Protein AF-0000000070399738 (afdb_homodimer)

Radius of gyration: 30.94 Å; Cα contacts (8 Å, |Δi|>4): 1061; chains: 2; bounding box: 100×97×99 Å

InterPro domains:
  IPR052842 Endoplasmic Reticulum Co-molecular Chaperone [PTHR45184] (43-275)

Secondary structure (DSSP, 8-state):
-------------------------------S--TTS--TTSEE--TTTHIIIIIS-SS-EEEEE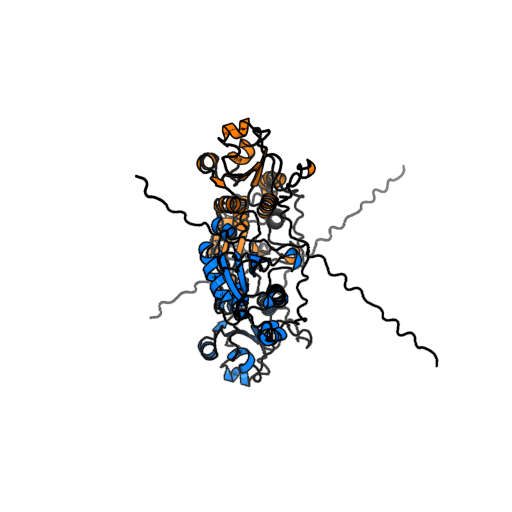ESS---HHHHHHHHHTTTTSEEEEEETTT-HHHHHHHT--TTTS-SEEEE-SS-HHHHHHH-EEESSHHHHHHHHHHTS----EE--GGGHHHHHHHHHHSSS--EEEEEEES-SSPPHHHHHHHHHTTTTEEEEEEES--HHHHHHHT-TT----SSEEEEEEE----SSS---GGG--EEEEE--HHHH-SS-HHHHHHHHHHHHHHHGGG-SS---TT-HHHHTTHHHHHHHTTTS-----------SS------B--------------/-------------------------------S--TT---TTSEEE-TTTHIIIIIS-SS-EEEEEESS---HHHHHHHHHTTTTSEEEEEETTT-HHHHHHHT--TTTS-SEEEE-SS-HHHHHHH-EEESSHHHHHHHHHHTS----EE--GGGHHHHHHHHHHSSS--EEEEEEES-SSPPHHHHHHHHHTTTTEEEEEEES--HHHHHHHT-TT----SSEEEEEEE----SSS---GGG--EEEEE--HHHH-SS-HHHHHHHHHHHHHHHGGG-SS---TT-HHHHTTHHHHHHHTTTS-----------SS---EEEE--------------

Solvent-accessible surface area (backbone atoms only — not comparable to full-atom values): 38648 Å² total; per-residue (Å²): 138,80,80,80,81,76,80,76,79,78,76,79,76,75,74,78,75,79,77,70,83,68,85,75,78,70,72,79,67,54,69,74,69,54,83,81,66,57,48,74,49,46,40,86,42,44,73,88,45,37,55,66,63,50,42,67,28,48,56,24,33,38,39,35,55,27,81,68,54,66,62,68,30,53,53,50,44,28,58,74,28,51,85,61,45,47,34,32,33,32,49,60,82,76,36,55,69,41,30,58,75,65,69,54,46,84,95,71,51,58,49,23,38,26,30,32,39,35,53,45,73,49,33,74,72,56,49,42,76,19,79,36,55,62,51,35,49,51,55,30,59,69,38,54,63,70,61,52,40,80,46,53,35,88,43,45,62,61,51,49,50,56,19,38,67,31,86,43,24,21,42,41,34,39,35,37,29,77,52,86,65,79,52,67,70,56,24,38,50,28,50,76,39,48,74,49,30,41,34,33,30,31,58,58,70,48,67,61,31,28,41,52,53,31,39,56,83,54,60,75,72,73,73,36,44,33,34,54,37,78,41,81,70,78,78,76,70,84,80,52,84,77,71,52,34,34,30,29,53,61,67,45,47,92,80,60,41,65,98,42,53,72,43,49,50,52,51,53,48,18,47,43,59,65,44,34,76,69,44,55,70,52,31,48,51,85,38,62,58,62,41,62,40,41,73,54,48,64,58,46,51,76,66,36,88,75,67,79,73,62,65,60,71,75,52,82,82,64,66,62,46,54,56,13,60,55,76,78,79,76,85,73,86,80,73,82,80,127,134,85,79,78,80,76,79,75,77,77,76,78,74,77,73,78,76,78,77,74,83,68,83,75,76,71,70,79,67,53,67,71,67,52,84,79,59,60,45,77,48,46,40,85,44,44,71,87,44,36,56,67,63,49,42,66,28,50,56,21,31,38,40,34,56,28,82,64,50,67,61,66,30,51,53,52,44,30,58,74,30,52,85,62,45,48,33,33,35,32,48,59,85,75,35,55,68,43,30,59,76,66,69,56,46,86,93,70,51,58,49,23,37,25,30,32,38,35,54,44,74,50,32,75,72,54,48,41,76,20,78,36,56,61,52,37,49,52,56,32,59,69,37,54,63,72,62,52,40,81,46,54,36,86,44,45,62,61,50,48,50,55,18,37,68,31,87,43,24,21,42,40,33,38,34,38,27,77,51,88,65,81,52,65,67,56,24,38,50,29,51,74,39,48,74,49,29,39,34,34,31,31,57,59,71,48,67,60,30,28,41,50,50,31,39,56,81,54,60,74,72,74,71,35,44,34,34,54,37,77,42,81,70,76,79,77,70,86,81,52,84,77,71,53,34,32,30,24,52,58,67,45,48,92,81,57,39,65,98,41,53,70,42,49,51,52,50,52,47,18,47,42,59,64,44,34,76,70,44,55,71,52,31,47,51,84,38,63,57,62,40,61,41,41,73,55,49,64,58,46,49,76,66,35,88,75,66,81,72,62,62,59,72,76,47,83,82,66,62,59,46,55,60,14,56,54,77,75,82,77,83,73,85,80,74,80,82,123

Nearest PDB structures (foldseek):
  3apo-assembly1_A  TM=5.828E-01  e=1.137E-09  Mus musculus
  5ayl-assembly1_A  TM=5.512E-01  e=9.483E-10  Mus musculus
  5ayk-assembly1_A  TM=5.703E-01  e=1.847E-09  Mus musculus
  3uj1-assembly1_A  TM=6.558E-01  e=1.374E-02  Homo sapiens
  4zk7-assembly1_F  TM=3.308E-01  e=6.266E+00  Thermus thermophilus HB8

Organism: Crassostrea virginica (NCBI:txid6565)

Sequence (676 aa):
MSMQLVLLFVIFCNIPSVIVCQDNSDEEMSYSFEPEERFLDIFPLSSDNFTDSVMKSPDAWIVIFHSGQLKKSWKSMAVNLRGVVWVGMVDTRYETDLLKRMNYKVNHDPESRVYPHGPTSIKKKSWVNAKNPNEARMLAVDSIPDSSLRIKGKGLQEFLVDCFMSKPTRFPLILITDEKDTPVLYRAVSYRFKRYFNAARIVKPTLDDYTALGMEDSFFDTPLLFVLLPEVKDKGSKATTQDMGFSAVMFETKKMGDLNYPNILRFLFGVNNSYRHILPGENQSNDQEVAEMLDIVRLESKRFEIEEPHPIPKTENYDNSVKFTMTKTTHGDVHDELMSMQLVLLFVIFCNIPSVIVCQDNSDEEMSYSFEPEERFLDIFPLSSDNFTDSVMKSPDAWIVIFHSGQLKKSWKSMAVNLRGVVWVGMVDTRYETDLLKRMNYKVNHDPESRVYPHGPTSIKKKSWVNAKNPNEARMLAVDSIPDSSLRIKGKGLQEFLVDCFMSKPTRFPLILITDEKDTPVLYRAVSYRFKRYFNAARIVKPTLDDYTALGMEDSFFDTPLLFVLLPEVKDKGSKATTQDMGFSAVMFETKKMGDLNYPNILRFLFGVNNSYRHILPGENQSNDQEVAEMLDIVRLESKRFEIEEPHPIPKTENYDNSVKFTMTKTTHGDVHDEL

Structure (mmCIF, N/CA/C/O backbone):
data_AF-0000000070399738-model_v1
#
loop_
_entity.id
_entity.type
_entity.pdbx_description
1 polymer 'Uncharacterized protein LOC111120633'
#
loop_
_atom_site.group_PDB
_atom_site.id
_atom_site.type_symbol
_atom_site.label_atom_id
_atom_site.label_alt_id
_atom_site.label_comp_id
_atom_site.label_asym_id
_atom_site.label_entity_id
_atom_site.label_seq_id
_atom_site.pdbx_PDB_ins_code
_atom_site.Cartn_x
_atom_site.Cartn_y
_atom_site.Cartn_z
_atom_site.occupancy
_atom_site.B_iso_or_equiv
_atom_site.auth_seq_id
_atom_site.auth_comp_id
_atom_site.auth_asym_id
_atom_site.auth_atom_id
_atom_site.pdbx_PDB_model_num
ATOM 1 N N . MET A 1 1 ? 49.906 20.688 56.938 1 24.56 1 MET A N 1
ATOM 2 C CA . MET A 1 1 ? 50.375 20.906 55.562 1 24.56 1 MET A CA 1
ATOM 3 C C . MET A 1 1 ? 50 19.734 54.656 1 24.56 1 MET A C 1
ATOM 5 O O . MET A 1 1 ? 50.781 18.781 54.5 1 24.56 1 MET A O 1
ATOM 9 N N . SER A 1 2 ? 48.875 19.094 54.844 1 27.83 2 SER A N 1
ATOM 10 C CA . SER A 1 2 ? 48.188 17.891 54.375 1 27.83 2 SER A CA 1
ATOM 11 C C . SER A 1 2 ? 47.969 17.922 52.875 1 27.83 2 SER A C 1
ATOM 13 O O . SER A 1 2 ? 47.344 18.859 52.375 1 27.83 2 SER A O 1
ATOM 15 N N . MET A 1 3 ? 48.969 17.406 52.062 1 24.53 3 MET A N 1
ATOM 16 C CA . MET A 1 3 ? 49.219 17.375 50.625 1 24.53 3 MET A CA 1
ATOM 17 C C . MET A 1 3 ? 48.062 16.688 49.906 1 24.53 3 MET A C 1
ATOM 19 O O . MET A 1 3 ? 47.812 15.516 50.125 1 24.53 3 MET A O 1
ATOM 23 N N . GLN A 1 4 ? 46.969 17.391 49.562 1 26.59 4 GLN A N 1
ATOM 24 C CA . GLN A 1 4 ? 45.75 17.031 48.844 1 26.59 4 GLN A CA 1
ATOM 25 C C . GLN A 1 4 ? 46.094 16.516 47.438 1 26.59 4 GLN A C 1
ATOM 27 O O . GLN A 1 4 ? 46.594 17.25 46.594 1 26.59 4 GLN A O 1
ATOM 32 N N . LEU A 1 5 ? 46.531 15.227 47.25 1 24.02 5 LEU A N 1
ATOM 33 C CA . LEU A 1 5 ? 46.938 14.516 46.031 1 24.02 5 LEU A CA 1
ATOM 34 C C . LEU A 1 5 ? 45.844 14.609 44.969 1 24.02 5 LEU A C 1
ATOM 36 O O . LEU A 1 5 ? 44.719 14.172 45.188 1 24.02 5 LEU A O 1
ATOM 40 N N . VAL A 1 6 ? 45.844 15.695 44.094 1 23.34 6 VAL A N 1
ATOM 41 C CA . VAL A 1 6 ? 45.031 16.031 42.938 1 23.34 6 VAL A CA 1
ATOM 42 C C . VAL A 1 6 ? 45.156 14.953 41.875 1 23.34 6 VAL A C 1
ATOM 44 O O . VAL A 1 6 ? 46.25 14.727 41.344 1 23.34 6 VAL A O 1
ATOM 47 N N . LEU A 1 7 ? 44.5 13.75 42 1 22.38 7 LEU A N 1
ATOM 48 C CA . LEU A 1 7 ? 44.562 12.617 41.094 1 22.38 7 LEU A CA 1
ATOM 49 C C . LEU A 1 7 ? 44.219 13.047 39.656 1 22.38 7 LEU A C 1
ATOM 51 O O . LEU A 1 7 ? 43.125 13.57 39.406 1 22.38 7 LEU A O 1
ATOM 55 N N . LEU A 1 8 ? 45.188 13.508 38.844 1 21.08 8 LEU A N 1
ATOM 56 C CA . LEU A 1 8 ? 45.188 13.938 37.469 1 21.08 8 LEU A CA 1
ATOM 57 C C . LEU A 1 8 ? 44.719 12.797 36.531 1 21.08 8 LEU A C 1
ATOM 59 O O . LEU A 1 8 ? 45.406 11.773 36.438 1 21.08 8 LEU A O 1
ATOM 63 N N . PHE A 1 9 ? 43.469 12.367 36.531 1 21.66 9 PHE A N 1
ATOM 64 C CA . PHE A 1 9 ? 42.969 11.297 35.656 1 21.66 9 PHE A CA 1
ATOM 65 C C . PHE A 1 9 ? 43.219 11.641 34.188 1 21.66 9 PHE A C 1
ATOM 67 O O . PHE A 1 9 ? 42.656 12.617 33.688 1 21.66 9 PHE A O 1
ATOM 74 N N . VAL A 1 10 ? 44.406 11.453 33.625 1 21.17 10 VAL A N 1
ATOM 75 C CA . VAL A 1 10 ? 44.844 11.625 32.25 1 21.17 10 VAL A CA 1
ATOM 76 C C . VAL A 1 10 ? 43.969 10.766 31.312 1 21.17 10 VAL A C 1
ATOM 78 O O . VAL A 1 10 ? 43.969 9.531 31.422 1 21.17 10 VAL A O 1
ATOM 81 N N . ILE A 1 11 ? 42.812 11.148 30.969 1 21.67 11 ILE A N 1
ATOM 82 C CA . ILE A 1 11 ? 41.906 10.445 30.062 1 21.67 11 ILE A CA 1
ATOM 83 C C . ILE A 1 11 ? 42.531 10.328 28.672 1 21.67 11 ILE A C 1
ATOM 85 O O . ILE A 1 11 ? 42.812 11.336 28.031 1 21.67 11 ILE A O 1
ATOM 89 N N . PHE A 1 12 ? 43.406 9.312 28.406 1 21.55 12 PHE A N 1
ATOM 90 C CA . PHE A 1 12 ? 44.062 8.953 27.156 1 21.55 12 PHE A CA 1
ATOM 91 C C . PHE A 1 12 ? 43.031 8.844 26.016 1 21.55 12 PHE A C 1
ATOM 93 O O . PHE A 1 12 ? 42.094 8.062 26.109 1 21.55 12 PHE A O 1
ATOM 100 N N . CYS A 1 13 ? 42.844 9.914 25.281 1 21.42 13 CYS A N 1
ATOM 101 C CA . CYS A 1 13 ? 42.094 10.125 24.078 1 21.42 13 CYS A CA 1
ATOM 102 C C . CYS A 1 13 ? 42.594 9.25 22.938 1 21.42 13 CYS A C 1
ATOM 104 O O . CYS A 1 13 ? 43.688 9.5 22.391 1 21.42 13 CYS A O 1
ATOM 106 N N . ASN A 1 14 ? 42.562 7.867 23.094 1 23.69 14 ASN A N 1
ATOM 107 C CA . ASN A 1 14 ? 43 7.02 21.984 1 23.69 14 ASN A CA 1
ATOM 108 C C . ASN A 1 14 ? 42.375 7.473 20.672 1 23.69 14 ASN A C 1
ATOM 110 O O . ASN A 1 14 ? 41.156 7.672 20.578 1 23.69 14 ASN A O 1
ATOM 114 N N . ILE A 1 15 ? 43.125 8.094 19.859 1 24.84 15 ILE A N 1
ATOM 115 C CA . ILE A 1 15 ? 42.969 8.633 18.516 1 24.84 15 ILE A CA 1
ATOM 116 C C . ILE A 1 15 ? 42.469 7.535 17.578 1 24.84 15 ILE A C 1
ATOM 118 O O . ILE A 1 15 ? 43.125 6.504 17.406 1 24.84 15 ILE A O 1
ATOM 122 N N . PRO A 1 16 ? 41.188 7.395 17.438 1 23.81 16 PRO A N 1
ATOM 123 C CA . PRO A 1 16 ? 40.656 6.273 16.672 1 23.81 16 PRO A CA 1
ATOM 124 C C . PRO A 1 16 ? 41.219 6.207 15.25 1 23.81 16 PRO A C 1
ATOM 126 O O . PRO A 1 16 ? 41.531 7.242 14.664 1 23.81 16 PRO A O 1
ATOM 129 N N . SER A 1 17 ? 42 5.168 14.953 1 23.58 17 SER A N 1
ATOM 130 C CA . SER A 1 17 ? 42.625 4.785 13.688 1 23.58 17 SER A CA 1
ATOM 131 C C . SER A 1 17 ? 41.656 4.965 12.523 1 23.58 17 SER A C 1
ATOM 133 O O . SER A 1 17 ? 40.5 4.613 12.617 1 23.58 17 SER A O 1
ATOM 135 N N . VAL A 1 18 ? 41.938 5.84 11.656 1 22.84 18 VAL A N 1
ATOM 136 C CA . VAL A 1 18 ? 41.406 6.09 10.32 1 22.84 18 VAL A CA 1
ATOM 137 C C . VAL A 1 18 ? 41.375 4.789 9.523 1 22.84 18 VAL A C 1
ATOM 139 O O . VAL A 1 18 ? 42.438 4.199 9.242 1 22.84 18 VAL A O 1
ATOM 142 N N . ILE A 1 19 ? 40.5 3.896 9.852 1 23.12 19 ILE A N 1
ATOM 143 C CA . ILE A 1 19 ? 40.469 2.691 9.023 1 23.12 19 ILE A CA 1
ATOM 144 C C . ILE A 1 19 ? 40.312 3.072 7.555 1 23.12 19 ILE A C 1
ATOM 146 O O . ILE A 1 19 ? 39.344 3.717 7.176 1 23.12 19 ILE A O 1
ATOM 150 N N . VAL A 1 20 ? 41.281 3.119 6.812 1 23.39 20 VAL A N 1
ATOM 151 C CA . VAL A 1 20 ? 41.469 3.113 5.367 1 23.39 20 VAL A CA 1
ATOM 152 C C . VAL A 1 20 ? 40.656 1.996 4.742 1 23.39 20 VAL A C 1
ATOM 154 O O . VAL A 1 20 ? 40.719 0.839 5.16 1 23.39 20 VAL A O 1
ATOM 157 N N . CYS A 1 21 ? 39.5 2.408 4.156 1 24.38 21 CYS A N 1
ATOM 158 C CA . CYS A 1 21 ? 38.656 1.578 3.326 1 24.38 21 CYS A CA 1
ATOM 159 C C . CYS A 1 21 ? 39.469 0.755 2.336 1 24.38 21 CYS A C 1
ATOM 161 O O . CYS A 1 21 ? 39.969 1.29 1.354 1 24.38 21 CYS A O 1
ATOM 163 N N . GLN A 1 22 ? 40.312 -0.181 2.838 1 23.61 22 GLN A N 1
ATOM 164 C CA . GLN A 1 22 ? 40.781 -1.123 1.834 1 23.61 22 GLN A CA 1
ATOM 165 C C . GLN A 1 22 ? 39.625 -1.755 1.071 1 23.61 22 GLN A C 1
ATOM 167 O O . GLN A 1 22 ? 38.562 -2.018 1.647 1 23.61 22 GLN A O 1
ATOM 172 N N . ASP A 1 23 ? 39.562 -1.814 -0.259 1 24.8 23 ASP A N 1
ATOM 173 C CA . ASP A 1 23 ? 38.875 -2.393 -1.401 1 24.8 23 ASP A CA 1
ATOM 174 C C . ASP A 1 23 ? 38.438 -3.828 -1.111 1 24.8 23 ASP A C 1
ATOM 176 O O . ASP A 1 23 ? 38.844 -4.758 -1.814 1 24.8 23 ASP A O 1
ATOM 180 N N . ASN A 1 24 ? 38.281 -4.285 0.184 1 26.78 24 ASN A N 1
ATOM 181 C CA . ASN A 1 24 ? 37.969 -5.715 0.132 1 26.78 24 ASN A CA 1
ATOM 182 C C . ASN A 1 24 ? 36.562 -5.969 -0.411 1 26.78 24 ASN A C 1
ATOM 184 O O . ASN A 1 24 ? 35.562 -5.711 0.273 1 26.78 24 ASN A O 1
ATOM 188 N N . SER A 1 25 ? 36.25 -5.922 -1.722 1 28.02 25 SER A N 1
ATOM 189 C CA . SER A 1 25 ? 35.219 -6.434 -2.625 1 28.02 25 SER A CA 1
ATOM 190 C C . SER A 1 25 ? 34.75 -7.809 -2.182 1 28.02 25 SER A C 1
ATOM 192 O O . SER A 1 25 ? 34.75 -8.758 -2.967 1 28.02 25 SER A O 1
ATOM 194 N N . ASP A 1 26 ? 34.906 -8.281 -0.978 1 28.45 26 ASP A N 1
ATOM 195 C CA . ASP A 1 26 ? 34.469 -9.656 -0.811 1 28.45 26 ASP A CA 1
ATOM 196 C C . ASP A 1 26 ? 32.938 -9.758 -1 1 28.45 26 ASP A C 1
ATOM 198 O O . ASP A 1 26 ? 32.188 -9.227 -0.196 1 28.45 26 ASP A O 1
ATOM 202 N N . GLU A 1 27 ? 32.438 -9.75 -2.199 1 29.53 27 GLU A N 1
ATOM 203 C CA . GLU A 1 27 ? 31.141 -10.273 -2.572 1 29.53 27 GLU A CA 1
ATOM 204 C C . GLU A 1 27 ? 30.75 -11.461 -1.693 1 29.53 27 GLU A C 1
ATOM 206 O O . GLU A 1 27 ? 31.406 -12.5 -1.714 1 29.53 27 GLU A O 1
ATOM 211 N N . GLU A 1 28 ? 30.359 -11.289 -0.487 1 31.81 28 GLU A N 1
ATOM 212 C CA . GLU A 1 28 ? 30 -12.422 0.354 1 31.81 28 GLU A CA 1
ATOM 213 C C . GLU A 1 28 ? 29.172 -13.453 -0.423 1 31.81 28 GLU A C 1
ATOM 215 O O . GLU A 1 28 ? 28.047 -13.172 -0.826 1 31.81 28 GLU A O 1
ATOM 220 N N . MET A 1 29 ? 29.766 -14.234 -1.346 1 29.28 29 MET A N 1
ATOM 221 C CA . MET A 1 29 ? 29.219 -15.445 -1.954 1 29.28 29 MET A CA 1
ATOM 222 C C . MET A 1 29 ? 28.594 -16.359 -0.897 1 29.28 29 MET A C 1
ATOM 224 O O . MET A 1 29 ? 29.188 -16.578 0.158 1 29.28 29 MET A O 1
ATOM 228 N N . SER A 1 30 ? 27.406 -16.25 -0.654 1 33.78 30 SER A N 1
ATOM 229 C CA . SER A 1 30 ? 26.828 -17.281 0.193 1 33.78 30 SER A CA 1
ATOM 230 C C . SER A 1 30 ? 27.297 -18.672 -0.244 1 33.78 30 SER A C 1
ATOM 232 O O . SER A 1 30 ? 27.359 -18.953 -1.44 1 33.78 30 SER A O 1
ATOM 234 N N . TYR A 1 31 ? 28.203 -19.312 0.44 1 28.98 31 TYR A N 1
ATOM 235 C CA . TYR A 1 31 ? 28.703 -20.672 0.265 1 28.98 31 TYR A CA 1
ATOM 236 C C . TYR A 1 31 ? 27.594 -21.609 -0.178 1 28.98 31 TYR A C 1
ATOM 238 O O . TYR A 1 31 ? 26.406 -21.266 -0.073 1 28.98 31 TYR A O 1
ATOM 246 N N . SER A 1 32 ? 28.031 -22.984 -0.361 1 30.64 32 SER A N 1
ATOM 247 C CA . SER A 1 32 ? 27.297 -24.172 -0.777 1 30.64 32 SER A CA 1
ATOM 248 C C . SER A 1 32 ? 26 -24.328 0.01 1 30.64 32 SER A C 1
ATOM 250 O O . SER A 1 32 ? 25.984 -24.188 1.235 1 30.64 32 SER A O 1
ATOM 252 N N . PHE A 1 33 ? 24.875 -24.141 -0.615 1 32.66 33 PHE A N 1
ATOM 253 C CA . PHE A 1 33 ? 23.562 -24.281 0.002 1 32.66 33 PHE A CA 1
ATOM 254 C C . PHE A 1 33 ? 23.469 -25.578 0.792 1 32.66 33 PHE A C 1
ATOM 256 O O . PHE A 1 33 ? 23.875 -26.641 0.308 1 32.66 33 PHE A O 1
ATOM 263 N N . GLU A 1 34 ? 23.75 -25.625 2.023 1 34.19 34 GLU A N 1
ATOM 264 C CA . GLU A 1 34 ? 23.406 -26.891 2.656 1 34.19 34 GLU A CA 1
ATOM 265 C C . GLU A 1 34 ? 22.062 -27.422 2.174 1 34.19 34 GLU A C 1
ATOM 267 O O . GLU A 1 34 ? 21.172 -26.625 1.817 1 34.19 34 GLU A O 1
ATOM 272 N N . PRO A 1 35 ? 21.812 -28.734 1.845 1 35.66 35 PRO A N 1
ATOM 273 C CA . PRO A 1 35 ? 20.562 -29.359 1.406 1 35.66 35 PRO A CA 1
ATOM 274 C C . PRO A 1 35 ? 19.344 -28.781 2.1 1 35.66 35 PRO A C 1
ATOM 276 O O . PRO A 1 35 ? 18.266 -28.656 1.484 1 35.66 35 PRO A O 1
ATOM 279 N N . GLU A 1 36 ? 19.391 -28.594 3.387 1 35.97 36 GLU A N 1
ATOM 280 C CA . GLU A 1 36 ? 18.234 -28.188 4.195 1 35.97 36 GLU A CA 1
ATOM 281 C C . GLU A 1 36 ? 17.875 -26.719 3.941 1 35.97 36 GLU A C 1
ATOM 283 O O . GLU A 1 36 ? 16.828 -26.25 4.371 1 35.97 36 GLU A O 1
ATOM 288 N N . GLU A 1 37 ? 18.828 -25.906 3.766 1 38.44 37 GLU A N 1
ATOM 289 C CA . GLU A 1 37 ? 18.5 -24.5 3.541 1 38.44 37 GLU A CA 1
ATOM 290 C C . GLU A 1 37 ? 17.766 -24.312 2.219 1 38.44 37 GLU A C 1
ATOM 292 O O . GLU A 1 37 ? 18.328 -23.781 1.259 1 38.44 37 GLU A O 1
ATOM 297 N N . ARG A 1 38 ? 17.266 -25.406 1.521 1 39.72 38 ARG A N 1
ATOM 298 C CA . ARG A 1 38 ? 16.297 -25.328 0.429 1 39.72 38 ARG A CA 1
ATOM 299 C C . ARG A 1 38 ? 15.422 -24.078 0.564 1 39.72 38 ARG A C 1
ATOM 301 O O . ARG A 1 38 ? 14.891 -23.797 1.642 1 39.72 38 ARG A O 1
ATOM 308 N N . PHE A 1 39 ? 15.766 -23.047 -0.268 1 52.44 39 PHE A N 1
ATOM 309 C CA . PHE A 1 39 ? 15.039 -21.812 -0.521 1 52.44 39 PHE A CA 1
ATOM 310 C C . PHE A 1 39 ? 13.555 -22.078 -0.698 1 52.44 39 PHE A C 1
ATOM 312 O O . PHE A 1 39 ? 13.102 -22.391 -1.8 1 52.44 39 PHE A O 1
ATOM 319 N N . LEU A 1 40 ? 12.93 -22.266 0.368 1 64.81 40 LEU A N 1
ATOM 320 C CA . LEU A 1 40 ? 11.508 -22.609 0.345 1 64.81 40 LEU A CA 1
ATOM 321 C C . LEU A 1 40 ? 10.766 -21.797 -0.713 1 64.81 40 LEU A C 1
ATOM 323 O O . LEU A 1 40 ? 9.742 -22.234 -1.233 1 64.81 40 LEU A O 1
ATOM 327 N N . ASP A 1 41 ? 11.508 -20.75 -1.297 1 86.31 41 ASP A N 1
ATOM 328 C CA . ASP A 1 41 ? 10.82 -19.906 -2.262 1 86.31 41 ASP A CA 1
ATOM 329 C C . ASP A 1 41 ? 11.438 -20.031 -3.652 1 86.31 41 ASP A C 1
ATOM 331 O O . ASP A 1 41 ? 10.969 -19.422 -4.609 1 86.31 41 ASP A O 1
ATOM 335 N N . ILE A 1 42 ? 12.531 -20.891 -3.795 1 93.44 42 ILE A N 1
ATOM 336 C CA . ILE A 1 42 ? 13.172 -21.141 -5.082 1 93.44 42 ILE A CA 1
ATOM 337 C C . ILE A 1 42 ? 13.258 -22.641 -5.344 1 93.44 42 ILE A C 1
ATOM 339 O O . ILE A 1 42 ? 13.922 -23.375 -4.605 1 93.44 42 ILE A O 1
ATOM 343 N N . PHE A 1 43 ? 12.742 -23.094 -6.434 1 92.44 43 PHE A N 1
ATOM 344 C CA . PHE A 1 43 ? 12.594 -24.516 -6.711 1 92.44 43 PHE A CA 1
ATOM 345 C C . PHE A 1 43 ? 13.672 -25 -7.668 1 92.44 43 PHE A C 1
ATOM 347 O O . PHE A 1 43 ? 13.914 -24.375 -8.703 1 92.44 43 PHE A O 1
ATOM 354 N N . PRO A 1 44 ? 14.273 -26.109 -7.262 1 92.5 44 PRO A N 1
ATOM 355 C CA . PRO A 1 44 ? 15.266 -26.656 -8.195 1 92.5 44 PRO A CA 1
ATOM 356 C C . PRO A 1 44 ? 14.641 -27.203 -9.477 1 92.5 44 PRO A C 1
ATOM 358 O O . PRO A 1 44 ? 13.625 -27.891 -9.422 1 92.5 44 PRO A O 1
ATOM 361 N N . LEU A 1 45 ? 15.227 -26.812 -10.617 1 95.5 45 LEU A N 1
ATOM 362 C CA . LEU A 1 45 ? 14.766 -27.25 -11.922 1 95.5 45 LEU A CA 1
ATOM 363 C C . LEU A 1 45 ? 15.844 -28.047 -12.641 1 95.5 45 LEU A C 1
ATOM 365 O O . LEU A 1 45 ? 17.031 -27.719 -12.555 1 95.5 45 LEU A O 1
ATOM 369 N N . SER A 1 46 ? 15.422 -29.062 -13.258 1 95.25 46 SER A N 1
ATOM 370 C CA . SER A 1 46 ? 16.281 -29.938 -14.047 1 95.25 46 SER A CA 1
ATOM 371 C C . SER A 1 46 ? 15.633 -30.328 -15.367 1 95.25 46 SER A C 1
ATOM 373 O O . SER A 1 46 ? 14.516 -29.891 -15.664 1 95.25 46 SER A O 1
ATOM 375 N N . SER A 1 47 ? 16.406 -31.109 -16.125 1 94.62 47 SER A N 1
ATOM 376 C CA . SER A 1 47 ? 15.883 -31.594 -17.391 1 94.62 47 SER A CA 1
ATOM 377 C C . SER A 1 47 ? 14.641 -32.438 -17.188 1 94.62 47 SER A C 1
ATOM 379 O O . SER A 1 47 ? 13.766 -32.5 -18.047 1 94.62 47 SER A O 1
ATOM 381 N N . ASP A 1 48 ? 14.461 -33 -16.016 1 94 48 ASP A N 1
ATOM 382 C CA . ASP A 1 48 ? 13.398 -33.969 -15.742 1 94 48 ASP A CA 1
ATOM 383 C C . ASP A 1 48 ? 12.086 -33.25 -15.414 1 94 48 ASP A C 1
ATOM 385 O O . ASP A 1 48 ? 11.008 -33.812 -15.672 1 94 48 ASP A O 1
ATOM 389 N N . ASN A 1 49 ? 12.195 -32.062 -14.859 1 94.81 49 ASN A N 1
ATOM 390 C CA . ASN A 1 49 ? 10.953 -31.484 -14.359 1 94.81 49 ASN A CA 1
ATOM 391 C C . ASN A 1 49 ? 10.672 -30.125 -14.992 1 94.81 49 ASN A C 1
ATOM 393 O O . ASN A 1 49 ? 9.609 -29.547 -14.781 1 94.81 49 ASN A O 1
ATOM 397 N N . PHE A 1 50 ? 11.523 -29.641 -15.844 1 97.12 50 PHE A N 1
ATOM 398 C CA . PHE A 1 50 ? 11.414 -28.281 -16.375 1 97.12 50 PHE A CA 1
ATOM 399 C C . PHE A 1 50 ? 10.141 -28.141 -17.203 1 97.12 50 PHE A C 1
ATOM 401 O O . PHE A 1 50 ? 9.391 -27.172 -17.016 1 97.12 50 PHE A O 1
ATOM 408 N N . THR A 1 51 ? 9.883 -29.031 -18.078 1 95.94 51 THR A N 1
ATOM 409 C CA . THR A 1 51 ? 8.719 -28.953 -18.969 1 95.94 51 THR A CA 1
ATOM 410 C C . THR A 1 51 ? 7.426 -29 -18.156 1 95.94 51 THR A C 1
ATOM 412 O O . THR A 1 51 ? 6.531 -28.172 -18.359 1 95.94 51 THR A O 1
ATOM 415 N N . ASP A 1 52 ? 7.328 -29.891 -17.25 1 94.88 52 ASP A N 1
ATOM 416 C CA . ASP A 1 52 ? 6.109 -30.062 -16.453 1 94.88 52 ASP A CA 1
ATOM 417 C C . ASP A 1 52 ? 5.895 -28.891 -15.516 1 94.88 52 ASP A C 1
ATOM 419 O O . ASP A 1 52 ? 4.77 -28.406 -15.352 1 94.88 52 ASP A O 1
ATOM 423 N N . SER A 1 53 ? 6.941 -28.406 -14.906 1 94.5 53 SER A N 1
ATOM 424 C CA . SER A 1 53 ? 6.828 -27.375 -13.883 1 94.5 53 SER A CA 1
ATOM 425 C C . SER A 1 53 ? 6.707 -25.984 -14.508 1 94.5 53 SER A C 1
ATOM 427 O O . SER A 1 53 ? 5.887 -25.172 -14.078 1 94.5 53 SER A O 1
ATOM 429 N N . VAL A 1 54 ? 7.453 -25.734 -15.531 1 96.94 54 VAL A N 1
ATOM 430 C CA . VAL A 1 54 ? 7.559 -24.391 -16.062 1 96.94 54 VAL A CA 1
ATOM 431 C C . VAL A 1 54 ? 6.715 -24.266 -17.328 1 96.94 54 VAL A C 1
ATOM 433 O O . VAL A 1 54 ? 5.805 -23.438 -17.406 1 96.94 54 VAL A O 1
ATOM 436 N N . MET A 1 55 ? 6.875 -25.156 -18.281 1 96.69 55 MET A N 1
ATOM 437 C CA . MET A 1 55 ? 6.309 -24.969 -19.609 1 96.69 55 MET A CA 1
ATOM 438 C C . MET A 1 55 ? 4.82 -25.297 -19.609 1 96.69 55 MET A C 1
ATOM 440 O O . MET A 1 55 ? 4.035 -24.641 -20.297 1 96.69 55 MET A O 1
ATOM 444 N N . LYS A 1 56 ? 4.438 -26.25 -18.859 1 95.88 56 LYS A N 1
ATOM 445 C CA . LYS A 1 56 ? 3.041 -26.672 -18.906 1 95.88 56 LYS A CA 1
ATOM 446 C C . LYS A 1 56 ? 2.205 -25.922 -17.875 1 95.88 56 LYS A C 1
ATOM 448 O O . LYS A 1 56 ? 0.975 -25.984 -17.891 1 95.88 56 LYS A O 1
ATOM 453 N N . SER A 1 57 ? 2.9 -25.297 -16.984 1 94 57 SER A N 1
ATOM 454 C CA . SER A 1 57 ? 2.189 -24.484 -16.016 1 94 57 SER A CA 1
ATOM 455 C C . SER A 1 57 ? 1.742 -23.156 -16.609 1 94 57 SER A C 1
ATOM 457 O O . SER A 1 57 ? 2.531 -22.453 -17.25 1 94 57 SER A O 1
ATOM 459 N N . PRO A 1 58 ? 0.496 -22.797 -16.375 1 94.62 58 PRO A N 1
ATOM 460 C CA . PRO A 1 58 ? 0.066 -21.5 -16.875 1 94.62 58 PRO A CA 1
ATOM 461 C C . PRO A 1 58 ? 0.653 -20.328 -16.094 1 94.62 58 PRO A C 1
ATOM 463 O O . PRO A 1 58 ? 0.613 -19.188 -16.547 1 94.62 58 PRO A O 1
ATOM 466 N N . ASP A 1 59 ? 1.213 -20.547 -14.945 1 96.31 59 ASP A N 1
ATOM 467 C CA . ASP A 1 59 ? 1.731 -19.484 -14.078 1 96.31 59 ASP A CA 1
ATOM 468 C C . ASP A 1 59 ? 3.049 -18.938 -14.609 1 96.31 59 ASP A C 1
ATOM 470 O O . ASP A 1 59 ? 3.758 -19.609 -15.359 1 96.31 59 ASP A O 1
ATOM 474 N N . ALA A 1 60 ? 3.295 -17.703 -14.25 1 97.62 60 ALA A N 1
ATOM 475 C CA . ALA A 1 60 ? 4.574 -17.094 -14.609 1 97.62 60 ALA A CA 1
ATOM 476 C C . ALA A 1 60 ? 5.715 -17.703 -13.805 1 97.62 60 ALA A C 1
ATOM 478 O O . ALA A 1 60 ? 5.562 -18 -12.617 1 97.62 60 ALA A O 1
ATOM 479 N N . TRP A 1 61 ? 6.883 -17.891 -14.453 1 98.06 61 TRP A N 1
ATOM 480 C CA . TRP A 1 61 ? 8.07 -18.453 -13.82 1 98.06 61 TRP A CA 1
ATOM 481 C C . TRP A 1 61 ? 9.289 -17.578 -14.078 1 98.06 61 TRP A C 1
ATOM 483 O O . TRP A 1 61 ? 9.477 -17.078 -15.195 1 98.06 61 TRP A O 1
ATOM 493 N N . ILE A 1 62 ? 10.008 -17.359 -13.062 1 98.19 62 ILE A N 1
ATOM 494 C CA . ILE A 1 62 ? 11.359 -16.812 -13.195 1 98.19 62 ILE A CA 1
ATOM 495 C C . ILE A 1 62 ? 12.383 -17.922 -12.961 1 98.19 62 ILE A C 1
ATOM 497 O O . ILE A 1 62 ? 12.391 -18.562 -11.898 1 98.19 62 ILE A O 1
ATOM 501 N N . VAL A 1 63 ? 13.211 -18.156 -13.953 1 98.12 63 VAL A N 1
ATOM 502 C CA . VAL A 1 63 ? 14.234 -19.188 -13.852 1 98.12 63 VAL A CA 1
ATOM 503 C C . VAL A 1 63 ? 15.609 -18.547 -13.711 1 98.12 63 VAL A C 1
ATOM 505 O O . VAL A 1 63 ? 16.047 -17.797 -14.586 1 98.12 63 VAL A O 1
ATOM 508 N N . ILE A 1 64 ? 16.25 -18.859 -12.641 1 96.94 64 ILE A N 1
ATOM 509 C CA . ILE A 1 64 ? 17.562 -18.328 -12.352 1 96.94 64 ILE A CA 1
ATOM 510 C C . ILE A 1 64 ? 18.641 -19.359 -12.68 1 96.94 64 ILE A C 1
ATOM 512 O O . ILE A 1 64 ? 18.516 -20.531 -12.281 1 96.94 64 ILE A O 1
ATOM 516 N N . PHE A 1 65 ? 19.641 -18.953 -13.438 1 96.62 65 PHE A N 1
ATOM 517 C CA . PHE A 1 65 ? 20.766 -19.812 -13.789 1 96.62 65 PHE A CA 1
ATOM 518 C C . PHE A 1 65 ? 21.984 -19.5 -12.93 1 96.62 65 PHE A C 1
ATOM 520 O O . PHE A 1 65 ? 22.453 -18.359 -12.906 1 96.62 65 PHE A O 1
ATOM 527 N N . HIS A 1 66 ? 22.438 -20.531 -12.203 1 93.06 66 HIS A N 1
ATOM 528 C CA . HIS A 1 66 ? 23.547 -20.312 -11.289 1 93.06 66 HIS A CA 1
ATOM 529 C C . HIS A 1 66 ? 24.625 -21.375 -11.453 1 93.06 66 HIS A C 1
ATOM 531 O O . HIS A 1 66 ? 24.344 -22.453 -12 1 93.06 66 HIS A O 1
ATOM 537 N N . SER A 1 67 ? 25.844 -21.062 -11.062 1 91.62 67 SER A N 1
ATOM 538 C CA . SER A 1 67 ? 26.953 -22.016 -11.141 1 91.62 67 SER A CA 1
ATOM 539 C C . SER A 1 67 ? 27.375 -22.469 -9.75 1 91.62 67 SER A C 1
ATOM 541 O O . SER A 1 67 ? 28.578 -22.625 -9.484 1 91.62 67 SER A O 1
ATOM 543 N N . GLY A 1 68 ? 26.406 -22.469 -8.82 1 88 68 GLY A N 1
ATOM 544 C CA . GLY A 1 68 ? 26.688 -22.984 -7.484 1 88 68 GLY A CA 1
ATOM 545 C C . GLY A 1 68 ? 26.391 -21.969 -6.387 1 88 68 GLY A C 1
ATOM 546 O O . GLY A 1 68 ? 26.297 -22.344 -5.215 1 88 68 GLY A O 1
ATOM 547 N N . GLN A 1 69 ? 26.312 -20.734 -6.773 1 87.69 69 GLN A N 1
ATOM 548 C CA . GLN A 1 69 ? 25.984 -19.703 -5.801 1 87.69 69 GLN A CA 1
ATOM 549 C C . GLN A 1 69 ? 24.875 -18.797 -6.312 1 87.69 69 GLN A C 1
ATOM 551 O O . GLN A 1 69 ? 24.75 -18.578 -7.52 1 87.69 69 GLN A O 1
ATOM 556 N N . LEU A 1 70 ? 24.062 -18.344 -5.363 1 87.75 70 LEU A N 1
ATOM 557 C CA . LEU A 1 70 ? 22.969 -17.438 -5.695 1 87.75 70 LEU A CA 1
ATOM 558 C C . LEU A 1 70 ? 23.094 -16.125 -4.906 1 87.75 70 LEU A C 1
ATOM 560 O O . LEU A 1 70 ? 23.266 -16.156 -3.688 1 87.75 70 LEU A O 1
ATOM 564 N N . LYS A 1 71 ? 23 -15.023 -5.637 1 87.75 71 LYS A N 1
ATOM 565 C CA . LYS A 1 71 ? 23.047 -13.719 -4.98 1 87.75 71 LYS A CA 1
ATOM 566 C C . LYS A 1 71 ? 21.859 -13.531 -4.047 1 87.75 71 LYS A C 1
ATOM 568 O O . LYS A 1 71 ? 20.766 -14.016 -4.324 1 87.75 71 LYS A O 1
ATOM 573 N N . LYS A 1 72 ? 22.125 -12.805 -2.971 1 87.5 72 LYS A N 1
ATOM 574 C CA . LYS A 1 72 ? 21.094 -12.523 -1.981 1 87.5 72 LYS A CA 1
ATOM 575 C C . LYS A 1 72 ? 19.922 -11.789 -2.613 1 87.5 72 LYS A C 1
ATOM 577 O O . LYS A 1 72 ? 18.766 -11.984 -2.213 1 87.5 72 LYS A O 1
ATOM 582 N N . SER A 1 73 ? 20.203 -10.984 -3.602 1 90.19 73 SER A N 1
ATOM 583 C CA . SER A 1 73 ? 19.156 -10.203 -4.258 1 90.19 73 SER A CA 1
ATOM 584 C C . SER A 1 73 ? 18.125 -11.109 -4.902 1 90.19 73 SER A C 1
ATOM 586 O O . SER A 1 73 ? 16.922 -10.812 -4.863 1 90.19 73 SER A O 1
ATOM 588 N N . TRP A 1 74 ? 18.531 -12.211 -5.414 1 92.94 74 TRP A N 1
ATOM 589 C CA . TRP A 1 74 ? 17.609 -13.172 -6.02 1 92.94 74 TRP A CA 1
ATOM 590 C C . TRP A 1 74 ? 16.75 -13.836 -4.957 1 92.94 74 TRP A C 1
ATOM 592 O O . TRP A 1 74 ? 15.555 -14.062 -5.176 1 92.94 74 TRP A O 1
ATOM 602 N N . LYS A 1 75 ? 17.344 -14.094 -3.84 1 89.31 75 LYS A N 1
ATOM 603 C CA . LYS A 1 75 ? 16.594 -14.703 -2.74 1 89.31 75 LYS A CA 1
ATOM 604 C C . LYS A 1 75 ? 15.531 -13.75 -2.205 1 89.31 75 LYS A C 1
ATOM 606 O O . LYS A 1 75 ? 14.391 -14.148 -1.967 1 89.31 75 LYS A O 1
ATOM 611 N N . SER A 1 76 ? 15.945 -12.555 -2.061 1 88.75 76 SER A N 1
ATOM 612 C CA . SER A 1 76 ? 15.008 -11.547 -1.589 1 88.75 76 SER A CA 1
ATOM 613 C C . SER A 1 76 ? 13.836 -11.383 -2.557 1 88.75 76 SER A C 1
ATOM 615 O O . SER A 1 76 ? 12.695 -11.227 -2.135 1 88.75 76 SER A O 1
ATOM 617 N N . MET A 1 77 ? 14.094 -11.398 -3.805 1 92.88 77 MET A N 1
ATOM 618 C CA . MET A 1 77 ? 13.047 -11.305 -4.816 1 92.88 77 MET A CA 1
ATOM 619 C C . MET A 1 77 ? 12.078 -12.477 -4.703 1 92.88 77 MET A C 1
ATOM 621 O O . MET A 1 77 ? 10.859 -12.297 -4.789 1 92.88 77 MET A O 1
ATOM 625 N N . ALA A 1 78 ? 12.664 -13.625 -4.527 1 93.44 78 ALA A N 1
ATOM 626 C CA . ALA A 1 78 ? 11.836 -14.82 -4.438 1 93.44 78 ALA A CA 1
ATOM 627 C C . ALA A 1 78 ? 10.867 -14.727 -3.264 1 93.44 78 ALA A C 1
ATOM 629 O O . ALA A 1 78 ? 9.695 -15.094 -3.387 1 93.44 78 ALA A O 1
ATOM 630 N N . VAL A 1 79 ? 11.359 -14.211 -2.205 1 88.44 79 VAL A N 1
ATOM 631 C CA . VAL A 1 79 ? 10.523 -14.039 -1.025 1 88.44 79 VAL A CA 1
ATOM 632 C C . VAL A 1 79 ? 9.43 -13.016 -1.316 1 88.44 79 VAL A C 1
ATOM 634 O O . VAL A 1 79 ? 8.266 -13.219 -0.958 1 88.44 79 VAL A O 1
ATOM 637 N N . ASN A 1 80 ? 9.773 -11.969 -1.965 1 89.06 80 ASN A N 1
ATOM 638 C CA . ASN A 1 80 ? 8.844 -10.906 -2.324 1 89.06 80 ASN A CA 1
ATOM 639 C C . ASN A 1 80 ? 7.723 -11.422 -3.225 1 89.06 80 ASN A C 1
ATOM 641 O O . ASN A 1 80 ? 6.602 -10.914 -3.182 1 89.06 80 ASN A O 1
ATOM 645 N N . LEU A 1 81 ? 7.992 -12.391 -3.986 1 93.31 81 LEU A N 1
ATOM 646 C CA . LEU A 1 81 ? 7.062 -12.875 -5 1 93.31 81 LEU A CA 1
ATOM 647 C C . LEU A 1 81 ? 6.344 -14.133 -4.527 1 93.31 81 LEU A C 1
ATOM 649 O O . LEU A 1 81 ? 5.676 -14.805 -5.316 1 93.31 81 LEU A O 1
ATOM 653 N N . ARG A 1 82 ? 6.48 -14.406 -3.252 1 89.56 82 ARG A N 1
ATOM 654 C CA . ARG A 1 82 ? 5.879 -15.617 -2.699 1 89.56 82 ARG A CA 1
ATOM 655 C C . ARG A 1 82 ? 4.383 -15.664 -2.99 1 89.56 82 ARG A C 1
ATOM 657 O O . ARG A 1 82 ? 3.65 -14.734 -2.658 1 89.56 82 ARG A O 1
ATOM 664 N N . GLY A 1 83 ? 4.012 -16.734 -3.656 1 89.69 83 GLY A N 1
ATOM 665 C CA . GLY A 1 83 ? 2.602 -16.922 -3.951 1 89.69 83 GLY A CA 1
ATOM 666 C C . GLY A 1 83 ? 2.17 -16.281 -5.258 1 89.69 83 GLY A C 1
ATOM 667 O O . GLY A 1 83 ? 1.153 -16.672 -5.836 1 89.69 83 GLY A O 1
ATOM 668 N N . VAL A 1 84 ? 2.896 -15.383 -5.797 1 93.31 84 VAL A N 1
ATOM 669 C CA . VAL A 1 84 ? 2.508 -14.586 -6.957 1 93.31 84 VAL A CA 1
ATOM 670 C C . VAL A 1 84 ? 3.18 -15.141 -8.211 1 93.31 84 VAL A C 1
ATOM 672 O O . VAL A 1 84 ? 2.527 -15.32 -9.242 1 93.31 84 VAL A O 1
ATOM 675 N N . VAL A 1 85 ? 4.445 -15.367 -8.109 1 96.56 85 VAL A N 1
ATOM 676 C CA . VAL A 1 85 ? 5.238 -15.891 -9.219 1 96.56 85 VAL A CA 1
ATOM 677 C C . VAL A 1 85 ? 6.098 -17.062 -8.727 1 96.56 85 VAL A C 1
ATOM 679 O O . VAL A 1 85 ? 6.621 -17.031 -7.613 1 96.56 85 VAL A O 1
ATOM 682 N N . TRP A 1 86 ? 6.207 -18.047 -9.57 1 95.81 86 TRP A N 1
ATOM 683 C CA . TRP A 1 86 ? 7.109 -19.141 -9.242 1 95.81 86 TRP A CA 1
ATOM 684 C C . TRP A 1 86 ? 8.547 -18.781 -9.602 1 95.81 86 TRP A C 1
ATOM 686 O O . TRP A 1 86 ? 8.805 -18.172 -10.633 1 95.81 86 TRP A O 1
ATOM 696 N N . VAL A 1 87 ? 9.43 -19.203 -8.703 1 96.88 87 VAL A N 1
ATOM 697 C CA . VAL A 1 87 ? 10.852 -18.969 -8.945 1 96.88 87 VAL A CA 1
ATOM 698 C C . VAL A 1 87 ? 11.609 -20.297 -8.898 1 96.88 87 VAL A C 1
ATOM 700 O O . VAL A 1 87 ? 11.445 -21.078 -7.961 1 96.88 87 VAL A O 1
ATOM 703 N N . GLY A 1 88 ? 12.312 -20.531 -9.961 1 96.5 88 GLY A N 1
ATOM 704 C CA . GLY A 1 88 ? 13.125 -21.734 -10.039 1 96.5 88 GLY A CA 1
ATOM 705 C C . GLY A 1 88 ? 14.594 -21.453 -10.281 1 96.5 88 GLY A C 1
ATOM 706 O O . GLY A 1 88 ? 14.961 -20.328 -10.648 1 96.5 88 GLY A O 1
ATOM 707 N N . MET A 1 89 ? 15.445 -22.453 -10.023 1 95.56 89 MET A N 1
ATOM 708 C CA . MET A 1 89 ? 16.875 -22.328 -10.273 1 95.56 89 MET A CA 1
ATOM 709 C C . MET A 1 89 ? 17.406 -23.531 -11.039 1 95.56 89 MET A C 1
ATOM 711 O O . MET A 1 89 ? 16.953 -24.656 -10.82 1 95.56 89 MET A O 1
ATOM 715 N N . VAL A 1 90 ? 18.328 -23.266 -11.938 1 96.12 90 VAL A N 1
ATOM 716 C CA . VAL A 1 90 ? 19 -24.297 -12.727 1 96.12 90 VAL A CA 1
ATOM 717 C C . VAL A 1 90 ? 20.516 -24.219 -12.484 1 96.12 90 VAL A C 1
ATOM 719 O O . VAL A 1 90 ? 21.125 -23.156 -12.641 1 96.12 90 VAL A O 1
ATOM 722 N N . ASP A 1 91 ? 21.078 -25.312 -12.07 1 94.5 91 ASP A N 1
ATOM 723 C CA . ASP A 1 91 ? 22.531 -25.406 -11.914 1 94.5 91 ASP A CA 1
ATOM 724 C C . ASP A 1 91 ? 23.203 -25.672 -13.25 1 94.5 91 ASP A C 1
ATOM 726 O O . ASP A 1 91 ? 23.125 -26.781 -13.781 1 94.5 91 ASP A O 1
ATOM 730 N N . THR A 1 92 ? 23.922 -24.703 -13.758 1 95.19 92 THR A N 1
ATOM 731 C CA . THR A 1 92 ? 24.484 -24.766 -15.109 1 95.19 92 THR A CA 1
ATOM 732 C C . THR A 1 92 ? 25.625 -25.766 -15.188 1 95.19 92 THR A C 1
ATOM 734 O O . THR A 1 92 ? 26.031 -26.172 -16.281 1 95.19 92 THR A O 1
ATOM 737 N N . ARG A 1 93 ? 26.172 -26.172 -14.031 1 93.81 93 ARG A N 1
ATOM 738 C CA . ARG A 1 93 ? 27.281 -27.125 -14.008 1 93.81 93 ARG A CA 1
ATOM 739 C C . ARG A 1 93 ? 26.797 -28.547 -14.312 1 93.81 93 ARG A C 1
ATOM 741 O O . ARG A 1 93 ? 27.547 -29.359 -14.844 1 93.81 93 ARG A O 1
ATOM 748 N N . TYR A 1 94 ? 25.547 -28.828 -14 1 92.75 94 TYR A N 1
ATOM 749 C CA . TYR A 1 94 ? 25.062 -30.203 -14.047 1 92.75 94 TYR A CA 1
ATOM 750 C C . TYR A 1 94 ? 23.969 -30.359 -15.094 1 92.75 94 TYR A C 1
ATOM 752 O O . TYR A 1 94 ? 23.719 -31.469 -15.57 1 92.75 94 TYR A O 1
ATOM 760 N N . GLU A 1 95 ? 23.312 -29.25 -15.438 1 93 95 GLU A N 1
ATOM 761 C CA . GLU A 1 95 ? 22.156 -29.375 -16.312 1 93 95 GLU A CA 1
ATOM 762 C C . GLU A 1 95 ? 22.484 -28.938 -17.734 1 93 95 GLU A C 1
ATOM 764 O O . GLU A 1 95 ? 21.766 -28.109 -18.312 1 93 95 GLU A O 1
ATOM 769 N N . THR A 1 96 ? 23.453 -29.625 -18.344 1 93 96 THR A N 1
ATOM 770 C CA . THR A 1 96 ? 23.938 -29.234 -19.656 1 93 96 THR A CA 1
ATOM 771 C C . THR A 1 96 ? 22.906 -29.531 -20.734 1 93 96 THR A C 1
ATOM 773 O O . THR A 1 96 ? 22.734 -28.75 -21.672 1 93 96 THR A O 1
ATOM 776 N N . ASP A 1 97 ? 22.203 -30.641 -20.625 1 94.62 97 ASP A N 1
ATOM 777 C CA . ASP A 1 97 ? 21.172 -31.016 -21.594 1 94.62 97 ASP A CA 1
ATOM 778 C C . ASP A 1 97 ? 20.047 -29.984 -21.609 1 94.62 97 ASP A C 1
ATOM 780 O O . ASP A 1 97 ? 19.578 -29.594 -22.688 1 94.62 97 ASP A O 1
ATOM 784 N N . LEU A 1 98 ? 19.641 -29.609 -20.484 1 96 98 LEU A N 1
ATOM 785 C CA . LEU A 1 98 ? 18.578 -28.609 -20.375 1 96 98 LEU A CA 1
ATOM 786 C C . LEU A 1 98 ? 19.016 -27.281 -21 1 96 98 LEU A C 1
ATOM 788 O O . LEU A 1 98 ? 18.25 -26.656 -21.719 1 96 98 LEU A O 1
ATOM 792 N N . LEU A 1 99 ? 20.188 -26.875 -20.766 1 96.19 99 LEU A N 1
ATOM 793 C CA . LEU A 1 99 ? 20.719 -25.625 -21.281 1 96.19 99 LEU A CA 1
ATOM 794 C C . LEU A 1 99 ? 20.75 -25.641 -22.812 1 96.19 99 LEU A C 1
ATOM 796 O O . LEU A 1 99 ? 20.406 -24.641 -23.453 1 96.19 99 LEU A O 1
ATOM 800 N N . LYS A 1 100 ? 21.172 -26.781 -23.344 1 94.94 100 LYS A N 1
ATOM 801 C CA . LYS A 1 100 ? 21.203 -26.922 -24.797 1 94.94 100 LYS A CA 1
ATOM 802 C C . LYS A 1 100 ? 19.797 -26.812 -25.391 1 94.94 100 LYS A C 1
ATOM 804 O O . LYS A 1 100 ? 19.594 -26.094 -26.375 1 94.94 100 LYS A O 1
ATOM 809 N N . ARG A 1 101 ? 18.875 -27.438 -24.75 1 93.38 101 ARG A N 1
ATOM 810 C CA . ARG A 1 101 ? 17.5 -27.422 -25.219 1 93.38 101 ARG A CA 1
ATOM 811 C C . ARG A 1 101 ? 16.938 -26 -25.172 1 93.38 101 ARG A C 1
ATOM 813 O O . ARG A 1 101 ? 16.141 -25.609 -26.031 1 93.38 101 ARG A O 1
ATOM 820 N N . MET A 1 102 ? 17.359 -25.234 -24.203 1 94.06 102 MET A N 1
ATOM 821 C CA . MET A 1 102 ? 16.859 -23.875 -24.016 1 94.06 102 MET A CA 1
ATOM 822 C C . MET A 1 102 ? 17.688 -22.875 -24.844 1 94.06 102 MET A C 1
ATOM 824 O O . MET A 1 102 ? 17.375 -21.688 -24.875 1 94.06 102 MET A O 1
ATOM 828 N N . ASN A 1 103 ? 18.703 -23.344 -25.469 1 93.31 103 ASN A N 1
ATOM 829 C CA . ASN A 1 103 ? 19.641 -22.484 -26.156 1 93.31 103 ASN A CA 1
ATOM 830 C C . ASN A 1 103 ? 20.203 -21.406 -25.25 1 93.31 103 ASN A C 1
ATOM 832 O O . ASN A 1 103 ? 20.203 -20.219 -25.594 1 93.31 103 ASN A O 1
ATOM 836 N N . TYR A 1 104 ? 20.516 -21.875 -24.062 1 95.19 104 TYR A N 1
ATOM 837 C CA . TYR A 1 104 ? 21.094 -20.969 -23.078 1 95.19 104 TYR A CA 1
ATOM 838 C C . TYR A 1 104 ? 22.609 -21.078 -23.047 1 95.19 104 TYR A C 1
ATOM 840 O O . TYR A 1 104 ? 23.156 -22.172 -22.906 1 95.19 104 TYR A O 1
ATOM 848 N N . LYS A 1 105 ? 23.281 -19.984 -23.203 1 93.56 105 LYS A N 1
ATOM 849 C CA . LYS A 1 105 ? 24.734 -19.938 -23.188 1 93.56 105 LYS A CA 1
ATOM 850 C C . LYS A 1 105 ? 25.25 -19.312 -21.891 1 93.56 105 LYS A C 1
ATOM 852 O O . LYS A 1 105 ? 25.047 -18.109 -21.656 1 93.56 105 LYS A O 1
ATOM 857 N N . VAL A 1 106 ? 26.016 -20.156 -21.328 1 90.56 106 VAL A N 1
ATOM 858 C CA . VAL A 1 106 ? 26.594 -19.703 -20.062 1 90.56 106 VAL A CA 1
ATOM 859 C C . VAL A 1 106 ? 27.562 -18.562 -20.297 1 90.56 106 VAL A C 1
ATOM 861 O O . VAL A 1 106 ? 28.312 -18.578 -21.281 1 90.56 106 VAL A O 1
ATOM 864 N N . ASN A 1 107 ? 27.672 -17.516 -19.547 1 86.81 107 ASN A N 1
ATOM 865 C CA . ASN A 1 107 ? 28.562 -16.359 -19.625 1 86.81 107 ASN A CA 1
ATOM 866 C C . ASN A 1 107 ? 28.141 -15.414 -20.75 1 86.81 107 ASN A C 1
ATOM 868 O O . ASN A 1 107 ? 28.812 -14.406 -20.984 1 86.81 107 ASN A O 1
ATOM 872 N N . HIS A 1 108 ? 27.219 -15.82 -21.531 1 90.75 108 HIS A N 1
ATOM 873 C CA . HIS A 1 108 ? 26.703 -14.945 -22.594 1 90.75 108 HIS A CA 1
ATOM 874 C C . HIS A 1 108 ? 25.312 -14.43 -22.25 1 90.75 108 HIS A C 1
ATOM 876 O O . HIS A 1 108 ? 25.047 -13.234 -22.359 1 90.75 108 HIS A O 1
ATOM 882 N N . ASP A 1 109 ? 24.469 -15.328 -21.922 1 93.19 109 ASP A N 1
ATOM 883 C CA . ASP A 1 109 ? 23.094 -14.969 -21.609 1 93.19 109 ASP A CA 1
ATOM 884 C C . ASP A 1 109 ? 22.969 -14.43 -20.188 1 93.19 109 ASP A C 1
ATOM 886 O O . ASP A 1 109 ? 23.797 -14.742 -19.328 1 93.19 109 ASP A O 1
ATOM 890 N N . PRO A 1 110 ? 21.906 -13.602 -19.984 1 93.25 110 PRO A N 1
ATOM 891 C CA . PRO A 1 110 ? 21.688 -13.078 -18.625 1 93.25 110 PRO A CA 1
ATOM 892 C C . PRO A 1 110 ? 21.438 -14.188 -17.594 1 93.25 110 PRO A C 1
ATOM 894 O O . PRO A 1 110 ? 21.188 -15.336 -17.969 1 93.25 110 PRO A O 1
ATOM 897 N N . GLU A 1 111 ? 21.422 -13.797 -16.297 1 92.06 111 GLU A N 1
ATOM 898 C CA . GLU A 1 111 ? 21.375 -14.75 -15.188 1 92.06 111 GLU A CA 1
ATOM 899 C C . GLU A 1 111 ? 19.969 -15.305 -15.008 1 92.06 111 GLU A C 1
ATOM 901 O O . GLU A 1 111 ? 19.75 -16.203 -14.188 1 92.06 111 GLU A O 1
ATOM 906 N N . SER A 1 112 ? 19.047 -14.742 -15.789 1 96.81 112 SER A N 1
ATOM 907 C CA . SER A 1 112 ? 17.688 -15.25 -15.555 1 96.81 112 SER A CA 1
ATOM 908 C C . SER A 1 112 ? 16.828 -15.125 -16.812 1 96.81 112 SER A C 1
ATOM 910 O O . SER A 1 112 ? 17.172 -14.375 -17.734 1 96.81 112 SER A O 1
ATOM 912 N N . ARG A 1 113 ? 15.875 -15.953 -16.797 1 97.69 113 ARG A N 1
ATOM 913 C CA . ARG A 1 113 ? 14.867 -15.953 -17.859 1 97.69 113 ARG A CA 1
ATOM 914 C C . ARG A 1 113 ? 13.461 -15.984 -17.266 1 97.69 113 ARG A C 1
ATOM 916 O O . ARG A 1 113 ? 13.203 -16.703 -16.297 1 97.69 113 ARG A O 1
ATOM 923 N N . VAL A 1 114 ? 12.578 -15.125 -17.906 1 98.31 114 VAL A N 1
ATOM 924 C CA . VAL A 1 114 ? 11.203 -15.039 -17.422 1 98.31 114 VAL A CA 1
ATOM 925 C C . VAL A 1 114 ? 10.266 -15.719 -18.438 1 98.31 114 VAL A C 1
ATOM 927 O O . VAL A 1 114 ? 10.312 -15.422 -19.625 1 98.31 114 VAL A O 1
ATOM 930 N N . TYR A 1 115 ? 9.539 -16.703 -17.984 1 98.31 115 TYR A N 1
ATOM 931 C CA . TYR A 1 115 ? 8.438 -17.297 -18.734 1 98.31 115 TYR A CA 1
ATOM 932 C C . TYR A 1 115 ? 7.098 -16.719 -18.297 1 98.31 115 TYR A C 1
ATOM 934 O O . TYR A 1 115 ? 6.66 -16.922 -17.156 1 98.31 115 TYR A O 1
ATOM 942 N N . PRO A 1 116 ? 6.445 -16 -19.172 1 97.69 116 PRO A N 1
ATOM 943 C CA . PRO A 1 116 ? 5.238 -15.266 -18.781 1 97.69 116 PRO A CA 1
ATOM 944 C C . PRO A 1 116 ? 4.055 -16.188 -18.5 1 97.69 116 PRO A C 1
ATOM 946 O O . PRO A 1 116 ? 4.098 -17.375 -18.828 1 97.69 116 PRO A O 1
ATOM 949 N N . HIS A 1 117 ? 3.09 -15.609 -17.844 1 96.81 117 HIS A N 1
ATOM 950 C CA . HIS A 1 117 ? 1.818 -16.297 -17.656 1 96.81 117 HIS A CA 1
ATOM 951 C C . HIS A 1 117 ? 1.214 -16.703 -19 1 96.81 117 HIS A C 1
ATOM 953 O O . HIS A 1 117 ? 1.256 -15.938 -19.969 1 96.81 117 HIS A O 1
ATOM 959 N N . GLY A 1 118 ? 0.708 -17.953 -19.094 1 95.25 118 GLY A N 1
ATOM 960 C CA . GLY A 1 118 ? 0.064 -18.406 -20.312 1 95.25 118 GLY A CA 1
ATOM 961 C C . GLY A 1 118 ? 0.365 -19.859 -20.641 1 95.25 118 GLY A C 1
ATOM 962 O O . GLY A 1 118 ? 1.069 -20.547 -19.891 1 95.25 118 GLY A O 1
ATOM 963 N N . PRO A 1 119 ? -0.235 -20.312 -21.766 1 95.44 119 PRO A N 1
ATOM 964 C CA . PRO A 1 119 ? -0.01 -21.703 -22.188 1 95.44 119 PRO A CA 1
ATOM 965 C C . PRO A 1 119 ? 1.391 -21.922 -22.75 1 95.44 119 PRO A C 1
ATOM 967 O O . PRO A 1 119 ? 2.15 -20.969 -22.922 1 95.44 119 PRO A O 1
ATOM 970 N N . THR A 1 120 ? 1.687 -23.109 -22.969 1 95.81 120 THR A N 1
ATOM 971 C CA . THR A 1 120 ? 2.996 -23.516 -23.469 1 95.81 120 THR A CA 1
ATOM 972 C C . THR A 1 120 ? 3.346 -22.766 -24.75 1 95.81 120 THR A C 1
ATOM 974 O O . THR A 1 120 ? 4.496 -22.375 -24.953 1 95.81 120 THR A O 1
ATOM 977 N N . SER A 1 121 ? 2.379 -22.531 -25.594 1 95.12 121 SER A N 1
ATOM 978 C CA . SER A 1 121 ? 2.615 -21.875 -26.859 1 95.12 121 SER A CA 1
ATOM 979 C C . SER A 1 121 ? 3.133 -20.453 -26.656 1 95.12 121 SER A C 1
ATOM 981 O O . SER A 1 121 ? 4.016 -20 -27.391 1 95.12 121 SER A O 1
ATOM 983 N N . ILE A 1 122 ? 2.609 -19.797 -25.672 1 94.19 122 ILE A N 1
ATOM 984 C CA . ILE A 1 122 ? 3.029 -18.422 -25.359 1 94.19 122 ILE A CA 1
ATOM 985 C C . ILE A 1 122 ? 4.414 -18.438 -24.719 1 94.19 122 ILE A C 1
ATOM 987 O O . ILE A 1 122 ? 5.285 -17.641 -25.078 1 94.19 122 ILE A O 1
ATOM 991 N N . LYS A 1 123 ? 4.633 -19.375 -23.844 1 94.81 123 LYS A N 1
ATOM 992 C CA . LYS A 1 123 ? 5.898 -19.422 -23.109 1 94.81 123 LYS A CA 1
ATOM 993 C C . LYS A 1 123 ? 7.059 -19.75 -24.047 1 94.81 123 LYS A C 1
ATOM 995 O O . LYS A 1 123 ? 8.172 -19.25 -23.859 1 94.81 123 LYS A O 1
ATOM 1000 N N . LYS A 1 124 ? 6.797 -20.531 -25.078 1 93.5 124 LYS A N 1
ATOM 1001 C CA . LYS A 1 124 ? 7.832 -20.906 -26.047 1 93.5 124 LYS A CA 1
ATOM 1002 C C . LYS A 1 124 ? 8.273 -19.703 -26.875 1 93.5 124 LYS A C 1
ATOM 1004 O O . LYS A 1 124 ? 9.445 -19.594 -27.234 1 93.5 124 LYS A O 1
ATOM 1009 N N . LYS A 1 125 ? 7.371 -18.781 -27.016 1 93.69 125 LYS A N 1
ATOM 1010 C CA . LYS A 1 125 ? 7.645 -17.688 -27.953 1 93.69 125 LYS A CA 1
ATOM 1011 C C . LYS A 1 125 ? 7.969 -16.391 -27.203 1 93.69 125 LYS A C 1
ATOM 1013 O O . LYS A 1 125 ? 8.625 -15.5 -27.75 1 93.69 125 LYS A O 1
ATOM 1018 N N . SER A 1 126 ? 7.531 -16.359 -25.953 1 94.12 126 SER A N 1
ATOM 1019 C CA . SER A 1 126 ? 7.531 -15.031 -25.328 1 94.12 126 SER A CA 1
ATOM 1020 C C . SER A 1 126 ? 8.422 -15 -24.094 1 94.12 126 SER A C 1
ATOM 1022 O O . SER A 1 126 ? 8.344 -14.078 -23.281 1 94.12 126 SER A O 1
ATOM 1024 N N . TRP A 1 127 ? 9.211 -16.047 -23.906 1 96.19 127 TRP A N 1
ATOM 1025 C CA . TRP A 1 127 ? 10.164 -15.938 -22.797 1 96.19 127 TRP A CA 1
ATOM 1026 C C . TRP A 1 127 ? 11.133 -14.781 -23.031 1 96.19 127 TRP A C 1
ATOM 1028 O O . TRP A 1 127 ? 11.398 -14.406 -24.172 1 96.19 127 TRP A O 1
ATOM 1038 N N . VAL A 1 128 ? 11.578 -14.094 -21.938 1 96.25 128 VAL A N 1
ATOM 1039 C CA . VAL A 1 128 ? 12.461 -12.938 -22.031 1 96.25 128 VAL A CA 1
ATOM 1040 C C . VAL A 1 128 ? 13.586 -13.062 -21.016 1 96.25 128 VAL A C 1
ATOM 1042 O O . VAL A 1 128 ? 13.359 -13.477 -19.875 1 96.25 128 VAL A O 1
ATOM 1045 N N . ASN A 1 129 ? 14.766 -12.797 -21.438 1 95.81 129 ASN A N 1
ATOM 1046 C CA . ASN A 1 129 ? 15.898 -12.75 -20.516 1 95.81 129 ASN A CA 1
ATOM 1047 C C . ASN A 1 129 ? 15.828 -11.523 -19.609 1 95.81 129 ASN A C 1
ATOM 1049 O O . ASN A 1 129 ? 15.383 -10.453 -20.031 1 95.81 129 ASN A O 1
ATOM 1053 N N . ALA A 1 130 ? 16.188 -11.711 -18.375 1 93.75 130 ALA A N 1
ATOM 1054 C CA . ALA A 1 130 ? 16.234 -10.609 -17.422 1 93.75 130 ALA A CA 1
ATOM 1055 C C . ALA A 1 130 ? 17.625 -10.5 -16.781 1 93.75 130 ALA A C 1
ATOM 1057 O O . ALA A 1 130 ? 18.188 -11.508 -16.344 1 93.75 130 ALA A O 1
ATOM 1058 N N . LYS A 1 131 ? 18.109 -9.297 -16.625 1 89.06 131 LYS A N 1
ATOM 1059 C CA . LYS A 1 131 ? 19.484 -9.07 -16.203 1 89.06 131 LYS A CA 1
ATOM 1060 C C . LYS A 1 131 ? 19.609 -9.07 -14.688 1 89.06 131 LYS A C 1
ATOM 1062 O O . LYS A 1 131 ? 20.672 -9.375 -14.148 1 89.06 131 LYS A O 1
ATOM 1067 N N . ASN A 1 132 ? 18.594 -8.68 -14.055 1 89.56 132 ASN A N 1
ATOM 1068 C CA . ASN A 1 132 ? 18.625 -8.586 -12.594 1 89.56 132 ASN A CA 1
ATOM 1069 C C . ASN A 1 132 ? 17.266 -8.906 -11.984 1 89.56 132 ASN A C 1
ATOM 1071 O O . ASN A 1 132 ? 16.266 -9.039 -12.695 1 89.56 132 ASN A O 1
ATOM 1075 N N . PRO A 1 133 ? 17.25 -9.078 -10.672 1 93 133 PRO A N 1
ATOM 1076 C CA . PRO A 1 133 ? 16 -9.484 -10.008 1 93 133 PRO A CA 1
ATOM 1077 C C . PRO A 1 133 ? 14.867 -8.484 -10.211 1 93 133 PRO A C 1
ATOM 1079 O O . PRO A 1 133 ? 13.711 -8.883 -10.336 1 93 133 PRO A O 1
ATOM 1082 N N . ASN A 1 134 ? 15.172 -7.238 -10.258 1 89.81 134 ASN A N 1
ATOM 1083 C CA . ASN A 1 134 ? 14.133 -6.223 -10.422 1 89.81 134 ASN A CA 1
ATOM 1084 C C . ASN A 1 134 ? 13.469 -6.32 -11.789 1 89.81 134 ASN A C 1
ATOM 1086 O O . ASN A 1 134 ? 12.242 -6.246 -11.898 1 89.81 134 ASN A O 1
ATOM 1090 N N . GLU A 1 135 ? 14.266 -6.473 -12.758 1 90.25 135 GLU A N 1
ATOM 1091 C CA . GLU A 1 135 ? 13.742 -6.641 -14.109 1 90.25 135 GLU A CA 1
ATOM 1092 C C . GLU A 1 135 ? 12.93 -7.93 -14.227 1 90.25 135 GLU A C 1
ATOM 1094 O O . GLU A 1 135 ? 11.859 -7.941 -14.844 1 90.25 135 GLU A O 1
ATOM 1099 N N . ALA A 1 136 ? 13.461 -8.984 -13.664 1 95.5 136 ALA A N 1
ATOM 1100 C CA . ALA A 1 136 ? 12.758 -10.266 -13.695 1 95.5 136 ALA A CA 1
ATOM 1101 C C . ALA A 1 136 ? 11.383 -10.156 -13.039 1 95.5 136 ALA A C 1
ATOM 1103 O O . ALA A 1 136 ? 10.391 -10.633 -13.594 1 95.5 136 ALA A O 1
ATOM 1104 N N . ARG A 1 137 ? 11.398 -9.5 -11.891 1 94.44 137 ARG A N 1
ATOM 1105 C CA . ARG A 1 137 ? 10.141 -9.312 -11.172 1 94.44 137 ARG A CA 1
ATOM 1106 C C . ARG A 1 137 ? 9.133 -8.539 -12.016 1 94.44 137 ARG A C 1
ATOM 1108 O O . ARG A 1 137 ? 7.98 -8.953 -12.148 1 94.44 137 ARG A O 1
ATOM 1115 N N . MET A 1 138 ? 9.57 -7.469 -12.547 1 90.69 138 MET A N 1
ATOM 1116 C CA . MET A 1 138 ? 8.688 -6.609 -13.336 1 90.69 138 MET A CA 1
ATOM 1117 C C . MET A 1 138 ? 8.094 -7.367 -14.516 1 90.69 138 MET A C 1
ATOM 1119 O O . MET A 1 138 ? 6.887 -7.316 -14.75 1 90.69 138 MET A O 1
ATOM 1123 N N . LEU A 1 139 ? 8.891 -8.078 -15.242 1 93.94 139 LEU A N 1
ATOM 1124 C CA . LEU A 1 139 ? 8.453 -8.82 -16.422 1 93.94 139 LEU A CA 1
ATOM 1125 C C . LEU A 1 139 ? 7.457 -9.906 -16.047 1 93.94 139 LEU A C 1
ATOM 1127 O O . LEU A 1 139 ? 6.434 -10.078 -16.703 1 93.94 139 LEU A O 1
ATOM 1131 N N . ALA A 1 140 ? 7.781 -10.586 -14.961 1 96.94 140 ALA A N 1
ATOM 1132 C CA . ALA A 1 140 ? 6.914 -11.68 -14.523 1 96.94 140 ALA A CA 1
ATOM 1133 C C . ALA A 1 140 ? 5.562 -11.148 -14.047 1 96.94 140 ALA A C 1
ATOM 1135 O O . ALA A 1 140 ? 4.516 -11.648 -14.461 1 96.94 140 ALA A O 1
ATOM 1136 N N . VAL A 1 141 ? 5.602 -10.125 -13.227 1 94 141 VAL A N 1
ATOM 1137 C CA . VAL A 1 141 ? 4.391 -9.586 -12.617 1 94 141 VAL A CA 1
ATOM 1138 C C . VAL A 1 141 ? 3.504 -8.961 -13.695 1 94 141 VAL A C 1
ATOM 1140 O O . VAL A 1 141 ? 2.277 -9.078 -13.641 1 94 141 VAL A O 1
ATOM 1143 N N . ASP A 1 142 ? 4.074 -8.352 -14.695 1 92.62 142 ASP A N 1
ATOM 1144 C CA . ASP A 1 142 ? 3.32 -7.703 -15.766 1 92.62 142 ASP A CA 1
ATOM 1145 C C . ASP A 1 142 ? 2.578 -8.734 -16.609 1 92.62 142 ASP A C 1
ATOM 1147 O O . ASP A 1 142 ? 1.6 -8.406 -17.281 1 92.62 142 ASP A O 1
ATOM 1151 N N . SER A 1 143 ? 3.008 -9.938 -16.562 1 95.94 143 SER A N 1
ATOM 1152 C CA . SER A 1 143 ? 2.4 -10.969 -17.391 1 95.94 143 SER A CA 1
ATOM 1153 C C . SER A 1 143 ? 1.157 -11.555 -16.734 1 95.94 143 SER A C 1
ATOM 1155 O O . SER A 1 143 ? 0.371 -12.25 -17.375 1 95.94 143 SER A O 1
ATOM 1157 N N . ILE A 1 144 ? 0.988 -11.297 -15.477 1 96 144 ILE A N 1
ATOM 1158 C CA . ILE A 1 144 ? -0.154 -11.844 -14.75 1 96 144 ILE A CA 1
ATOM 1159 C C . ILE A 1 144 ? -1.431 -11.133 -15.188 1 96 144 ILE A C 1
ATOM 1161 O O . ILE A 1 144 ? -1.521 -9.906 -15.102 1 96 144 ILE A O 1
ATOM 1165 N N . PRO A 1 145 ? -2.369 -11.906 -15.648 1 94.75 145 PRO A N 1
ATOM 1166 C CA . PRO A 1 145 ? -3.619 -11.258 -16.062 1 94.75 145 PRO A CA 1
ATOM 1167 C C . PRO A 1 145 ? -4.426 -10.727 -14.875 1 94.75 145 PRO A C 1
ATOM 1169 O O . PRO A 1 145 ? -4.262 -11.203 -13.75 1 94.75 145 PRO A O 1
ATOM 1172 N N . ASP A 1 146 ? -5.211 -9.727 -15.109 1 94.44 146 ASP A N 1
ATOM 1173 C CA . ASP A 1 146 ? -6.133 -9.195 -14.109 1 94.44 146 ASP A CA 1
ATOM 1174 C C . ASP A 1 146 ? -7.551 -9.711 -14.344 1 94.44 146 ASP A C 1
ATOM 1176 O O . ASP A 1 146 ? -8.227 -9.281 -15.281 1 94.44 146 ASP A O 1
ATOM 1180 N N . SER A 1 147 ? -7.984 -10.586 -13.477 1 95.06 147 SER A N 1
ATOM 1181 C CA . SER A 1 147 ? -9.32 -11.164 -13.609 1 95.06 147 SER A CA 1
ATOM 1182 C C . SER A 1 147 ? -10.336 -10.414 -12.75 1 95.06 147 SER A C 1
ATOM 1184 O O . SER A 1 147 ? -11.508 -10.773 -12.711 1 95.06 147 SER A O 1
ATOM 1186 N N . SER A 1 148 ? -9.859 -9.398 -12.078 1 96.38 148 SER A N 1
ATOM 1187 C CA . SER A 1 148 ? -10.781 -8.633 -11.25 1 96.38 148 SER A CA 1
ATOM 1188 C C . SER A 1 148 ? -11.555 -7.609 -12.07 1 96.38 148 SER A C 1
ATOM 1190 O O . SER A 1 148 ? -11.047 -7.105 -13.078 1 96.38 148 SER A O 1
ATOM 1192 N N . LEU A 1 149 ? -12.734 -7.34 -11.648 1 96.88 149 LEU A N 1
ATOM 1193 C CA . LEU A 1 149 ? -13.586 -6.359 -12.312 1 96.88 149 LEU A CA 1
ATOM 1194 C C . LEU A 1 149 ? -13.664 -5.074 -11.492 1 96.88 149 LEU A C 1
ATOM 1196 O O . LEU A 1 149 ? -13.914 -5.109 -10.289 1 96.88 149 LEU A O 1
ATOM 1200 N N . ARG A 1 150 ? -13.422 -4.023 -12.172 1 97.25 150 ARG A N 1
ATOM 1201 C CA . ARG A 1 150 ? -13.664 -2.744 -11.516 1 97.25 150 ARG A CA 1
ATOM 1202 C C . ARG A 1 150 ? -15.148 -2.393 -11.531 1 97.25 150 ARG A C 1
ATOM 1204 O O . ARG A 1 150 ? -15.758 -2.32 -12.602 1 97.25 150 ARG A O 1
ATOM 1211 N N . ILE A 1 151 ? -15.703 -2.184 -10.352 1 97.31 151 ILE A N 1
ATOM 1212 C CA . ILE A 1 151 ? -17.141 -1.897 -10.305 1 97.31 151 ILE A CA 1
ATOM 1213 C C . ILE A 1 151 ? -17.391 -0.669 -9.43 1 97.31 151 ILE A C 1
ATOM 1215 O O . ILE A 1 151 ? -16.531 -0.279 -8.633 1 97.31 151 ILE A O 1
ATOM 1219 N N . LYS A 1 152 ? -18.547 -0.07 -9.648 1 95.56 152 LYS A N 1
ATOM 1220 C CA . LYS A 1 152 ? -19.125 0.942 -8.758 1 95.56 152 LYS A CA 1
ATOM 1221 C C . LYS A 1 152 ? -20.297 0.386 -7.977 1 95.56 152 LYS A C 1
ATOM 1223 O O . LYS A 1 152 ? -20.75 -0.735 -8.227 1 95.56 152 LYS A O 1
ATOM 1228 N N . GLY A 1 153 ? -20.719 1.162 -7.027 1 91.81 153 GLY A N 1
ATOM 1229 C CA . GLY A 1 153 ? -21.844 0.737 -6.223 1 91.81 153 GLY A CA 1
ATOM 1230 C C . GLY A 1 153 ? -23.031 0.276 -7.051 1 91.81 153 GLY A C 1
ATOM 1231 O O . GLY A 1 153 ? -23.656 -0.732 -6.734 1 91.81 153 GLY A O 1
ATOM 1232 N N . LYS A 1 154 ? -23.297 0.897 -8.117 1 90.81 154 LYS A N 1
ATOM 1233 C CA . LYS A 1 154 ? -24.438 0.597 -8.984 1 90.81 154 LYS A CA 1
ATOM 1234 C C . LYS A 1 154 ? -24.266 -0.748 -9.68 1 90.81 154 LYS A C 1
ATOM 1236 O O . LYS A 1 154 ? -25.234 -1.385 -10.07 1 90.81 154 LYS A O 1
ATOM 1241 N N . GLY A 1 155 ? -23.062 -1.212 -9.852 1 94.12 155 GLY A N 1
ATOM 1242 C CA . GLY A 1 155 ? -22.766 -2.457 -10.547 1 94.12 155 GLY A CA 1
ATOM 1243 C C . GLY A 1 155 ? -22.672 -3.648 -9.609 1 94.12 155 GLY A C 1
ATOM 1244 O O . GLY A 1 155 ? -22.469 -4.781 -10.055 1 94.12 155 GLY A O 1
ATOM 1245 N N . LEU A 1 156 ? -22.891 -3.393 -8.383 1 94.31 156 LEU A N 1
ATOM 1246 C CA . LEU A 1 156 ? -22.703 -4.438 -7.379 1 94.31 156 LEU A CA 1
ATOM 1247 C C . LEU A 1 156 ? -23.703 -5.566 -7.578 1 94.31 156 LEU A C 1
ATOM 1249 O O . LEU A 1 156 ? -23.344 -6.746 -7.508 1 94.31 156 LEU A O 1
ATOM 1253 N N . GLN A 1 157 ? -24.922 -5.246 -7.82 1 91.38 157 GLN A N 1
ATOM 1254 C CA . GLN A 1 157 ? -25.969 -6.258 -7.969 1 91.38 157 GLN A CA 1
ATOM 1255 C C . GLN A 1 157 ? -25.672 -7.18 -9.148 1 91.38 157 GLN A C 1
ATOM 1257 O O . GLN A 1 157 ? -25.797 -8.398 -9.039 1 91.38 157 GLN A O 1
ATOM 1262 N N . GLU A 1 158 ? -25.344 -6.566 -10.25 1 94.75 158 GLU A N 1
ATOM 1263 C CA . GLU A 1 158 ? -25 -7.363 -11.43 1 94.75 158 GLU A CA 1
ATOM 1264 C C . GLU A 1 158 ? -23.828 -8.289 -11.133 1 94.75 158 GLU A C 1
ATOM 1266 O O . GLU A 1 158 ? -23.828 -9.453 -11.547 1 94.75 158 GLU A O 1
ATOM 1271 N N . PHE A 1 159 ? -22.922 -7.777 -10.438 1 96.81 159 PHE A N 1
ATOM 1272 C CA . PHE A 1 159 ? -21.75 -8.562 -10.055 1 96.81 159 PHE A CA 1
ATOM 1273 C C . PHE A 1 159 ? -22.156 -9.75 -9.188 1 96.81 159 PHE A C 1
ATOM 1275 O O . PHE A 1 159 ? -21.672 -10.867 -9.391 1 96.81 159 PHE A O 1
ATOM 1282 N N . LEU A 1 160 ? -23.016 -9.508 -8.289 1 93.88 160 LEU A N 1
ATOM 1283 C CA . LEU A 1 160 ? -23.453 -10.562 -7.387 1 93.88 160 LEU A CA 1
ATOM 1284 C C . LEU A 1 160 ? -24.219 -11.641 -8.141 1 93.88 160 LEU A C 1
ATOM 1286 O O . LEU A 1 160 ? -24.031 -12.836 -7.891 1 93.88 160 LEU A O 1
ATOM 1290 N N . VAL A 1 161 ? -25.031 -11.203 -9.016 1 93.69 161 VAL A N 1
ATOM 1291 C CA . VAL A 1 161 ? -25.781 -12.148 -9.82 1 93.69 161 VAL A CA 1
ATOM 1292 C C . VAL A 1 161 ? -24.828 -13.039 -10.609 1 93.69 161 VAL A C 1
ATOM 1294 O O . VAL A 1 161 ? -25 -14.258 -10.664 1 93.69 161 VAL A O 1
ATOM 1297 N N . ASP A 1 162 ? -23.844 -12.477 -11.203 1 95.88 162 ASP A N 1
ATOM 1298 C CA . ASP A 1 162 ? -22.859 -13.227 -11.961 1 95.88 162 ASP A CA 1
ATOM 1299 C C . ASP A 1 162 ? -22.156 -14.266 -11.086 1 95.88 162 ASP A C 1
ATOM 1301 O O . ASP A 1 162 ? -21.875 -15.375 -11.539 1 95.88 162 ASP A O 1
ATOM 1305 N N . CYS A 1 163 ? -21.875 -13.859 -9.891 1 96.12 163 CYS A N 1
ATOM 1306 C CA . CYS A 1 163 ? -21.219 -14.781 -8.953 1 96.12 163 CYS A CA 1
ATOM 1307 C C . CYS A 1 163 ? -22.109 -15.977 -8.664 1 96.12 163 CYS A C 1
ATOM 1309 O O . CYS A 1 163 ? -21.672 -17.125 -8.781 1 96.12 163 CYS A O 1
ATOM 1311 N N . PHE A 1 164 ? -23.359 -15.703 -8.391 1 93.25 164 PHE A N 1
ATOM 1312 C CA . PHE A 1 164 ? -24.234 -16.734 -7.852 1 93.25 164 PHE A CA 1
ATOM 1313 C C . PHE A 1 164 ? -24.797 -17.594 -8.969 1 93.25 164 PHE A C 1
ATOM 1315 O O . PHE A 1 164 ? -25.297 -18.703 -8.719 1 93.25 164 PHE A O 1
ATOM 1322 N N . MET A 1 165 ? -24.594 -17.109 -10.18 1 94.44 165 MET A N 1
ATOM 1323 C CA . MET A 1 165 ? -25.094 -17.891 -11.312 1 94.44 165 MET A CA 1
ATOM 1324 C C . MET A 1 165 ? -23.984 -18.75 -11.906 1 94.44 165 MET A C 1
ATOM 1326 O O . MET A 1 165 ? -24.234 -19.578 -12.781 1 94.44 165 MET A O 1
ATOM 1330 N N . SER A 1 166 ? -22.828 -18.609 -11.43 1 95.56 166 SER A N 1
ATOM 1331 C CA . SER A 1 166 ? -21.719 -19.406 -11.93 1 95.56 166 SER A CA 1
ATOM 1332 C C . SER A 1 166 ? -21.828 -20.859 -11.484 1 95.56 166 SER A C 1
ATOM 1334 O O . SER A 1 166 ? -22.578 -21.172 -10.547 1 95.56 166 SER A O 1
ATOM 1336 N N . LYS A 1 167 ? -21.109 -21.734 -12.148 1 95 167 LYS A N 1
ATOM 1337 C CA . LYS A 1 167 ? -21.047 -23.156 -11.812 1 95 167 LYS A CA 1
ATOM 1338 C C . LYS A 1 167 ? -19.609 -23.625 -11.672 1 95 167 LYS A C 1
ATOM 1340 O O . LYS A 1 167 ? -18.875 -23.703 -12.664 1 95 167 LYS A O 1
ATOM 1345 N N . PRO A 1 168 ? -19.281 -23.969 -10.508 1 96.56 168 PRO A N 1
ATOM 1346 C CA . PRO A 1 168 ? -20 -23.812 -9.242 1 96.56 168 PRO A CA 1
ATOM 1347 C C . PRO A 1 168 ? -20.219 -22.344 -8.875 1 96.56 168 PRO A C 1
ATOM 1349 O O . PRO A 1 168 ? -19.578 -21.453 -9.453 1 96.56 168 PRO A O 1
ATOM 1352 N N . THR A 1 169 ? -21.172 -22.125 -7.961 1 97.06 169 THR A N 1
ATOM 1353 C CA . THR A 1 169 ? -21.375 -20.781 -7.445 1 97.06 169 THR A CA 1
ATOM 1354 C C . THR A 1 169 ? -20.094 -20.203 -6.867 1 97.06 169 THR A C 1
ATOM 1356 O O . THR A 1 169 ? -19.344 -20.906 -6.176 1 97.06 169 THR A O 1
ATOM 1359 N N . ARG A 1 170 ? -19.844 -18.953 -7.18 1 98.19 170 ARG A N 1
ATOM 1360 C CA . ARG A 1 170 ? -18.609 -18.328 -6.738 1 98.19 170 ARG A CA 1
ATOM 1361 C C . ARG A 1 170 ? -18.891 -17.25 -5.684 1 98.19 170 ARG A C 1
ATOM 1363 O O . ARG A 1 170 ? -19.906 -16.562 -5.746 1 98.19 170 ARG A O 1
ATOM 1370 N N . PHE A 1 171 ? -17.984 -17.156 -4.699 1 97.62 171 PHE A N 1
ATOM 1371 C CA . PHE A 1 171 ? -18.078 -16.109 -3.695 1 97.62 171 PHE A CA 1
ATOM 1372 C C . PHE A 1 171 ? -17.719 -14.75 -4.301 1 97.62 171 PHE A C 1
ATOM 1374 O O . PHE A 1 171 ? -16.797 -14.641 -5.098 1 97.62 171 PHE A O 1
ATOM 1381 N N . PRO A 1 172 ? -18.438 -13.711 -3.979 1 97.75 172 PRO A N 1
ATOM 1382 C CA . PRO A 1 172 ? -18.016 -12.359 -4.344 1 97.75 172 PRO A CA 1
ATOM 1383 C C . PRO A 1 172 ? -16.859 -11.852 -3.488 1 97.75 172 PRO A C 1
ATOM 1385 O O . PRO A 1 172 ? -17.047 -11.531 -2.312 1 97.75 172 PRO A O 1
ATOM 1388 N N . LEU A 1 173 ? -15.711 -11.812 -4.031 1 98.38 173 LEU A N 1
ATOM 1389 C CA . LEU A 1 173 ? -14.523 -11.258 -3.385 1 98.38 173 LEU A CA 1
ATOM 1390 C C . LEU A 1 173 ? -14.312 -9.805 -3.799 1 98.38 173 LEU A C 1
ATOM 1392 O O . LEU A 1 173 ? -14.141 -9.516 -4.984 1 98.38 173 LEU A O 1
ATOM 1396 N N . ILE A 1 174 ? -14.273 -8.844 -2.812 1 97.94 174 ILE A N 1
ATOM 1397 C CA . ILE A 1 174 ? -14.219 -7.426 -3.143 1 97.94 174 ILE A CA 1
ATOM 1398 C C . ILE A 1 174 ? -13.023 -6.777 -2.455 1 97.94 174 ILE A C 1
ATOM 1400 O O . ILE A 1 174 ? -12.758 -7.043 -1.28 1 97.94 174 ILE A O 1
ATOM 1404 N N . LEU A 1 175 ? -12.305 -6.02 -3.213 1 97.81 175 LEU A N 1
ATOM 1405 C CA . LEU A 1 175 ? -11.227 -5.18 -2.697 1 97.81 175 LEU A CA 1
ATOM 1406 C C . LEU A 1 175 ? -11.586 -3.703 -2.826 1 97.81 175 LEU A C 1
ATOM 1408 O O . LEU A 1 175 ? -11.875 -3.225 -3.924 1 97.81 175 LEU A O 1
ATOM 1412 N N . ILE A 1 176 ? -11.656 -2.992 -1.699 1 95.12 176 ILE A N 1
ATOM 1413 C CA . ILE A 1 176 ? -11.75 -1.537 -1.719 1 95.12 176 ILE A CA 1
ATOM 1414 C C . ILE A 1 176 ? -10.352 -0.93 -1.619 1 95.12 176 ILE A C 1
ATOM 1416 O O . ILE A 1 176 ? -9.578 -1.281 -0.727 1 95.12 176 ILE A O 1
ATOM 1420 N N . THR A 1 177 ? -10.047 -0.07 -2.576 1 92.75 177 THR A N 1
ATOM 1421 C CA . THR A 1 177 ? -8.695 0.485 -2.59 1 92.75 177 THR A CA 1
ATOM 1422 C C . THR A 1 177 ? -8.703 1.909 -3.135 1 92.75 177 THR A C 1
ATOM 1424 O O . THR A 1 177 ? -9.609 2.293 -3.877 1 92.75 177 THR A O 1
ATOM 1427 N N . ASP A 1 178 ? -7.645 2.641 -2.711 1 86.5 178 ASP A N 1
ATOM 1428 C CA . ASP A 1 178 ? -7.461 3.986 -3.248 1 86.5 178 ASP A CA 1
ATOM 1429 C C . ASP A 1 178 ? -6.578 3.965 -4.492 1 86.5 178 ASP A C 1
ATOM 1431 O O . ASP A 1 178 ? -6.477 4.965 -5.207 1 86.5 178 ASP A O 1
ATOM 1435 N N . GLU A 1 179 ? -6.035 2.787 -4.754 1 86.12 179 GLU A N 1
ATOM 1436 C CA . GLU A 1 179 ? -5.129 2.654 -5.891 1 86.12 179 GLU A CA 1
ATOM 1437 C C . GLU A 1 179 ? -5.902 2.412 -7.184 1 86.12 179 GLU A C 1
ATOM 1439 O O . GLU A 1 179 ? -6.812 1.58 -7.223 1 86.12 179 GLU A O 1
ATOM 1444 N N . LYS A 1 180 ? -5.445 3.119 -8.188 1 89.25 180 LYS A N 1
ATOM 1445 C CA . LYS A 1 180 ? -6.121 2.979 -9.469 1 89.25 180 LYS A CA 1
ATOM 1446 C C . LYS A 1 180 ? -5.805 1.631 -10.117 1 89.25 180 LYS A C 1
ATOM 1448 O O . LYS A 1 180 ? -6.695 0.968 -10.648 1 89.25 180 LYS A O 1
ATOM 1453 N N . ASP A 1 181 ? -4.539 1.242 -10.039 1 90.81 181 ASP A N 1
ATOM 1454 C CA . ASP A 1 181 ? -4.137 -0.04 -10.609 1 90.81 181 ASP A CA 1
ATOM 1455 C C . ASP A 1 181 ? -4.41 -1.184 -9.633 1 90.81 181 ASP A C 1
ATOM 1457 O O . ASP A 1 181 ? -4.367 -0.994 -8.414 1 90.81 181 ASP A O 1
ATOM 1461 N N . THR A 1 182 ? -4.688 -2.33 -10.188 1 93.94 182 THR A N 1
ATOM 1462 C CA . THR A 1 182 ? -4.883 -3.51 -9.352 1 93.94 182 THR A CA 1
ATOM 1463 C C . THR A 1 182 ? -3.564 -3.938 -8.711 1 93.94 182 THR A C 1
ATOM 1465 O O . THR A 1 182 ? -2.566 -4.137 -9.406 1 93.94 182 THR A O 1
ATOM 1468 N N . PRO A 1 183 ? -3.594 -4.043 -7.422 1 92.19 183 PRO A N 1
ATOM 1469 C CA . PRO A 1 183 ? -2.379 -4.562 -6.789 1 92.19 183 PRO A CA 1
ATOM 1470 C C . PRO A 1 183 ? -1.992 -5.945 -7.305 1 92.19 183 PRO A C 1
ATOM 1472 O O . PRO A 1 183 ? -2.865 -6.781 -7.566 1 92.19 183 PRO A O 1
ATOM 1475 N N . VAL A 1 184 ? -0.73 -6.191 -7.402 1 92 184 VAL A N 1
ATOM 1476 C CA . VAL A 1 184 ? -0.203 -7.43 -7.969 1 92 184 VAL A CA 1
ATOM 1477 C C . VAL A 1 184 ? -0.727 -8.625 -7.176 1 92 184 VAL A C 1
ATOM 1479 O O . VAL A 1 184 ? -1.157 -9.625 -7.762 1 92 184 VAL A O 1
ATOM 1482 N N . LEU A 1 185 ? -0.694 -8.508 -5.898 1 94.25 185 LEU A N 1
ATOM 1483 C CA . LEU A 1 185 ? -1.169 -9.57 -5.027 1 94.25 185 LEU A CA 1
ATOM 1484 C C . LEU A 1 185 ? -2.621 -9.922 -5.332 1 94.25 185 LEU A C 1
ATOM 1486 O O . LEU A 1 185 ? -2.975 -11.102 -5.422 1 94.25 185 LEU A O 1
ATOM 1490 N N . TYR A 1 186 ? -3.457 -8.898 -5.512 1 96.88 186 TYR A N 1
ATOM 1491 C CA . TYR A 1 186 ? -4.875 -9.117 -5.766 1 96.88 186 TYR A CA 1
ATOM 1492 C C . TYR A 1 186 ? -5.09 -9.734 -7.145 1 96.88 186 TYR A C 1
ATOM 1494 O O . TYR A 1 186 ? -5.988 -10.555 -7.328 1 96.88 186 TYR A O 1
ATOM 1502 N N . ARG A 1 187 ? -4.305 -9.398 -8.117 1 95.88 187 ARG A N 1
ATOM 1503 C CA . ARG A 1 187 ? -4.363 -10.023 -9.438 1 95.88 187 ARG A CA 1
ATOM 1504 C C . ARG A 1 187 ? -4.062 -11.516 -9.352 1 95.88 187 ARG A C 1
ATOM 1506 O O . ARG A 1 187 ? -4.789 -12.336 -9.914 1 95.88 187 ARG A O 1
ATOM 1513 N N . ALA A 1 188 ? -2.998 -11.789 -8.641 1 95.31 188 ALA A N 1
ATOM 1514 C CA . ALA A 1 188 ? -2.582 -13.18 -8.492 1 95.31 188 ALA A CA 1
ATOM 1515 C C . ALA A 1 188 ? -3.658 -14.008 -7.797 1 95.31 188 ALA A C 1
ATOM 1517 O O . ALA A 1 188 ? -4.004 -15.102 -8.25 1 95.31 188 ALA A O 1
ATOM 1518 N N . VAL A 1 189 ? -4.242 -13.469 -6.746 1 96.69 189 VAL A N 1
ATOM 1519 C CA . VAL A 1 189 ? -5.254 -14.164 -5.957 1 96.69 189 VAL A CA 1
ATOM 1520 C C . VAL A 1 189 ? -6.52 -14.352 -6.793 1 96.69 189 VAL A C 1
ATOM 1522 O O . VAL A 1 189 ? -7.109 -15.438 -6.797 1 96.69 189 VAL A O 1
ATOM 1525 N N . SER A 1 190 ? -6.887 -13.258 -7.473 1 97.38 190 SER A N 1
ATOM 1526 C CA . SER A 1 190 ? -8.094 -13.32 -8.281 1 97.38 190 SER A CA 1
ATOM 1527 C C . SER A 1 190 ? -7.988 -14.391 -9.359 1 97.38 190 SER A C 1
ATOM 1529 O O . SER A 1 190 ? -8.961 -15.102 -9.633 1 97.38 190 SER A O 1
ATOM 1531 N N . TYR A 1 191 ? -6.875 -14.523 -9.883 1 95.62 191 TYR A N 1
ATOM 1532 C CA . TYR A 1 191 ? -6.672 -15.523 -10.93 1 95.62 191 TYR A CA 1
ATOM 1533 C C . TYR A 1 191 ? -6.621 -16.922 -10.336 1 95.62 191 TYR A C 1
ATOM 1535 O O . TYR A 1 191 ? -7.258 -17.844 -10.852 1 95.62 191 TYR A O 1
ATOM 1543 N N . ARG A 1 192 ? -5.871 -17.078 -9.266 1 95.38 192 ARG A N 1
ATOM 1544 C CA . ARG A 1 192 ? -5.676 -18.375 -8.633 1 95.38 192 ARG A CA 1
ATOM 1545 C C . ARG A 1 192 ? -7.004 -18.969 -8.164 1 95.38 192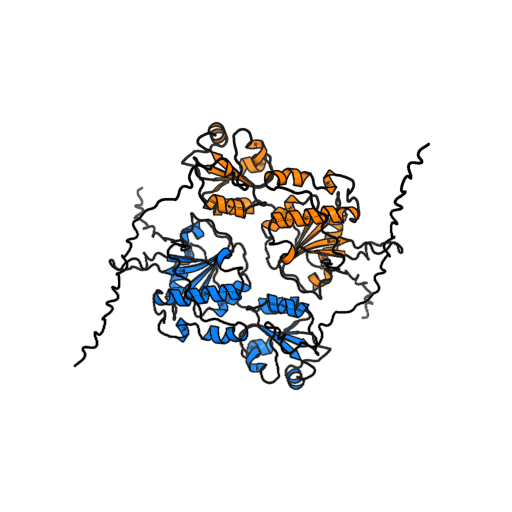 ARG A C 1
ATOM 1547 O O . ARG A 1 192 ? -7.238 -20.172 -8.297 1 95.38 192 ARG A O 1
ATOM 1554 N N . PHE A 1 193 ? -7.914 -18.125 -7.688 1 97.12 193 PHE A N 1
ATOM 1555 C CA . PHE A 1 193 ? -9.133 -18.609 -7.051 1 97.12 193 PHE A CA 1
ATOM 1556 C C . PHE A 1 193 ? -10.344 -18.375 -7.949 1 97.12 193 PHE A C 1
ATOM 1558 O O . PHE A 1 193 ? -11.484 -18.438 -7.492 1 97.12 193 PHE A O 1
ATOM 1565 N N . LYS A 1 194 ? -10.156 -18.156 -9.203 1 96.75 194 LYS A N 1
ATOM 1566 C CA . LYS A 1 194 ? -11.203 -17.719 -10.109 1 96.75 194 LYS A CA 1
ATOM 1567 C C . LYS A 1 194 ? -12.297 -18.766 -10.25 1 96.75 194 LYS A C 1
ATOM 1569 O O . LYS A 1 194 ? -13.422 -18.453 -10.648 1 96.75 194 LYS A O 1
ATOM 1574 N N . ARG A 1 195 ? -11.992 -20.016 -9.938 1 96.81 195 ARG A N 1
ATOM 1575 C CA . ARG A 1 195 ? -12.977 -21.094 -10.008 1 96.81 195 ARG A CA 1
ATOM 1576 C C . ARG A 1 195 ? -13.992 -20.984 -8.875 1 96.81 195 ARG A C 1
ATOM 1578 O O . ARG A 1 195 ? -15.141 -21.422 -9.016 1 96.81 195 ARG A O 1
ATOM 1585 N N . TYR A 1 196 ? -13.578 -20.312 -7.789 1 97.88 196 TYR A N 1
ATOM 1586 C CA . TYR A 1 196 ? -14.383 -20.359 -6.574 1 97.88 196 TYR A CA 1
ATOM 1587 C C . TYR A 1 196 ? -14.828 -18.969 -6.156 1 97.88 196 TYR A C 1
ATOM 1589 O O . TYR A 1 196 ? -15.766 -18.812 -5.371 1 97.88 196 TYR A O 1
ATOM 1597 N N . PHE A 1 197 ? -14.102 -17.969 -6.621 1 98.25 197 PHE A N 1
ATOM 1598 C CA . PHE A 1 197 ? -14.359 -16.578 -6.262 1 98.25 197 PHE A CA 1
ATOM 1599 C C . PHE A 1 197 ? -14.391 -15.703 -7.5 1 98.25 197 PHE A C 1
ATOM 1601 O O . PHE A 1 197 ? -13.586 -15.875 -8.414 1 98.25 197 PHE A O 1
ATOM 1608 N N . ASN A 1 198 ? -15.359 -14.805 -7.59 1 98.31 198 ASN A N 1
ATOM 1609 C CA . ASN A 1 198 ? -15.297 -13.672 -8.516 1 98.31 198 ASN A CA 1
ATOM 1610 C C . ASN A 1 198 ? -14.773 -12.414 -7.824 1 98.31 198 ASN A C 1
ATOM 1612 O O . ASN A 1 198 ? -15.289 -12.016 -6.781 1 98.31 198 ASN A O 1
ATOM 1616 N N . ALA A 1 199 ? -13.766 -11.867 -8.438 1 98.56 199 ALA A N 1
ATOM 1617 C CA . ALA A 1 199 ? -13.094 -10.75 -7.781 1 98.56 199 ALA A CA 1
ATOM 1618 C C . ALA A 1 199 ? -13.531 -9.414 -8.383 1 98.56 199 ALA A C 1
ATOM 1620 O O . ALA A 1 199 ? -13.602 -9.273 -9.609 1 98.56 199 ALA A O 1
ATOM 1621 N N . ALA A 1 200 ? -13.859 -8.477 -7.504 1 98.44 200 ALA A N 1
ATOM 1622 C CA . ALA A 1 200 ? -14.164 -7.109 -7.918 1 98.44 200 ALA A CA 1
ATOM 1623 C C . ALA A 1 200 ? -13.375 -6.098 -7.094 1 98.44 200 ALA A C 1
ATOM 1625 O O . ALA A 1 200 ? -12.898 -6.418 -6.004 1 98.44 200 ALA A O 1
ATOM 1626 N N . ARG A 1 201 ? -13.203 -4.965 -7.668 1 97.62 201 ARG A N 1
ATOM 1627 C CA . ARG A 1 201 ? -12.516 -3.881 -6.973 1 97.62 201 ARG A CA 1
ATOM 1628 C C . ARG A 1 201 ? -13.32 -2.588 -7.043 1 97.62 201 ARG A C 1
ATOM 1630 O O . ARG A 1 201 ? -13.922 -2.283 -8.07 1 97.62 201 ARG A O 1
ATOM 1637 N N . ILE A 1 202 ? -13.414 -1.963 -5.949 1 96.38 202 ILE A N 1
ATOM 1638 C CA . ILE A 1 202 ? -13.961 -0.615 -5.863 1 96.38 202 ILE A CA 1
ATOM 1639 C C . ILE A 1 202 ? -12.844 0.384 -5.594 1 96.38 202 ILE A C 1
ATOM 1641 O O . ILE A 1 202 ? -12.227 0.365 -4.52 1 96.38 202 ILE A O 1
ATOM 1645 N N . VAL A 1 203 ? -12.609 1.203 -6.605 1 93.81 203 VAL A N 1
ATOM 1646 C CA . VAL A 1 203 ? -11.484 2.129 -6.574 1 93.81 203 VAL A CA 1
ATOM 1647 C C . VAL A 1 203 ? -11.961 3.516 -6.156 1 93.81 203 VAL A C 1
ATOM 1649 O O . VAL A 1 203 ? -12.922 4.047 -6.723 1 93.81 203 VAL A O 1
ATOM 1652 N N . LYS A 1 204 ? -11.25 4.113 -5.16 1 88.44 204 LYS A N 1
ATOM 1653 C CA . LYS A 1 204 ? -11.633 5.422 -4.645 1 88.44 204 LYS A CA 1
ATOM 1654 C C . LYS A 1 204 ? -13.141 5.492 -4.395 1 88.44 204 LYS A C 1
ATOM 1656 O O . LYS A 1 204 ? -13.844 6.266 -5.039 1 88.44 204 LYS A O 1
ATOM 1661 N N . PRO A 1 205 ? -13.539 4.711 -3.432 1 91.44 205 PRO A N 1
ATOM 1662 C CA . PRO A 1 205 ? -14.977 4.578 -3.188 1 91.44 205 PRO A CA 1
ATOM 1663 C C . PRO A 1 205 ? -15.641 5.91 -2.842 1 91.44 205 PRO A C 1
ATOM 1665 O O . PRO A 1 205 ? -15.062 6.727 -2.125 1 91.44 205 PRO A O 1
ATOM 1668 N N . THR A 1 206 ? -16.812 6.047 -3.4 1 88 206 THR A N 1
ATOM 1669 C CA . THR A 1 206 ? -17.656 7.188 -3.09 1 88 206 THR A CA 1
ATOM 1670 C C . THR A 1 206 ? -18.688 6.82 -2.018 1 88 206 THR A C 1
ATOM 1672 O O . THR A 1 206 ? -18.75 5.664 -1.593 1 88 206 THR A O 1
ATOM 1675 N N . LEU A 1 207 ? -19.438 7.805 -1.62 1 84.56 207 LEU A N 1
ATOM 1676 C CA . LEU A 1 207 ? -20.5 7.543 -0.657 1 84.56 207 LEU A CA 1
ATOM 1677 C C . LEU A 1 207 ? -21.516 6.559 -1.224 1 84.56 207 LEU A C 1
ATOM 1679 O O . LEU A 1 207 ? -22.016 5.699 -0.5 1 84.56 207 LEU A O 1
ATOM 1683 N N . ASP A 1 208 ? -21.719 6.711 -2.48 1 89.19 208 ASP A N 1
ATOM 1684 C CA . ASP A 1 208 ? -22.656 5.809 -3.137 1 89.19 208 ASP A CA 1
ATOM 1685 C C . ASP A 1 208 ? -22.156 4.367 -3.105 1 89.19 208 ASP A C 1
ATOM 1687 O O . ASP A 1 208 ? -22.938 3.434 -2.947 1 89.19 208 ASP A O 1
ATOM 1691 N N . ASP A 1 209 ? -20.875 4.191 -3.254 1 92.44 209 ASP A N 1
ATOM 1692 C CA . ASP A 1 209 ? -20.281 2.859 -3.207 1 92.44 209 ASP A CA 1
ATOM 1693 C C . ASP A 1 209 ? -20.484 2.223 -1.831 1 92.44 209 ASP A C 1
ATOM 1695 O O . ASP A 1 209 ? -20.906 1.069 -1.728 1 92.44 209 ASP A O 1
ATOM 1699 N N . TYR A 1 210 ? -20.25 3.021 -0.832 1 88.06 21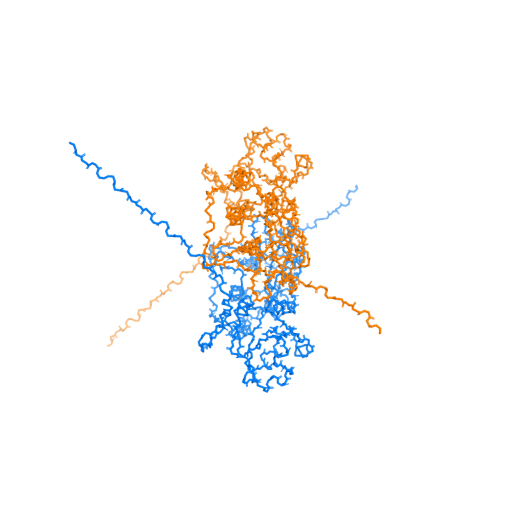0 TYR A N 1
ATOM 1700 C CA . TYR A 1 210 ? -20.391 2.516 0.53 1 88.06 210 TYR A CA 1
ATOM 1701 C C . TYR A 1 210 ? -21.844 2.232 0.862 1 88.06 210 TYR A C 1
ATOM 1703 O O . TYR A 1 210 ? -22.156 1.278 1.582 1 88.06 210 TYR A O 1
ATOM 1711 N N . THR A 1 211 ? -22.703 3.07 0.385 1 87.38 211 THR A N 1
ATOM 1712 C CA . THR A 1 211 ? -24.141 2.861 0.595 1 87.38 211 THR A CA 1
ATOM 1713 C C . THR A 1 211 ? -24.594 1.562 -0.06 1 87.38 211 THR A C 1
ATOM 1715 O O . THR A 1 211 ? -25.344 0.787 0.542 1 87.38 211 THR A O 1
ATOM 1718 N N . ALA A 1 212 ? -24.094 1.343 -1.249 1 89.5 212 ALA A N 1
ATOM 1719 C CA . ALA A 1 212 ? -24.453 0.119 -1.965 1 89.5 212 ALA A CA 1
ATOM 1720 C C . ALA A 1 212 ? -23.984 -1.117 -1.196 1 89.5 212 ALA A C 1
ATOM 1722 O O . ALA A 1 212 ? -24.625 -2.168 -1.256 1 89.5 212 ALA A O 1
ATOM 1723 N N . LEU A 1 213 ? -22.953 -0.949 -0.452 1 88.81 213 LEU A N 1
ATOM 1724 C CA . LEU A 1 213 ? -22.391 -2.061 0.308 1 88.81 213 LEU A CA 1
ATOM 1725 C C . LEU A 1 213 ? -23 -2.135 1.699 1 88.81 213 LEU A C 1
ATOM 1727 O O . LEU A 1 213 ? -22.734 -3.068 2.457 1 88.81 213 LEU A O 1
ATOM 1731 N N . GLY A 1 214 ? -23.781 -1.144 2.035 1 83.62 214 GLY A N 1
ATOM 1732 C CA . GLY A 1 214 ? -24.344 -1.076 3.375 1 83.62 214 GLY A CA 1
ATOM 1733 C C . GLY A 1 214 ? -23.344 -0.639 4.422 1 83.62 214 GLY A C 1
ATOM 1734 O O . GLY A 1 214 ? -23.438 -1.025 5.59 1 83.62 214 GLY A O 1
ATOM 1735 N N . MET A 1 215 ? -22.328 0.097 3.973 1 83 215 MET A N 1
ATOM 1736 C CA . MET A 1 215 ? -21.234 0.482 4.859 1 83 215 MET A CA 1
ATOM 1737 C C . MET A 1 215 ? -21.188 1.995 5.039 1 83 215 MET A C 1
ATOM 1739 O O . MET A 1 215 ? -20.141 2.555 5.355 1 83 215 MET A O 1
ATOM 1743 N N . GLU A 1 216 ? -22.188 2.727 4.805 1 78.94 216 GLU A N 1
ATOM 1744 C CA . GLU A 1 216 ? -22.203 4.184 4.773 1 78.94 216 GLU A CA 1
ATOM 1745 C C . GLU A 1 216 ? -21.891 4.77 6.145 1 78.94 216 GLU A C 1
ATOM 1747 O O . GLU A 1 216 ? -21.344 5.871 6.242 1 78.94 216 GLU A O 1
ATOM 1752 N N . ASP A 1 217 ? -22.156 4.02 7.172 1 76.38 217 ASP A N 1
ATOM 1753 C CA . ASP A 1 217 ? -21.969 4.566 8.508 1 76.38 217 ASP A CA 1
ATOM 1754 C C . ASP A 1 217 ? -20.688 4.035 9.141 1 76.38 217 ASP A C 1
ATOM 1756 O O . ASP A 1 217 ? -20.438 4.238 10.336 1 76.38 217 ASP A O 1
ATOM 1760 N N . SER A 1 218 ? -19.906 3.354 8.352 1 82.25 218 SER A N 1
ATOM 1761 C CA . SER A 1 218 ? -18.672 2.76 8.859 1 82.25 218 SER A CA 1
ATOM 1762 C C . SER A 1 218 ? -17.438 3.359 8.172 1 82.25 218 SER A C 1
ATOM 1764 O O . SER A 1 218 ? -17.562 3.994 7.121 1 82.25 218 SER A O 1
ATOM 1766 N N . PHE A 1 219 ? -16.391 3.311 8.984 1 87.25 219 PHE A N 1
ATOM 1767 C CA . PHE A 1 219 ? -15.109 3.705 8.414 1 87.25 219 PHE A CA 1
ATOM 1768 C C . PHE A 1 219 ? -14.109 2.551 8.469 1 87.25 219 PHE A C 1
ATOM 1770 O O . PHE A 1 219 ? -13.938 1.925 9.516 1 87.25 219 PHE A O 1
ATOM 1777 N N . PHE A 1 220 ? -13.586 2.287 7.27 1 83.5 220 PHE A N 1
ATOM 1778 C CA . PHE A 1 220 ? -12.594 1.226 7.18 1 83.5 220 PHE A CA 1
ATOM 1779 C C . PHE A 1 220 ? -11.32 1.733 6.516 1 83.5 220 PHE A C 1
ATOM 1781 O O . PHE A 1 220 ? -11.375 2.537 5.582 1 83.5 220 PHE A O 1
ATOM 1788 N N . ASP A 1 221 ? -10.266 1.173 7.043 1 84.56 221 ASP A N 1
ATOM 1789 C CA . ASP A 1 221 ? -9.008 1.456 6.367 1 84.56 221 ASP A CA 1
ATOM 1790 C C . ASP A 1 221 ? -8.922 0.732 5.027 1 84.56 221 ASP A C 1
ATOM 1792 O O . ASP A 1 221 ? -9.461 -0.368 4.875 1 84.56 221 ASP A O 1
ATOM 1796 N N . THR A 1 222 ? -8.289 1.477 4.105 1 88.94 222 THR A N 1
ATOM 1797 C CA . THR A 1 222 ? -8.016 0.834 2.822 1 88.94 222 THR A CA 1
ATOM 1798 C C . THR A 1 222 ? -6.543 0.453 2.713 1 88.94 222 THR A C 1
ATOM 1800 O O . THR A 1 222 ? -5.68 1.115 3.293 1 88.94 222 THR A O 1
ATOM 1803 N N . PRO A 1 223 ? -6.199 -0.688 2.035 1 91.62 223 PRO A N 1
ATOM 1804 C CA . PRO A 1 223 ? -7.094 -1.569 1.284 1 91.62 223 PRO A CA 1
ATOM 1805 C C . PRO A 1 223 ? -7.918 -2.482 2.189 1 91.62 223 PRO A C 1
ATOM 1807 O O . PRO A 1 223 ? -7.422 -2.949 3.219 1 91.62 223 PRO A O 1
ATOM 1810 N N . LEU A 1 224 ? -9.172 -2.654 1.782 1 93.5 224 LEU A N 1
ATOM 1811 C CA . LEU A 1 224 ? -10.078 -3.525 2.518 1 93.5 224 LEU A CA 1
ATOM 1812 C C . LEU A 1 224 ? -10.523 -4.703 1.653 1 93.5 224 LEU A C 1
ATOM 1814 O O . LEU A 1 224 ? -11.086 -4.508 0.574 1 93.5 224 LEU A O 1
ATOM 1818 N N . LEU A 1 225 ? -10.203 -5.918 2.086 1 96.94 225 LEU A N 1
ATOM 1819 C CA . LEU A 1 225 ? -10.57 -7.148 1.402 1 96.94 225 LEU A CA 1
ATOM 1820 C C . LEU A 1 225 ? -11.68 -7.875 2.156 1 96.94 225 LEU A C 1
ATOM 1822 O O . LEU A 1 225 ? -11.586 -8.078 3.369 1 96.94 225 LEU A O 1
ATOM 1826 N N . PHE A 1 226 ? -12.75 -8.172 1.438 1 96.12 226 PHE A N 1
ATOM 1827 C CA . PHE A 1 226 ? -13.812 -8.898 2.121 1 96.12 226 PHE A CA 1
ATOM 1828 C C . PHE A 1 226 ? -14.625 -9.734 1.131 1 96.12 226 PHE A C 1
ATOM 1830 O O . PHE A 1 226 ? -14.516 -9.539 -0.082 1 96.12 226 PHE A O 1
ATOM 1837 N N . VAL A 1 227 ? -15.328 -10.727 1.663 1 97.06 227 VAL A N 1
ATOM 1838 C CA . VAL A 1 227 ? -16.219 -11.602 0.901 1 97.06 227 VAL A CA 1
ATOM 1839 C C . VAL A 1 227 ? -17.656 -11.359 1.314 1 97.06 227 VAL A C 1
ATOM 1841 O O . VAL A 1 227 ? -17.969 -11.281 2.506 1 97.06 227 VAL A O 1
ATOM 1844 N N . LEU A 1 228 ? -18.484 -11.164 0.34 1 94.81 228 LEU A N 1
ATOM 1845 C CA . LEU A 1 228 ? -19.906 -11.008 0.625 1 94.81 228 LEU A CA 1
ATOM 1846 C C . LEU A 1 228 ? -20.594 -12.359 0.69 1 94.81 228 LEU A C 1
ATOM 1848 O O . LEU A 1 228 ? -20.312 -13.25 -0.115 1 94.81 228 LEU A O 1
ATOM 1852 N N . LEU A 1 229 ? -21.484 -12.492 1.712 1 92.06 229 LEU A N 1
ATOM 1853 C CA . LEU A 1 229 ? -22.266 -13.703 1.909 1 92.06 229 LEU A CA 1
ATOM 1854 C C . LEU A 1 229 ? -23.75 -13.414 1.799 1 92.06 229 LEU A C 1
ATOM 1856 O O . LEU A 1 229 ? -24.234 -12.375 2.264 1 92.06 229 LEU A O 1
ATOM 1860 N N . PRO A 1 230 ? -24.453 -14.344 1.24 1 85.19 230 PRO A N 1
ATOM 1861 C CA . PRO A 1 230 ? -25.922 -14.172 1.22 1 85.19 230 PRO A CA 1
ATOM 1862 C C . PRO A 1 230 ? -26.547 -14.352 2.596 1 85.19 230 PRO A C 1
ATOM 1864 O O . PRO A 1 230 ? -26.062 -15.148 3.404 1 85.19 230 PRO A O 1
ATOM 1867 N N . GLU A 1 231 ? -27.328 -13.477 3.068 1 75.94 231 GLU A N 1
ATOM 1868 C CA . GLU A 1 231 ? -28.062 -13.633 4.32 1 75.94 231 GLU A CA 1
ATOM 1869 C C . GLU A 1 231 ? -29.391 -14.344 4.094 1 75.94 231 GLU A C 1
ATOM 1871 O O . GLU A 1 231 ? -30.125 -14.023 3.152 1 75.94 231 GLU A O 1
ATOM 1876 N N . VAL A 1 232 ? -29.5 -15.641 4.574 1 54.16 232 VAL A N 1
ATOM 1877 C CA . VAL A 1 232 ? -30.781 -16.359 4.52 1 54.16 232 VAL A CA 1
ATOM 1878 C C . VAL A 1 232 ? -31.75 -15.773 5.535 1 54.16 232 VAL A C 1
ATOM 1880 O O . VAL A 1 232 ? -31.484 -15.805 6.742 1 54.16 232 VAL A O 1
ATOM 1883 N N . LYS A 1 233 ? -32.469 -14.711 5.277 1 51.12 233 LYS A N 1
ATOM 1884 C CA . LYS A 1 233 ? -33.531 -14.406 6.211 1 51.12 233 LYS A CA 1
ATOM 1885 C C . LYS A 1 233 ? -34.375 -15.648 6.504 1 51.12 233 LYS A C 1
ATOM 1887 O O . LYS A 1 233 ? -34.5 -16.531 5.656 1 51.12 233 LYS A O 1
ATOM 1892 N N . ASP A 1 234 ? -34.781 -15.945 7.703 1 45.81 234 ASP A N 1
ATOM 1893 C CA . ASP A 1 234 ? -35.719 -17 8.117 1 45.81 234 ASP A CA 1
ATOM 1894 C C . ASP A 1 234 ? -36.75 -17.281 7.039 1 45.81 234 ASP A C 1
ATOM 1896 O O . ASP A 1 234 ? -37.125 -16.391 6.285 1 45.81 234 ASP A O 1
ATOM 1900 N N . LYS A 1 235 ? -37.219 -18.609 6.855 1 39.84 235 LYS A N 1
ATOM 1901 C CA . LYS A 1 235 ? -38.062 -19.359 5.953 1 39.84 235 LYS A CA 1
ATOM 1902 C C . LYS A 1 235 ? -39.375 -18.625 5.707 1 39.84 235 LYS A C 1
ATOM 1904 O O . LYS A 1 235 ? -40.281 -19.141 5.027 1 39.84 235 LYS A O 1
ATOM 1909 N N . GLY A 1 236 ? -40.062 -17.844 6.539 1 38 236 GLY A N 1
ATOM 1910 C CA . GLY A 1 236 ? -41.438 -17.812 6.023 1 38 236 GLY A CA 1
ATOM 1911 C C . GLY A 1 236 ? -41.5 -17.297 4.598 1 38 236 GLY A C 1
ATOM 1912 O O . GLY A 1 236 ? -42.219 -17.875 3.773 1 38 236 GLY A O 1
ATOM 1913 N N . SER A 1 237 ? -41.562 -15.977 4.301 1 36.75 237 SER A N 1
ATOM 1914 C CA . SER A 1 237 ? -42.125 -15.57 3.012 1 36.75 237 SER A CA 1
ATOM 1915 C C . SER A 1 237 ? -41.125 -15.844 1.882 1 36.75 237 SER A C 1
ATOM 1917 O O . SER A 1 237 ? -39.906 -15.906 2.107 1 36.75 237 SER A O 1
ATOM 1919 N N . LYS A 1 238 ? -41.625 -16.172 0.719 1 36.56 238 LYS A N 1
ATOM 1920 C CA . LYS A 1 238 ? -41.031 -16.422 -0.584 1 36.56 238 LYS A CA 1
ATOM 1921 C C . LYS A 1 238 ? -39.844 -15.508 -0.82 1 36.56 238 LYS A C 1
ATOM 1923 O O . LYS A 1 238 ? -39.969 -14.281 -0.823 1 36.56 238 LYS A O 1
ATOM 1928 N N . ALA A 1 239 ? -38.594 -15.891 -0.597 1 36.41 239 ALA A N 1
ATOM 1929 C CA . ALA A 1 239 ? -37.281 -15.281 -0.721 1 36.41 239 ALA A CA 1
ATOM 1930 C C . ALA A 1 239 ? -37.094 -14.594 -2.074 1 36.41 239 ALA A C 1
ATOM 1932 O O . ALA A 1 239 ? -36.969 -15.258 -3.102 1 36.41 239 ALA A O 1
ATOM 1933 N N . THR A 1 240 ? -37.938 -13.672 -2.459 1 34.78 240 THR A N 1
ATOM 1934 C CA . THR A 1 240 ? -37.625 -13.039 -3.734 1 34.78 240 THR A CA 1
ATOM 1935 C C . THR A 1 240 ? -36.219 -12.43 -3.717 1 34.78 240 THR A C 1
ATOM 1937 O O . THR A 1 240 ? -35.75 -11.977 -2.672 1 34.78 240 THR A O 1
ATOM 1940 N N . THR A 1 241 ? -35.281 -12.648 -4.703 1 41.06 241 THR A N 1
ATOM 1941 C CA . THR A 1 241 ? -33.938 -12.164 -4.965 1 41.06 241 THR A CA 1
ATOM 1942 C C . THR A 1 241 ? -33.781 -10.727 -4.473 1 41.06 241 THR A C 1
ATOM 1944 O O . THR A 1 241 ? -32.656 -10.258 -4.273 1 41.06 241 THR A O 1
ATOM 1947 N N . GLN A 1 242 ? -34.875 -9.961 -4.473 1 41.69 242 GLN A N 1
ATOM 1948 C CA . GLN A 1 242 ? -34.844 -8.531 -4.211 1 41.69 242 GLN A CA 1
ATOM 1949 C C . GLN A 1 242 ? -34.469 -8.242 -2.758 1 41.69 242 GLN A C 1
ATOM 1951 O O . GLN A 1 242 ? -33.906 -7.184 -2.447 1 41.69 242 GLN A O 1
ATOM 1956 N N . ASP A 1 243 ? -34.719 -9.219 -1.798 1 45.28 243 ASP A N 1
ATOM 1957 C CA . ASP A 1 243 ? -34.625 -8.969 -0.364 1 45.28 243 ASP A CA 1
ATOM 1958 C C . ASP A 1 243 ? -33.375 -9.633 0.221 1 45.28 243 ASP A C 1
ATOM 1960 O O . ASP A 1 243 ? -33.312 -9.961 1.409 1 45.28 243 ASP A O 1
ATOM 1964 N N . MET A 1 244 ? -32.469 -9.938 -0.647 1 52.38 244 MET A N 1
ATOM 1965 C CA . MET A 1 244 ? -31.328 -10.672 -0.113 1 52.38 244 MET A CA 1
ATOM 1966 C C . MET A 1 244 ? -30.375 -9.75 0.645 1 52.38 244 MET A C 1
ATOM 1968 O O . MET A 1 244 ? -29.938 -8.734 0.105 1 52.38 244 MET A O 1
ATOM 1972 N N . GLY A 1 245 ? -30.469 -9.727 1.892 1 66.38 245 GLY A N 1
ATOM 1973 C CA . GLY A 1 245 ? -29.453 -9.07 2.707 1 66.38 245 GLY A CA 1
ATOM 1974 C C . GLY A 1 245 ? -28.109 -9.758 2.639 1 66.38 245 GLY A C 1
ATOM 1975 O O . GLY A 1 245 ? -28 -10.906 2.207 1 66.38 245 GLY A O 1
ATOM 1976 N N . PHE A 1 246 ? -27.031 -8.969 2.521 1 76.94 246 PHE A N 1
ATOM 1977 C CA . PHE A 1 246 ? -25.703 -9.555 2.49 1 76.94 246 PHE A CA 1
ATOM 1978 C C . PHE A 1 246 ? -24.938 -9.219 3.766 1 76.94 246 PHE A C 1
ATOM 1980 O O . PHE A 1 246 ? -25.188 -8.195 4.402 1 76.94 246 PHE A O 1
ATOM 1987 N N . SER A 1 247 ? -24.219 -10.234 4.145 1 86.62 247 SER A N 1
ATOM 1988 C CA . SER A 1 247 ? -23.219 -10.031 5.176 1 86.62 247 SER A CA 1
ATOM 1989 C C . SER A 1 247 ? -21.812 -10.141 4.602 1 86.62 247 SER A C 1
ATOM 1991 O O . SER A 1 247 ? -21.625 -10.531 3.443 1 86.62 247 SER A O 1
ATOM 1993 N N . ALA A 1 248 ? -20.891 -9.578 5.305 1 90.12 248 ALA A N 1
ATOM 1994 C CA . ALA A 1 248 ? -19.531 -9.586 4.793 1 90.12 248 ALA A CA 1
ATOM 1995 C C . ALA A 1 248 ? -18.578 -10.227 5.797 1 90.12 248 ALA A C 1
ATOM 1997 O O . ALA A 1 248 ? -18.703 -10.016 7.004 1 90.12 248 ALA A O 1
ATOM 1998 N N . VAL A 1 249 ? -17.75 -11.055 5.316 1 92.75 249 VAL A N 1
ATOM 1999 C CA . VAL A 1 249 ? -16.594 -11.523 6.074 1 92.75 249 VAL A CA 1
ATOM 2000 C C . VAL A 1 249 ? -15.352 -10.742 5.652 1 92.75 249 VAL A C 1
ATOM 2002 O O . VAL A 1 249 ? -14.906 -10.836 4.504 1 92.75 249 VAL A O 1
ATOM 2005 N N . MET A 1 250 ? -14.797 -10 6.586 1 92.81 250 MET A N 1
ATOM 2006 C CA . MET A 1 250 ? -13.719 -9.078 6.266 1 92.81 250 MET A CA 1
ATOM 2007 C C . MET A 1 250 ? -12.367 -9.664 6.637 1 92.81 250 MET A C 1
ATOM 2009 O O . MET A 1 250 ? -12.242 -10.359 7.652 1 92.81 250 MET A O 1
ATOM 2013 N N . PHE A 1 251 ? -11.375 -9.406 5.793 1 93.56 251 PHE A N 1
ATOM 2014 C CA . PHE A 1 251 ? -9.992 -9.672 6.172 1 93.56 251 PHE A CA 1
ATOM 2015 C C . PHE A 1 251 ? -9.492 -8.641 7.18 1 93.56 251 PHE A C 1
ATOM 2017 O O . PHE A 1 251 ? -9.367 -7.461 6.852 1 93.56 251 PHE A O 1
ATOM 2024 N N . GLU A 1 252 ? -9.188 -9.062 8.375 1 88.12 252 GLU A N 1
ATOM 2025 C CA . GLU A 1 252 ? -8.727 -8.164 9.43 1 88.12 252 GLU A CA 1
ATOM 2026 C C . GLU A 1 252 ? -7.234 -8.336 9.688 1 88.12 252 GLU A C 1
ATOM 2028 O O . GLU A 1 252 ? -6.812 -9.344 10.258 1 88.12 252 GLU A O 1
ATOM 2033 N N . THR A 1 253 ? -6.551 -7.324 9.422 1 85.88 253 THR A N 1
ATOM 2034 C CA . THR A 1 253 ? -5.098 -7.391 9.562 1 85.88 253 THR A CA 1
ATOM 2035 C C . THR A 1 253 ? -4.703 -7.629 11.016 1 85.88 253 THR A C 1
ATOM 2037 O O . THR A 1 253 ? -3.721 -8.32 11.297 1 85.88 253 THR A O 1
ATOM 2040 N N . LYS A 1 254 ? -5.43 -7.027 11.961 1 81.44 254 LYS A N 1
ATOM 2041 C CA . LYS A 1 254 ? -5.113 -7.176 13.383 1 81.44 254 LYS A CA 1
ATOM 2042 C C . LYS A 1 254 ? -5.227 -8.633 13.82 1 81.44 254 LYS A C 1
ATOM 2044 O O . LYS A 1 254 ? -4.473 -9.086 14.688 1 81.44 254 LYS A O 1
ATOM 2049 N N . LYS A 1 255 ? -6.07 -9.359 13.18 1 85.31 255 LYS A N 1
ATOM 2050 C CA . LYS A 1 255 ? -6.34 -10.742 13.578 1 85.31 255 LYS A CA 1
ATOM 2051 C C . LYS A 1 255 ? -5.617 -11.727 12.664 1 85.31 255 LYS A C 1
ATOM 2053 O O . LYS A 1 255 ? -5.152 -12.773 13.125 1 85.31 255 LYS A O 1
ATOM 2058 N N . MET A 1 256 ? -5.492 -11.367 11.414 1 88.56 256 MET A N 1
ATOM 2059 C CA . MET A 1 256 ? -5.07 -12.344 10.414 1 88.56 256 MET A CA 1
ATOM 2060 C C . MET A 1 256 ? -3.666 -12.031 9.914 1 88.56 256 MET A C 1
ATOM 2062 O O . MET A 1 256 ? -3.092 -12.805 9.141 1 88.56 256 MET A O 1
ATOM 2066 N N . GLY A 1 257 ? -3.139 -10.938 10.375 1 83.94 257 GLY A N 1
ATOM 2067 C CA . GLY A 1 257 ? -1.823 -10.539 9.906 1 83.94 257 GLY A CA 1
ATOM 2068 C C . GLY A 1 257 ? -1.876 -9.641 8.68 1 83.94 257 GLY A C 1
ATOM 2069 O O . GLY A 1 257 ? -2.951 -9.188 8.281 1 83.94 257 GLY A O 1
ATOM 2070 N N . ASP A 1 258 ? -0.738 -9.422 8.109 1 85.38 258 ASP A N 1
ATOM 2071 C CA . ASP A 1 258 ? -0.613 -8.508 6.973 1 85.38 258 ASP A CA 1
ATOM 2072 C C . ASP A 1 258 ? -1.33 -9.062 5.742 1 85.38 258 ASP A C 1
ATOM 2074 O O . ASP A 1 258 ? -1.559 -10.273 5.641 1 85.38 258 ASP A O 1
ATOM 2078 N N . LEU A 1 259 ? -1.676 -8.156 4.926 1 90.69 259 LEU A N 1
ATOM 2079 C CA . LEU A 1 259 ? -2.279 -8.539 3.652 1 90.69 259 LEU A CA 1
ATOM 2080 C C . LEU A 1 259 ? -1.234 -9.117 2.703 1 90.69 259 LEU A C 1
ATOM 2082 O O . LEU A 1 259 ? -0.675 -8.391 1.876 1 90.69 259 LEU A O 1
ATOM 2086 N N . ASN A 1 260 ? -0.93 -10.398 2.883 1 89.06 260 ASN A N 1
ATOM 2087 C CA . ASN A 1 260 ? 0.001 -11.133 2.035 1 89.06 260 ASN A CA 1
ATOM 2088 C C . ASN A 1 260 ? -0.607 -12.445 1.539 1 89.06 260 ASN A C 1
ATOM 2090 O O . ASN A 1 260 ? -1.713 -12.812 1.94 1 89.06 260 ASN A O 1
ATOM 2094 N N . TYR A 1 261 ? 0.047 -13.109 0.661 1 90.94 261 TYR A N 1
ATOM 2095 C CA . TYR A 1 261 ? -0.535 -14.234 -0.063 1 90.94 261 TYR A CA 1
ATOM 2096 C C . TYR A 1 261 ? -0.9 -15.367 0.89 1 90.94 261 TYR A C 1
ATOM 2098 O O . TYR A 1 261 ? -2.029 -15.859 0.872 1 90.94 261 TYR A O 1
ATOM 2106 N N . PRO A 1 262 ? -0.018 -15.781 1.829 1 87.56 262 PRO A N 1
ATOM 2107 C CA . PRO A 1 262 ? -0.379 -16.891 2.715 1 87.56 262 PRO A CA 1
ATOM 2108 C C . PRO A 1 262 ? -1.592 -16.578 3.588 1 87.56 262 PRO A C 1
ATOM 2110 O O . PRO A 1 262 ? -2.453 -17.438 3.787 1 87.56 262 PRO A O 1
ATOM 2113 N N . ASN A 1 263 ? -1.672 -15.375 4.09 1 91.5 263 ASN A N 1
ATOM 2114 C CA . ASN A 1 263 ? -2.793 -14.992 4.941 1 91.5 263 ASN A CA 1
ATOM 2115 C C . ASN A 1 263 ? -4.098 -14.922 4.148 1 91.5 263 ASN A C 1
ATOM 2117 O O . ASN A 1 263 ? -5.152 -15.32 4.652 1 91.5 263 ASN A O 1
ATOM 2121 N N . ILE A 1 264 ? -4.016 -14.453 2.924 1 94.62 264 ILE A N 1
ATOM 2122 C CA . ILE A 1 264 ? -5.203 -14.391 2.076 1 94.62 264 ILE A CA 1
ATOM 2123 C C . ILE A 1 264 ? -5.656 -15.812 1.728 1 94.62 264 ILE A C 1
ATOM 2125 O O . ILE A 1 264 ? -6.855 -16.094 1.701 1 94.62 264 ILE A O 1
ATOM 2129 N N . LEU A 1 265 ? -4.664 -16.688 1.442 1 91.81 265 LEU A N 1
ATOM 2130 C CA . LEU A 1 265 ? -4.977 -18.078 1.186 1 91.81 265 LEU A CA 1
ATOM 2131 C C . LEU A 1 265 ? -5.777 -18.688 2.336 1 91.81 265 LEU A C 1
ATOM 2133 O O . LEU A 1 265 ? -6.836 -19.281 2.119 1 91.81 265 LEU A O 1
ATOM 2137 N N . ARG A 1 266 ? -5.312 -18.453 3.498 1 91 266 ARG A N 1
ATOM 2138 C CA . ARG A 1 266 ? -5.984 -18.953 4.688 1 91 266 ARG A CA 1
ATOM 2139 C C . ARG A 1 266 ? -7.387 -18.375 4.816 1 91 266 ARG A C 1
ATOM 2141 O O . ARG A 1 266 ? -8.336 -19.094 5.133 1 91 266 ARG A O 1
ATOM 2148 N N . PHE A 1 267 ? -7.473 -17.141 4.586 1 94.06 267 PHE A N 1
ATOM 2149 C CA . PHE A 1 267 ? -8.75 -16.438 4.652 1 94.06 267 PHE A CA 1
ATOM 2150 C C . PHE A 1 267 ? -9.75 -17.047 3.676 1 94.06 267 PHE A C 1
ATOM 2152 O O . PHE A 1 267 ? -10.875 -17.375 4.059 1 94.06 267 PHE A O 1
ATOM 2159 N N . LEU A 1 268 ? -9.367 -17.25 2.416 1 96.12 268 LEU A N 1
ATOM 2160 C CA . LEU A 1 268 ? -10.273 -17.719 1.376 1 96.12 268 LEU A CA 1
ATOM 2161 C C . LEU A 1 268 ? -10.633 -19.188 1.599 1 96.12 268 LEU A C 1
ATOM 2163 O O . LEU A 1 268 ? -11.773 -19.594 1.364 1 96.12 268 LEU A O 1
ATOM 2167 N N . PHE A 1 269 ? -9.648 -19.969 2.041 1 93.5 269 PHE A N 1
ATOM 2168 C CA . PHE A 1 269 ? -9.953 -21.344 2.4 1 93.5 269 PHE A CA 1
ATOM 2169 C C . PHE A 1 269 ? -10.961 -21.391 3.543 1 93.5 269 PHE A C 1
ATOM 2171 O O . PHE A 1 269 ? -11.891 -22.203 3.523 1 93.5 269 PHE A O 1
ATOM 2178 N N . GLY A 1 270 ? -10.758 -20.516 4.52 1 92.62 270 GLY A N 1
ATOM 2179 C CA . GLY A 1 270 ? -11.695 -20.438 5.625 1 92.62 270 GLY A CA 1
ATOM 2180 C C . GLY A 1 270 ? -13.102 -20.078 5.191 1 92.62 270 GLY A C 1
ATOM 2181 O O . GLY A 1 270 ? -14.078 -20.672 5.664 1 92.62 270 GLY A O 1
ATOM 2182 N N . VAL A 1 271 ? -13.188 -19.156 4.305 1 94.5 271 VAL A N 1
ATOM 2183 C CA . VAL A 1 271 ? -14.492 -18.719 3.805 1 94.5 271 VAL A CA 1
ATOM 2184 C C . VAL A 1 271 ? -15.164 -19.875 3.064 1 94.5 271 VAL A C 1
ATOM 2186 O O . VAL A 1 271 ? -16.344 -20.172 3.305 1 94.5 271 VAL A O 1
ATOM 2189 N N . ASN A 1 272 ? -14.406 -20.484 2.17 1 95.88 272 ASN A N 1
ATOM 2190 C CA . ASN A 1 272 ? -14.977 -21.594 1.406 1 95.88 272 ASN A CA 1
ATOM 2191 C C . ASN A 1 272 ? -15.469 -22.703 2.32 1 95.88 272 ASN A C 1
ATOM 2193 O O . ASN A 1 272 ? -16.594 -23.172 2.182 1 95.88 272 ASN A O 1
ATOM 2197 N N . ASN A 1 273 ? -14.672 -23.047 3.281 1 92.06 273 ASN A N 1
ATOM 2198 C CA . ASN A 1 273 ? -14.977 -24.156 4.184 1 92.06 273 ASN A CA 1
ATOM 2199 C C . ASN A 1 273 ? -16.188 -23.844 5.055 1 92.06 273 ASN A C 1
ATOM 2201 O O . ASN A 1 273 ? -17.031 -24.703 5.285 1 92.06 273 ASN A O 1
ATOM 2205 N N . SER A 1 274 ? -16.359 -22.625 5.426 1 92.44 274 SER A N 1
ATOM 2206 C CA . SER A 1 274 ? -17.375 -22.266 6.414 1 92.44 274 SER A CA 1
ATOM 2207 C C . SER A 1 274 ? -18.703 -21.906 5.738 1 92.44 274 SER A C 1
ATOM 2209 O O . SER A 1 274 ? -19.766 -22.078 6.324 1 92.44 274 SER A O 1
ATOM 2211 N N . TYR A 1 275 ? -18.594 -21.438 4.457 1 93.56 275 TYR A N 1
ATOM 2212 C CA . TYR A 1 275 ? -19.812 -20.75 3.998 1 93.56 275 TYR A CA 1
ATOM 2213 C C . TYR A 1 275 ? -20.234 -21.266 2.631 1 93.56 275 TYR A C 1
ATOM 2215 O O . TYR A 1 275 ? -21.266 -20.844 2.098 1 93.56 275 TYR A O 1
ATOM 2223 N N . ARG A 1 276 ? -19.547 -22.219 2.062 1 95.19 276 ARG A N 1
ATOM 2224 C CA . ARG A 1 276 ? -19.906 -22.672 0.723 1 95.19 276 ARG A CA 1
ATOM 2225 C C . ARG A 1 276 ? -21.312 -23.266 0.704 1 95.19 276 ARG A C 1
ATOM 2227 O O . ARG A 1 276 ? -22.078 -23.047 -0.247 1 95.19 276 ARG A O 1
ATOM 2234 N N . HIS A 1 277 ? -21.734 -23.875 1.809 1 92.69 277 HIS A N 1
ATOM 2235 C CA . HIS A 1 277 ? -23 -24.594 1.868 1 92.69 277 HIS A CA 1
ATOM 2236 C C . HIS A 1 277 ? -24.172 -23.625 1.861 1 92.69 277 HIS A C 1
ATOM 2238 O O . HIS A 1 277 ? -25.312 -24.016 1.567 1 92.69 277 HIS A O 1
ATOM 2244 N N . ILE A 1 278 ? -23.938 -22.312 2.152 1 91.75 278 ILE A N 1
ATOM 2245 C CA . ILE A 1 278 ? -25.062 -21.391 2.25 1 91.75 278 ILE A CA 1
ATOM 2246 C C . ILE A 1 278 ? -25.219 -20.625 0.942 1 91.75 278 ILE A C 1
ATOM 2248 O O . ILE A 1 278 ? -26.141 -19.828 0.781 1 91.75 278 ILE A O 1
ATOM 2252 N N . LEU A 1 279 ? -24.312 -20.859 -0.035 1 93.69 279 LEU A N 1
ATOM 2253 C CA . LEU A 1 279 ? -24.375 -20.156 -1.307 1 93.69 279 LEU A CA 1
ATOM 2254 C C . LEU A 1 279 ? -25.578 -20.625 -2.127 1 93.69 279 LEU A C 1
ATOM 2256 O O . LEU A 1 279 ? -25.875 -21.828 -2.168 1 93.69 279 LEU A O 1
ATOM 2260 N N . PRO A 1 280 ? -26.172 -19.688 -2.707 1 91.25 280 PRO A N 1
ATOM 2261 C CA . PRO A 1 280 ? -27.281 -20.078 -3.58 1 91.25 280 PRO A CA 1
ATOM 2262 C C . PRO A 1 280 ? -26.812 -20.734 -4.875 1 91.25 280 PRO A C 1
ATOM 2264 O O . PRO A 1 280 ? -25.609 -20.75 -5.156 1 91.25 280 PRO A O 1
ATOM 2267 N N . GLY A 1 281 ? -27.688 -21.344 -5.578 1 91.56 281 GLY A N 1
ATOM 2268 C CA . GLY A 1 281 ? -27.344 -21.984 -6.836 1 91.56 281 GLY A CA 1
ATOM 2269 C C . GLY A 1 281 ? -26.672 -23.328 -6.656 1 91.56 281 GLY A C 1
ATOM 2270 O O . GLY A 1 281 ? -27 -24.078 -5.734 1 91.56 281 GLY A O 1
ATOM 2271 N N . GLU A 1 282 ? -25.828 -23.625 -7.648 1 94.44 282 GLU A N 1
ATOM 2272 C CA . GLU A 1 282 ? -25.078 -24.875 -7.578 1 94.44 282 GLU A CA 1
ATOM 2273 C C . GLU A 1 282 ? -23.75 -24.688 -6.836 1 94.44 282 GLU A C 1
ATOM 2275 O O . GLU A 1 282 ? -22.688 -24.609 -7.457 1 94.44 282 GLU A O 1
ATOM 2280 N N . ASN A 1 283 ? -23.859 -24.656 -5.621 1 94.25 283 ASN A N 1
ATOM 2281 C CA . ASN A 1 283 ? -22.672 -24.328 -4.82 1 94.25 283 ASN A CA 1
ATOM 2282 C C . ASN A 1 283 ? -21.703 -25.5 -4.738 1 94.25 283 ASN A C 1
ATOM 2284 O O . ASN A 1 283 ? -20.531 -25.328 -4.395 1 94.25 283 ASN A O 1
ATOM 2288 N N . GLN A 1 284 ? -22.219 -26.766 -5 1 96.12 284 GLN A N 1
ATOM 2289 C CA . GLN A 1 284 ? -21.406 -27.969 -5.051 1 96.12 284 GLN A CA 1
ATOM 2290 C C . GLN A 1 284 ? -20.672 -28.203 -3.74 1 96.12 284 GLN A C 1
ATOM 2292 O O . GLN A 1 284 ? -19.5 -28.609 -3.742 1 96.12 284 GLN A O 1
ATOM 2297 N N . SER A 1 285 ? -21.344 -27.938 -2.641 1 93.5 285 SER A N 1
ATOM 2298 C CA . SER A 1 285 ? -20.766 -28.109 -1.313 1 93.5 285 SER A CA 1
ATOM 2299 C C . SER A 1 285 ? -20.562 -29.594 -0.982 1 93.5 285 SER A C 1
ATOM 2301 O O . SER A 1 285 ? -19.797 -29.938 -0.083 1 93.5 285 SER A O 1
ATOM 2303 N N . ASN A 1 286 ? -21.203 -30.406 -1.722 1 94.25 286 ASN A N 1
ATOM 2304 C CA . ASN A 1 286 ? -21.094 -31.844 -1.481 1 94.25 286 ASN A CA 1
ATOM 2305 C C . ASN A 1 286 ? -20 -32.469 -2.322 1 94.25 286 ASN A C 1
ATOM 2307 O O . ASN A 1 286 ? -19.688 -33.656 -2.16 1 94.25 286 ASN A O 1
ATOM 2311 N N . ASP A 1 287 ? -19.484 -31.734 -3.248 1 94.81 287 ASP A N 1
ATOM 2312 C CA . ASP A 1 287 ? -18.328 -32.188 -4.035 1 94.81 287 ASP A CA 1
ATOM 2313 C C . ASP A 1 287 ? -17.016 -31.859 -3.318 1 94.81 287 ASP A C 1
ATOM 2315 O O . ASP A 1 287 ? -16.656 -30.703 -3.145 1 94.81 287 ASP A O 1
ATOM 2319 N N . GLN A 1 288 ? -16.297 -32.844 -2.984 1 92.88 288 GLN A N 1
ATOM 2320 C CA . GLN A 1 288 ? -15.07 -32.656 -2.197 1 92.88 288 GLN A CA 1
ATOM 2321 C C . GLN A 1 288 ? -14.07 -31.766 -2.91 1 92.88 288 GLN A C 1
ATOM 2323 O O . GLN A 1 288 ? -13.367 -30.984 -2.271 1 92.88 288 GLN A O 1
ATOM 2328 N N . GLU A 1 289 ? -13.938 -31.922 -4.207 1 94.69 289 GLU A N 1
ATOM 2329 C CA . GLU A 1 289 ? -13.016 -31.109 -4.992 1 94.69 289 GLU A CA 1
ATOM 2330 C C . GLU A 1 289 ? -13.297 -29.625 -4.805 1 94.69 289 GLU A C 1
ATOM 2332 O O . GLU A 1 289 ? -12.367 -28.828 -4.645 1 94.69 289 GLU A O 1
ATOM 2337 N N . VAL A 1 290 ? -14.602 -29.328 -4.762 1 96.56 290 VAL A N 1
ATOM 2338 C CA . VAL A 1 290 ? -15.023 -27.938 -4.668 1 96.56 290 VAL A CA 1
ATOM 2339 C C . VAL A 1 290 ? -15.031 -27.5 -3.205 1 96.56 290 VAL A C 1
ATOM 2341 O O . VAL A 1 290 ? -14.531 -26.422 -2.871 1 96.56 290 VAL A O 1
ATOM 2344 N N . ALA A 1 291 ? -15.484 -28.359 -2.301 1 94.31 291 ALA A N 1
ATOM 2345 C CA . ALA A 1 291 ? -15.625 -28.047 -0.883 1 94.31 291 ALA A CA 1
ATOM 2346 C C . ALA A 1 291 ? -14.273 -27.781 -0.238 1 94.31 291 ALA A C 1
ATOM 2348 O O . ALA A 1 291 ? -14.156 -26.969 0.682 1 94.31 291 ALA A O 1
ATOM 2349 N N . GLU A 1 292 ? -13.273 -28.406 -0.817 1 92.62 292 GLU A N 1
ATOM 2350 C CA . GLU A 1 292 ? -11.945 -28.297 -0.223 1 92.62 292 GLU A CA 1
ATOM 2351 C C . GLU A 1 292 ? -10.969 -27.609 -1.176 1 92.62 292 GLU A C 1
ATOM 2353 O O . GLU A 1 292 ? -9.789 -27.453 -0.863 1 92.62 292 GLU A O 1
ATOM 2358 N N . MET A 1 293 ? -11.461 -27.141 -2.299 1 95.62 293 MET A N 1
ATOM 2359 C CA . MET A 1 293 ? -10.641 -26.5 -3.328 1 95.62 293 MET A CA 1
ATOM 2360 C C . MET A 1 293 ? -9.344 -27.281 -3.547 1 95.62 293 MET A C 1
ATOM 2362 O O . MET A 1 293 ? -8.258 -26.719 -3.508 1 95.62 293 MET A O 1
ATOM 2366 N N . LEU A 1 294 ? -9.461 -28.531 -3.875 1 93.5 294 LEU A N 1
ATOM 2367 C CA . LEU A 1 294 ? -8.344 -29.484 -3.891 1 93.5 294 LEU A CA 1
ATOM 2368 C C . LEU A 1 294 ? -7.363 -29.141 -5.008 1 93.5 294 LEU A C 1
ATOM 2370 O O . LEU A 1 294 ? -6.164 -29.391 -4.887 1 93.5 294 LEU A O 1
ATOM 2374 N N . ASP A 1 295 ? -7.871 -28.594 -6.129 1 94 295 ASP A N 1
ATOM 2375 C CA . ASP A 1 295 ? -6.961 -28.188 -7.199 1 94 295 ASP A CA 1
ATOM 2376 C C . ASP A 1 295 ? -5.965 -27.141 -6.703 1 94 295 ASP A C 1
ATOM 2378 O O . ASP A 1 295 ? -4.777 -27.203 -7.035 1 94 295 ASP A O 1
ATOM 2382 N N . ILE A 1 296 ? -6.43 -26.203 -5.875 1 93.88 296 ILE A N 1
ATOM 2383 C CA . ILE A 1 296 ? -5.559 -25.172 -5.324 1 93.88 296 ILE A CA 1
ATOM 2384 C C . ILE A 1 296 ? -4.648 -25.781 -4.258 1 93.88 296 ILE A C 1
ATOM 2386 O O . ILE A 1 296 ? -3.463 -25.438 -4.18 1 93.88 296 ILE A O 1
ATOM 2390 N N . VAL A 1 297 ? -5.164 -26.703 -3.473 1 91.38 297 VAL A N 1
ATOM 2391 C CA . VAL A 1 297 ? -4.375 -27.375 -2.445 1 91.38 297 VAL A CA 1
ATOM 2392 C C . VAL A 1 297 ? -3.209 -28.109 -3.092 1 91.38 297 VAL A C 1
ATOM 2394 O O . VAL A 1 297 ? -2.068 -28.016 -2.631 1 91.38 297 VAL A O 1
ATOM 2397 N N . ARG A 1 298 ? -3.484 -28.812 -4.148 1 90 298 ARG A N 1
ATOM 2398 C CA . ARG A 1 298 ? -2.453 -29.578 -4.836 1 90 298 ARG A CA 1
ATOM 2399 C C . ARG A 1 298 ? -1.357 -28.656 -5.375 1 90 298 ARG A C 1
ATOM 2401 O O . ARG A 1 298 ? -0.172 -29 -5.301 1 90 298 ARG A O 1
ATOM 2408 N N . LEU A 1 299 ? -1.74 -27.562 -5.848 1 89.5 299 LEU A N 1
ATOM 2409 C CA . LEU A 1 299 ? -0.786 -26.625 -6.43 1 89.5 299 LEU A CA 1
ATOM 2410 C C . LEU A 1 299 ? 0.023 -25.938 -5.34 1 89.5 299 LEU A C 1
ATOM 2412 O O . LEU A 1 299 ? 1.255 -25.906 -5.398 1 89.5 299 LEU A O 1
ATOM 2416 N N . GLU A 1 300 ? -0.664 -25.406 -4.348 1 88.19 300 GLU A N 1
ATOM 2417 C CA . GLU A 1 300 ? -0.03 -24.562 -3.344 1 88.19 300 GLU A CA 1
ATOM 2418 C C . GLU A 1 300 ? 0.714 -25.391 -2.307 1 88.19 300 GLU A C 1
ATOM 2420 O O . GLU A 1 300 ? 1.561 -24.875 -1.574 1 88.19 300 GLU A O 1
ATOM 2425 N N . SER A 1 301 ? 0.479 -26.703 -2.199 1 85.75 301 SER A N 1
ATOM 2426 C CA . SER A 1 301 ? 1.184 -27.578 -1.275 1 85.75 301 SER A CA 1
ATOM 2427 C C . SER A 1 301 ? 2.646 -27.734 -1.674 1 85.75 301 SER A C 1
ATOM 2429 O O . SER A 1 301 ? 3.467 -28.188 -0.873 1 85.75 301 SER A O 1
ATOM 2431 N N . LYS A 1 302 ? 2.928 -27.359 -2.867 1 83.44 302 LYS A N 1
ATOM 2432 C CA . LYS A 1 302 ? 4.312 -27.422 -3.324 1 83.44 302 LYS A CA 1
ATOM 2433 C C . LYS A 1 302 ? 5.156 -26.344 -2.66 1 83.44 302 LYS A C 1
ATOM 2435 O O . LYS A 1 302 ? 6.383 -26.453 -2.594 1 83.44 302 LYS A O 1
ATOM 2440 N N . ARG A 1 303 ? 4.5 -25.281 -2.225 1 81.62 303 ARG A N 1
ATOM 2441 C CA . ARG A 1 303 ? 5.301 -24.188 -1.671 1 81.62 303 ARG A CA 1
ATOM 2442 C C . ARG A 1 303 ? 4.863 -23.859 -0.25 1 81.62 303 ARG A C 1
ATOM 2444 O O . ARG A 1 303 ? 5.605 -23.219 0.499 1 81.62 303 ARG A O 1
ATOM 2451 N N . PHE A 1 304 ? 3.67 -24.297 0.105 1 76.38 304 PHE A N 1
ATOM 2452 C CA . PHE A 1 304 ? 3.18 -24 1.445 1 76.38 304 PHE A CA 1
ATOM 2453 C C . PHE A 1 304 ? 2.725 -25.266 2.15 1 76.38 304 PHE A C 1
ATOM 2455 O O . PHE A 1 304 ? 2.283 -26.219 1.503 1 76.38 304 PHE A O 1
ATOM 2462 N N . GLU A 1 305 ? 3.084 -25.266 3.42 1 70.31 305 GLU A N 1
ATOM 2463 C CA . GLU A 1 305 ? 2.414 -26.281 4.219 1 70.31 305 GLU A CA 1
ATOM 2464 C C . GLU A 1 305 ? 0.961 -25.906 4.496 1 70.31 305 GLU A C 1
ATOM 2466 O O . GLU A 1 305 ? 0.692 -24.938 5.195 1 70.31 305 GLU A O 1
ATOM 2471 N N . ILE A 1 306 ? 0.08 -26.484 3.82 1 58.41 306 ILE A N 1
ATOM 2472 C CA . ILE A 1 306 ? -1.334 -26.156 3.967 1 58.41 306 ILE A CA 1
ATOM 2473 C C . ILE A 1 306 ? -1.97 -27.078 5.012 1 58.41 306 ILE A C 1
ATOM 2475 O O . ILE A 1 306 ? -1.961 -28.297 4.859 1 58.41 306 ILE A O 1
ATOM 2479 N N . GLU A 1 307 ? -2.07 -26.453 6.207 1 57.25 307 GLU A N 1
ATOM 2480 C CA . GLU A 1 307 ? -2.754 -27.219 7.258 1 57.25 307 GLU A CA 1
ATOM 2481 C C . GLU A 1 307 ? -4.25 -27.312 6.977 1 57.25 307 GLU A C 1
ATOM 2483 O O . GLU A 1 307 ? -4.824 -26.438 6.324 1 57.25 307 GLU A O 1
ATOM 2488 N N . GLU A 1 308 ? -4.793 -28.391 7.238 1 54.12 308 GLU A N 1
ATOM 2489 C CA . GLU A 1 308 ? -6.234 -28.562 7.086 1 54.12 308 GLU A CA 1
ATOM 2490 C C . GLU A 1 308 ? -6.992 -27.344 7.613 1 54.12 308 GLU A C 1
ATOM 2492 O O . GLU A 1 308 ? -6.688 -26.844 8.695 1 54.12 308 GLU A O 1
ATOM 2497 N N . PRO A 1 309 ? -7.668 -26.609 6.723 1 49.09 309 PRO A N 1
ATOM 2498 C CA . PRO A 1 309 ? -8.367 -25.375 7.094 1 49.09 309 PRO A CA 1
ATOM 2499 C C . PRO A 1 309 ? -9.211 -25.531 8.359 1 49.09 309 PRO A C 1
ATOM 2501 O O . PRO A 1 309 ? -9.883 -26.562 8.531 1 49.09 309 PRO A O 1
ATOM 2504 N N . HIS A 1 310 ? -8.805 -24.906 9.484 1 48.75 310 HIS A N 1
ATOM 2505 C CA . HIS A 1 310 ? -9.742 -24.844 10.602 1 48.75 310 HIS A CA 1
ATOM 2506 C C . HIS A 1 310 ? -10.922 -23.938 10.273 1 48.75 310 HIS A C 1
ATOM 2508 O O . HIS A 1 310 ? -10.75 -22.891 9.633 1 48.75 310 HIS A O 1
ATOM 2514 N N . PRO A 1 311 ? -12.086 -24.422 10.398 1 48 311 PRO A N 1
ATOM 2515 C CA . PRO A 1 311 ? -13.242 -23.547 10.188 1 48 311 PRO A CA 1
ATOM 2516 C C . PRO A 1 311 ? -13.086 -22.188 10.859 1 48 311 PRO A C 1
ATOM 2518 O O . PRO A 1 311 ? -12.453 -22.094 11.914 1 48 311 PRO A O 1
ATOM 2521 N N . ILE A 1 312 ? -13.023 -21.062 10.18 1 47.22 312 ILE A N 1
ATOM 2522 C CA . ILE A 1 312 ? -13.086 -19.75 10.82 1 47.22 312 ILE A CA 1
ATOM 2523 C C . ILE A 1 312 ? -14.086 -19.797 11.977 1 47.22 312 ILE A C 1
ATOM 2525 O O . ILE A 1 312 ? -15.242 -20.188 11.797 1 47.22 312 ILE A O 1
ATOM 2529 N N . PRO A 1 313 ? -13.57 -19.797 13.258 1 37.41 313 PRO A N 1
ATOM 2530 C CA . PRO A 1 313 ? -14.547 -19.844 14.344 1 37.41 313 PRO A CA 1
ATOM 2531 C C . PRO A 1 313 ? -15.742 -18.922 14.109 1 37.41 313 PRO A C 1
ATOM 2533 O O . PRO A 1 313 ? -15.57 -17.797 13.625 1 37.41 313 PRO A O 1
ATOM 2536 N N . LYS A 1 314 ? -16.781 -19.438 13.922 1 37.16 314 LYS A N 1
ATOM 2537 C CA . LYS A 1 314 ? -17.984 -18.609 13.992 1 37.16 314 LYS A CA 1
ATOM 2538 C C . LYS A 1 314 ? -17.922 -17.656 15.188 1 37.16 314 LYS A C 1
ATOM 2540 O O . LYS A 1 314 ? -18.047 -18.094 16.328 1 37.16 314 LYS A O 1
ATOM 2545 N N . THR A 1 315 ? -16.844 -16.797 15.352 1 33.59 315 THR A N 1
ATOM 2546 C CA . THR A 1 315 ? -17.047 -15.922 16.5 1 33.59 315 THR A CA 1
ATOM 2547 C C . THR A 1 315 ? -18.531 -15.633 16.703 1 33.59 315 THR A C 1
ATOM 2549 O O . THR A 1 315 ? -19.203 -15.141 15.781 1 33.59 315 THR A O 1
ATOM 2552 N N . GLU A 1 316 ? -19.281 -16.188 17.562 1 33.16 316 GLU A N 1
ATOM 2553 C CA . GLU A 1 316 ? -20.531 -15.602 18.016 1 33.16 316 GLU A CA 1
ATOM 2554 C C . GLU A 1 316 ? -20.516 -14.086 17.875 1 33.16 316 GLU A C 1
ATOM 2556 O O . GLU A 1 316 ? -21.469 -13.492 17.359 1 33.16 316 GLU A O 1
ATOM 2561 N N . ASN A 1 317 ? -19.875 -13.281 18.859 1 30.97 317 ASN A N 1
ATOM 2562 C CA . ASN A 1 317 ? -19.844 -11.836 19.047 1 30.97 317 ASN A CA 1
ATOM 2563 C C . ASN A 1 317 ? -18.922 -11.156 18.031 1 30.97 317 ASN A C 1
ATOM 2565 O O . ASN A 1 317 ? -18.641 -9.961 18.141 1 30.97 317 ASN A O 1
ATOM 2569 N N . TYR A 1 318 ? -17.953 -11.789 17.516 1 30.73 318 TYR A N 1
ATOM 2570 C CA . TYR A 1 318 ? -17.141 -10.914 16.672 1 30.73 318 TYR A CA 1
ATOM 2571 C C . TYR A 1 318 ? -17.828 -10.664 15.336 1 30.73 318 TYR A C 1
ATOM 2573 O O . TYR A 1 318 ? -17.781 -11.508 14.438 1 30.73 318 TYR A O 1
ATOM 2581 N N . ASP A 1 319 ? -19.078 -10.234 15.227 1 29.91 319 ASP A N 1
ATOM 2582 C CA . ASP A 1 319 ? -19.891 -9.633 14.18 1 29.91 319 ASP A CA 1
ATOM 2583 C C . ASP A 1 319 ? -19.047 -8.727 13.281 1 29.91 319 ASP A C 1
ATOM 2585 O O . ASP A 1 319 ? -18.953 -7.523 13.523 1 29.91 319 ASP A O 1
ATOM 2589 N N . ASN A 1 320 ? -17.953 -9.172 12.898 1 33.59 320 ASN A N 1
ATOM 2590 C CA . ASN A 1 320 ? -17.328 -8.328 11.883 1 33.59 320 ASN A CA 1
ATOM 2591 C C . ASN A 1 320 ? -18.203 -8.242 10.625 1 33.59 320 ASN A C 1
ATOM 2593 O O . ASN A 1 320 ? -17.719 -7.867 9.555 1 33.59 320 ASN A O 1
ATOM 2597 N N . SER A 1 321 ? -19.344 -8.961 10.625 1 31.88 321 SER A N 1
ATOM 2598 C CA . SER A 1 321 ? -20.219 -8.859 9.453 1 31.88 321 SER A CA 1
ATOM 2599 C C . SER A 1 321 ? -20.922 -7.508 9.398 1 31.88 321 SER A C 1
ATOM 2601 O O . SER A 1 321 ? -21.594 -7.117 10.359 1 31.88 321 SER A O 1
ATOM 2603 N N . VAL A 1 322 ? -20.406 -6.633 8.742 1 30.23 322 VAL A N 1
ATOM 2604 C CA . VAL A 1 322 ? -21.172 -5.438 8.422 1 30.23 322 VAL A CA 1
ATOM 2605 C C . VAL A 1 322 ? -22.328 -5.797 7.492 1 30.23 322 VAL A C 1
ATOM 2607 O O . VAL A 1 322 ? -22.125 -6.43 6.453 1 30.23 322 VAL A O 1
ATOM 2610 N N . LYS A 1 323 ? -23.531 -5.852 8.016 1 28.14 323 LYS A N 1
ATOM 2611 C CA . LYS A 1 323 ? -24.719 -6.078 7.211 1 28.14 323 LYS A CA 1
ATOM 2612 C C . LYS A 1 323 ? -24.969 -4.914 6.254 1 28.14 323 LYS A C 1
ATOM 2614 O O . LYS A 1 323 ? -25 -3.756 6.672 1 28.14 323 LYS A O 1
ATOM 2619 N N . PHE A 1 324 ? -24.656 -5.078 4.977 1 26.34 324 PHE A N 1
ATOM 2620 C CA . PHE A 1 324 ? -25.062 -4.09 3.986 1 26.34 324 PHE A CA 1
ATOM 2621 C C . PHE A 1 324 ? -26.484 -4.355 3.506 1 26.34 324 PHE A C 1
ATOM 2623 O O . PHE A 1 324 ? -26.797 -5.477 3.107 1 26.34 324 PHE A O 1
ATOM 2630 N N . THR A 1 325 ? -27.562 -3.768 4.207 1 24.98 325 THR A N 1
ATOM 2631 C CA . THR A 1 325 ? -28.922 -3.957 3.723 1 24.98 325 THR A CA 1
ATOM 2632 C C . THR A 1 325 ? -29.156 -3.174 2.434 1 24.98 325 THR A C 1
ATOM 2634 O O . THR A 1 325 ? -28.953 -1.957 2.396 1 24.98 325 THR A O 1
ATOM 2637 N N . MET A 1 326 ? -29.125 -3.666 1.318 1 25.75 326 MET A N 1
ATOM 2638 C CA . MET A 1 326 ? -29.547 -2.986 0.094 1 25.75 326 MET A CA 1
ATOM 2639 C C . MET A 1 326 ? -31.062 -2.766 0.082 1 25.75 326 MET A C 1
ATOM 2641 O O . MET A 1 326 ? -31.828 -3.725 0.112 1 25.75 326 MET A O 1
ATOM 2645 N N . THR A 1 327 ? -31.672 -1.675 0.675 1 23.97 327 THR A N 1
ATOM 2646 C CA . THR A 1 327 ? -33.094 -1.393 0.531 1 23.97 327 THR A CA 1
ATOM 2647 C C . THR A 1 327 ? -33.438 -0.991 -0.904 1 23.97 327 THR A C 1
ATOM 2649 O O . THR A 1 327 ? -32.75 -0.144 -1.488 1 23.97 327 THR A O 1
ATOM 2652 N N . LYS A 1 328 ? -34.281 -1.685 -1.621 1 24.47 328 LYS A N 1
ATOM 2653 C CA . LYS A 1 328 ? -34.938 -1.414 -2.908 1 24.47 328 LYS A CA 1
ATOM 2654 C C . LYS A 1 328 ? -35.75 -0.126 -2.857 1 24.47 328 LYS A C 1
ATOM 2656 O O . LYS A 1 328 ? -36.688 -0.002 -2.053 1 24.47 328 LYS A O 1
ATOM 2661 N N . THR A 1 329 ? -35.219 1.067 -3.25 1 23.78 329 THR A N 1
ATOM 2662 C CA . THR A 1 329 ? -36.125 2.189 -3.459 1 23.78 329 THR A CA 1
ATOM 2663 C C . THR A 1 329 ? -37.156 1.857 -4.535 1 23.78 329 THR A C 1
ATOM 2665 O O . THR A 1 329 ? -36.812 1.514 -5.664 1 23.78 329 THR A O 1
ATOM 2668 N N . THR A 1 330 ? -38.406 1.469 -4.188 1 24 330 THR A N 1
ATOM 2669 C CA . THR A 1 330 ? -39.594 1.472 -5.035 1 24 330 THR A CA 1
ATOM 2670 C C . THR A 1 330 ? -39.781 2.842 -5.676 1 24 330 THR A C 1
ATOM 2672 O O . THR A 1 330 ? -39.812 3.861 -4.98 1 24 330 THR A O 1
ATOM 2675 N N . HIS A 1 331 ? -39.469 3.066 -6.988 1 23.84 331 HIS A N 1
ATOM 2676 C CA . HIS A 1 331 ? -39.906 4.152 -7.848 1 23.84 331 HIS A CA 1
ATOM 2677 C C . HIS A 1 331 ? -41.438 4.301 -7.793 1 23.84 331 HIS A C 1
ATOM 2679 O O . HIS A 1 331 ? -42.156 3.393 -8.203 1 23.84 331 HIS A O 1
ATOM 2685 N N . GLY A 1 332 ? -42.094 4.883 -6.781 1 23.8 332 GLY A N 1
ATOM 2686 C CA . GLY A 1 332 ? -43.438 5.391 -6.922 1 23.8 332 GLY A CA 1
ATOM 2687 C C . GLY A 1 332 ? -43.656 6.23 -8.172 1 23.8 332 GLY A C 1
ATOM 2688 O O . GLY A 1 332 ? -42.656 6.699 -8.766 1 23.8 332 GLY A O 1
ATOM 2689 N N . ASP A 1 333 ? -45 6.312 -8.766 1 24.3 333 ASP A N 1
ATOM 2690 C CA . ASP A 1 333 ? -45.688 6.953 -9.891 1 24.3 333 ASP A CA 1
ATOM 2691 C C . ASP A 1 333 ? -45.469 8.461 -9.883 1 24.3 333 ASP A C 1
ATOM 2693 O O . ASP A 1 333 ? -45.812 9.141 -8.906 1 24.3 333 ASP A O 1
ATOM 2697 N N . VAL A 1 334 ? -44.438 9.055 -10.398 1 22.09 334 VAL A N 1
ATOM 2698 C CA . VAL A 1 334 ? -44.438 10.461 -10.773 1 22.09 334 VAL A CA 1
ATOM 2699 C C . VAL A 1 334 ? -45.625 10.742 -11.703 1 22.09 334 VAL A C 1
ATOM 2701 O O . VAL A 1 334 ? -45.656 10.219 -12.82 1 22.09 334 VAL A O 1
ATOM 2704 N N . HIS A 1 335 ? -46.844 10.852 -11.055 1 22.16 335 HIS A N 1
ATOM 2705 C CA . HIS A 1 335 ? -47.844 11.617 -11.758 1 22.16 335 HIS A CA 1
ATOM 2706 C C . HIS A 1 335 ? -47.344 12.992 -12.156 1 22.16 335 HIS A C 1
ATOM 2708 O O . HIS A 1 335 ? -46.594 13.625 -11.398 1 22.16 335 HIS A O 1
ATOM 2714 N N . ASP A 1 336 ? -47.25 13.312 -13.516 1 20.27 336 ASP A N 1
ATOM 2715 C CA . ASP A 1 336 ? -47.094 14.547 -14.266 1 20.27 336 ASP A CA 1
ATOM 2716 C C . ASP A 1 336 ? -48.031 15.641 -13.734 1 20.27 336 ASP A C 1
ATOM 2718 O O . ASP A 1 336 ? -49.156 15.773 -14.195 1 20.27 336 ASP A O 1
ATOM 2722 N N . GLU A 1 337 ? -48.375 15.836 -12.477 1 18.48 337 GLU A N 1
ATOM 2723 C CA . GLU A 1 337 ? -49.219 17.016 -12.242 1 18.48 337 GLU A CA 1
ATOM 2724 C C . GLU A 1 337 ? -48.469 18.297 -12.625 1 18.48 337 GLU A C 1
ATOM 2726 O O . GLU A 1 337 ? -47.406 18.609 -12.047 1 18.48 337 GLU A O 1
ATOM 2731 N N . LEU A 1 338 ? -48.844 18.703 -13.945 1 17.31 338 LEU A N 1
ATOM 2732 C CA . LEU A 1 338 ? -49.25 20.047 -14.367 1 17.31 338 LEU A CA 1
ATOM 2733 C C . LEU A 1 338 ? -50.5 20.5 -13.602 1 17.31 338 LEU A C 1
ATOM 2735 O O . LEU A 1 338 ? -51.406 19.688 -13.336 1 17.31 338 LEU A O 1
ATOM 2739 N N . MET B 1 1 ? -26.297 -64.5 38 1 24.14 1 MET B N 1
ATOM 2740 C CA . MET B 1 1 ? -27.281 -63.688 37.312 1 24.14 1 MET B CA 1
ATOM 2741 C C . MET B 1 1 ? -27 -62.219 37.469 1 24.14 1 MET B C 1
ATOM 2743 O O . MET B 1 1 ? -27.906 -61.406 37.562 1 24.14 1 MET B O 1
ATOM 2747 N N . SER B 1 2 ? -25.844 -61.781 37.75 1 27.69 2 SER B N 1
ATOM 2748 C CA . SER B 1 2 ? -25.281 -60.5 38.219 1 27.69 2 SER B CA 1
ATOM 2749 C C . SER B 1 2 ? -25.516 -59.406 37.188 1 27.69 2 SER B C 1
ATOM 2751 O O . SER B 1 2 ? -25.156 -59.562 36.031 1 27.69 2 SER B O 1
ATOM 2753 N N . MET B 1 3 ? -26.641 -58.625 37.406 1 23.98 3 MET B N 1
ATOM 2754 C CA . MET B 1 3 ? -27.312 -57.594 36.594 1 23.98 3 MET B CA 1
ATOM 2755 C C . MET B 1 3 ? -26.391 -56.406 36.312 1 23.98 3 MET B C 1
ATOM 2757 O O . MET B 1 3 ? -25.906 -55.75 37.25 1 23.98 3 MET B O 1
ATOM 2761 N N . GLN B 1 4 ? -25.531 -56.5 35.312 1 26.94 4 GLN B N 1
ATOM 2762 C CA . GLN B 1 4 ? -24.594 -55.531 34.781 1 26.94 4 GLN B CA 1
ATOM 2763 C C . GLN B 1 4 ? -25.312 -54.219 34.406 1 26.94 4 GLN B C 1
ATOM 2765 O O . GLN B 1 4 ? -26.156 -54.219 33.531 1 26.94 4 GLN B O 1
ATOM 2770 N N . LEU B 1 5 ? -25.609 -53.312 35.406 1 23.64 5 LEU B N 1
ATOM 2771 C CA . LEU B 1 5 ? -26.312 -52.031 35.312 1 23.64 5 LEU B CA 1
ATOM 2772 C C . LEU B 1 5 ? -25.719 -51.125 34.25 1 23.64 5 LEU B C 1
ATOM 2774 O O . LEU B 1 5 ? -24.516 -50.812 34.281 1 23.64 5 LEU B O 1
ATOM 2778 N N . VAL B 1 6 ? -26.172 -51.25 32.969 1 23.5 6 VAL B N 1
ATOM 2779 C CA . VAL B 1 6 ? -25.891 -50.5 31.734 1 23.5 6 VAL B CA 1
ATOM 2780 C C . VAL B 1 6 ? -26.234 -49.031 31.938 1 23.5 6 VAL B C 1
ATOM 2782 O O . VAL B 1 6 ? -27.391 -48.656 32.188 1 23.5 6 VAL B O 1
ATOM 2785 N N . LEU B 1 7 ? -25.422 -48.25 32.75 1 22.17 7 LEU B N 1
ATOM 2786 C CA . LEU B 1 7 ? -25.672 -46.844 33.062 1 22.17 7 LEU B CA 1
ATOM 2787 C C . LEU B 1 7 ? -25.891 -46.031 31.781 1 22.17 7 LEU B C 1
ATOM 2789 O O . LEU B 1 7 ? -25.016 -45.969 30.906 1 22.17 7 LEU B O 1
ATOM 2793 N N . LEU B 1 8 ? -27.125 -45.906 31.281 1 20.94 8 LEU B N 1
ATOM 2794 C CA . LEU B 1 8 ? -27.688 -45.156 30.156 1 20.94 8 LEU B CA 1
ATOM 2795 C C . LEU B 1 8 ? -27.438 -43.688 30.312 1 20.94 8 LEU B C 1
ATOM 2797 O O . LEU B 1 8 ? -27.953 -43.062 31.234 1 20.94 8 LEU B O 1
ATOM 2801 N N . PHE B 1 9 ? -26.203 -43.156 30.266 1 22 9 PHE B N 1
ATOM 2802 C CA . PHE B 1 9 ? -25.953 -41.75 30.438 1 22 9 PHE B CA 1
ATOM 2803 C C . PHE B 1 9 ? -26.719 -40.938 29.391 1 22 9 PHE B C 1
ATOM 2805 O O . PHE B 1 9 ? -26.469 -41.094 28.188 1 22 9 PHE B O 1
ATOM 2812 N N . VAL B 1 10 ? -28 -40.594 29.578 1 21.05 10 VAL B N 1
ATOM 2813 C CA . VAL B 1 10 ? -28.922 -39.781 28.797 1 21.05 10 VAL B CA 1
ATOM 2814 C C . VAL B 1 10 ? -28.344 -38.375 28.609 1 21.05 10 VAL B C 1
ATOM 2816 O O . VAL B 1 10 ? -28.156 -37.656 29.594 1 21.05 10 VAL B O 1
ATOM 2819 N N . ILE B 1 11 ? -27.375 -38.188 27.781 1 22.12 11 ILE B N 1
ATOM 2820 C CA . ILE B 1 11 ? -26.766 -36.875 27.531 1 22.12 11 ILE B CA 1
ATOM 2821 C C . ILE B 1 11 ? -27.828 -35.906 27.016 1 22.12 11 ILE B C 1
ATOM 2823 O O . ILE B 1 11 ? -28.438 -36.156 25.969 1 22.12 11 ILE B O 1
ATOM 2827 N N . PHE B 1 12 ? -28.594 -35.25 27.875 1 21.16 12 PHE B N 1
ATOM 2828 C CA . PHE B 1 12 ? -29.594 -34.219 27.625 1 21.16 12 PHE B CA 1
ATOM 2829 C C . PHE B 1 12 ? -29.047 -33.125 26.719 1 21.16 12 PHE B C 1
ATOM 2831 O O . PHE B 1 12 ? -28.016 -32.5 27.016 1 21.16 12 PHE B O 1
ATOM 2838 N N . CYS B 1 13 ? -29.312 -33.281 25.453 1 21.56 13 CYS B N 1
ATOM 2839 C CA . CYS B 1 13 ? -29.047 -32.406 24.312 1 21.56 13 CYS B CA 1
ATOM 2840 C C . CYS B 1 13 ? -29.781 -31.078 24.453 1 21.56 13 CYS B C 1
ATOM 2842 O O . CYS B 1 13 ? -31 -31.031 24.344 1 21.56 13 CYS B O 1
ATOM 2844 N N . ASN B 1 14 ? -29.469 -30.312 25.562 1 23.19 14 ASN B N 1
ATOM 2845 C CA . ASN B 1 14 ? -30.125 -29.016 25.688 1 23.19 14 ASN B CA 1
ATOM 2846 C C . ASN B 1 14 ? -30.125 -28.266 24.359 1 23.19 14 ASN B C 1
ATOM 2848 O O . ASN B 1 14 ? -29.078 -28.125 23.719 1 23.19 14 ASN B O 1
ATOM 2852 N N . ILE B 1 15 ? -31.219 -28.234 23.75 1 24.7 15 ILE B N 1
ATOM 2853 C CA . ILE B 1 15 ? -31.672 -27.609 22.5 1 24.7 15 ILE B CA 1
ATOM 2854 C C . ILE B 1 15 ? -31.375 -26.109 22.547 1 24.7 15 ILE B C 1
ATOM 2856 O O . ILE B 1 15 ? -31.859 -25.406 23.438 1 24.7 15 ILE B O 1
ATOM 2860 N N . PRO B 1 16 ? -30.25 -25.703 22.078 1 23.36 16 PRO B N 1
ATOM 2861 C CA . PRO B 1 16 ? -29.875 -24.297 22.219 1 23.36 16 PRO B CA 1
ATOM 2862 C C . PRO B 1 16 ? -30.922 -23.344 21.656 1 23.36 16 PRO B C 1
ATOM 2864 O O . PRO B 1 16 ? -31.625 -23.688 20.703 1 23.36 16 PRO B O 1
ATOM 2867 N N . SER B 1 17 ? -31.547 -22.547 22.5 1 22.83 17 SER B N 1
ATOM 2868 C CA . SER B 1 17 ? -32.531 -21.5 22.281 1 22.83 17 SER B CA 1
ATOM 2869 C C . SER B 1 17 ? -32.188 -20.625 21.094 1 22.83 17 SER B C 1
ATOM 2871 O O . SER B 1 17 ? -31.016 -20.25 20.938 1 22.83 17 SER B O 1
ATOM 2873 N N . VAL B 1 18 ? -32.906 -20.672 20.094 1 22.86 18 VAL B N 1
ATOM 2874 C CA . VAL B 1 18 ? -33.031 -19.797 18.922 1 22.86 18 VAL B CA 1
ATOM 2875 C C . VAL B 1 18 ? -33.094 -18.344 19.359 1 22.86 18 VAL B C 1
ATOM 2877 O O . VAL B 1 18 ? -34.031 -17.938 20.047 1 22.86 18 VAL B O 1
ATOM 2880 N N . ILE B 1 19 ? -31.984 -17.797 19.781 1 22.98 19 ILE B N 1
ATOM 2881 C CA . ILE B 1 19 ? -32.094 -16.391 20.141 1 22.98 19 ILE B CA 1
ATOM 2882 C C . ILE B 1 19 ? -32.625 -15.594 18.969 1 22.98 19 ILE B C 1
ATOM 2884 O O . ILE B 1 19 ? -32.031 -15.578 17.891 1 22.98 19 ILE B O 1
ATOM 2888 N N . VAL B 1 20 ? -33.812 -15.297 18.922 1 23.12 20 VAL B N 1
ATOM 2889 C CA . VAL B 1 20 ? -34.594 -14.312 18.188 1 23.12 20 VAL B CA 1
ATOM 2890 C C . VAL B 1 20 ? -33.906 -12.945 18.266 1 23.12 20 VAL B C 1
ATOM 2892 O O . VAL B 1 20 ? -33.594 -12.461 19.359 1 23.12 20 VAL B O 1
ATOM 2895 N N . CYS B 1 21 ? -33.219 -12.602 17.141 1 24.3 21 CYS B N 1
ATOM 2896 C CA . CYS B 1 21 ? -32.656 -11.289 16.859 1 24.3 21 CYS B CA 1
ATOM 2897 C C . CYS B 1 21 ? -33.625 -10.18 17.219 1 24.3 21 CYS B C 1
ATOM 2899 O O . CYS B 1 21 ? -34.625 -9.961 16.516 1 24.3 21 CYS B O 1
ATOM 2901 N N . GLN B 1 22 ? -33.969 -10.055 18.516 1 23.23 22 GLN B N 1
ATOM 2902 C CA . GLN B 1 22 ? -34.656 -8.797 18.781 1 23.23 22 GLN B CA 1
ATOM 2903 C C . GLN B 1 22 ? -33.844 -7.605 18.297 1 23.23 22 GLN B C 1
ATOM 2905 O O . GLN B 1 22 ? -32.625 -7.609 18.391 1 23.23 22 GLN B O 1
ATOM 2910 N N . ASP B 1 23 ? -34.344 -6.656 17.531 1 24.81 23 ASP B N 1
ATOM 2911 C CA . ASP B 1 23 ? -34.125 -5.336 16.953 1 24.81 23 ASP B CA 1
ATOM 2912 C C . ASP B 1 23 ? -33.375 -4.422 17.922 1 24.81 23 ASP B C 1
ATOM 2914 O O . ASP B 1 23 ? -33.906 -3.391 18.344 1 24.81 23 ASP B O 1
ATOM 2918 N N . ASN B 1 24 ? -32.594 -4.945 18.922 1 26.62 24 ASN B N 1
ATOM 2919 C CA . ASN B 1 24 ? -32.156 -3.822 19.75 1 26.62 24 ASN B CA 1
ATOM 2920 C C . ASN B 1 24 ? -31.125 -2.969 19.031 1 26.62 24 ASN B C 1
ATOM 2922 O O . ASN B 1 24 ? -29.984 -3.395 18.844 1 26.62 24 ASN B O 1
ATOM 2926 N N . SER B 1 25 ? -31.422 -2.053 18.078 1 28.17 25 SER B N 1
ATOM 2927 C CA . SER B 1 25 ? -30.828 -0.852 17.5 1 28.17 25 SER B CA 1
ATOM 2928 C C . SER B 1 25 ? -29.984 -0.092 18.516 1 28.17 25 SER B C 1
ATOM 2930 O O . SER B 1 25 ? -30.078 1.133 18.609 1 28.17 25 SER B O 1
ATOM 2932 N N . ASP B 1 26 ? -29.578 -0.622 19.625 1 28.41 26 ASP B N 1
ATOM 2933 C CA . ASP B 1 26 ? -28.891 0.342 20.484 1 28.41 26 ASP B CA 1
ATOM 2934 C C . ASP B 1 26 ? -27.609 0.839 19.828 1 28.41 26 ASP B C 1
ATOM 2936 O O . ASP B 1 26 ? -26.672 0.062 19.625 1 28.41 26 ASP B O 1
ATOM 2940 N N . GLU B 1 27 ? -27.641 1.764 18.938 1 30.23 27 GLU B N 1
ATOM 2941 C CA . GLU B 1 27 ? -26.547 2.648 18.562 1 30.23 27 GLU B CA 1
ATOM 2942 C C . GLU B 1 27 ? -25.594 2.891 19.734 1 30.23 27 GLU B C 1
ATOM 2944 O O . GLU B 1 27 ? -26 3.477 20.734 1 30.23 27 GLU B O 1
ATOM 2949 N N . GLU B 1 28 ? -24.797 1.986 20.141 1 32.47 28 GLU B N 1
ATOM 2950 C CA . GLU B 1 28 ? -23.922 2.229 21.281 1 32.47 28 GLU B CA 1
ATOM 2951 C C . GLU B 1 28 ? -23.328 3.631 21.234 1 32.47 28 GLU B C 1
ATOM 2953 O O . GLU B 1 28 ? -22.531 3.938 20.344 1 32.47 28 GLU B O 1
ATOM 2958 N N . MET B 1 29 ? -24.094 4.703 21.484 1 30.23 29 MET B N 1
ATOM 2959 C CA . MET B 1 29 ? -23.609 6.051 21.781 1 30.23 29 MET B CA 1
ATOM 2960 C C . MET B 1 29 ? -22.453 6.012 22.766 1 30.23 29 MET B C 1
ATOM 2962 O O . MET B 1 29 ? -22.5 5.293 23.766 1 30.23 29 MET B O 1
ATOM 2966 N N . SER B 1 30 ? -21.297 5.98 22.297 1 34.19 30 SER B N 1
ATOM 2967 C CA . SER B 1 30 ? -20.234 6.156 23.266 1 34.19 30 SER B CA 1
ATOM 2968 C C . SER B 1 30 ? -20.547 7.293 24.234 1 34.19 30 SER B C 1
ATOM 2970 O O . SER B 1 30 ? -21.125 8.305 23.844 1 34.19 30 SER B O 1
ATOM 2972 N N . TYR B 1 31 ? -20.875 6.996 25.453 1 29.53 31 TYR B N 1
ATOM 2973 C CA . TYR B 1 31 ? -21.109 7.93 26.547 1 29.53 31 TYR B CA 1
ATOM 2974 C C . TYR B 1 31 ? -20.188 9.148 26.438 1 29.53 31 TYR B C 1
ATOM 2976 O O . TYR B 1 31 ? -19.203 9.117 25.703 1 29.53 31 TYR B O 1
ATOM 2984 N N . SER B 1 32 ? -20.453 10.18 27.359 1 31.33 32 SER B N 1
ATOM 2985 C CA . SER B 1 32 ? -19.766 11.445 27.594 1 31.33 32 SER B CA 1
ATOM 2986 C C . SER B 1 32 ? -18.25 11.266 27.594 1 31.33 32 SER B C 1
ATOM 2988 O O . SER B 1 32 ? -17.734 10.289 28.141 1 31.33 32 SER B O 1
ATOM 2990 N N . PHE B 1 33 ? -17.594 11.852 26.609 1 35.22 33 PHE B N 1
ATOM 2991 C CA . PHE B 1 33 ? -16.141 11.789 26.547 1 35.22 33 PHE B CA 1
ATOM 2992 C C . PHE B 1 33 ? -15.523 12.102 27.906 1 35.22 33 PHE B C 1
ATOM 2994 O O . PHE B 1 33 ? -15.93 13.047 28.578 1 35.22 33 PHE B O 1
ATOM 3001 N N . GLU B 1 34 ? -15.227 11.172 28.672 1 34.84 34 GLU B N 1
ATOM 3002 C CA . GLU B 1 34 ? -14.461 11.617 29.828 1 34.84 34 GLU B CA 1
ATOM 3003 C C . GLU B 1 34 ? -13.375 12.609 29.422 1 34.84 34 GLU B C 1
ATOM 3005 O O . GLU B 1 34 ? -12.867 12.555 28.312 1 34.84 34 GLU B O 1
ATOM 3010 N N . PRO B 1 35 ? -13.133 13.703 30.125 1 36.5 35 PRO B N 1
ATOM 3011 C CA . PRO B 1 35 ? -12.07 14.68 29.875 1 36.5 35 PRO B CA 1
ATOM 3012 C C . PRO B 1 35 ? -10.789 14.039 29.344 1 36.5 35 PRO B C 1
ATOM 3014 O O . PRO B 1 35 ? -10.086 14.641 28.531 1 36.5 35 PRO B O 1
ATOM 3017 N N . GLU B 1 36 ? -10.445 12.938 29.844 1 35.53 36 GLU B N 1
ATOM 3018 C CA . GLU B 1 36 ? -9.203 12.258 29.5 1 35.53 36 GLU B CA 1
ATOM 3019 C C . GLU B 1 36 ? -9.289 11.609 28.125 1 35.53 36 GLU B C 1
ATOM 3021 O O . GLU B 1 36 ? -8.305 11.062 27.625 1 35.53 36 GLU B O 1
ATOM 3026 N N . GLU B 1 37 ? -10.422 11.312 27.688 1 39.94 37 GLU B N 1
ATOM 3027 C CA . GLU B 1 37 ? -10.5 10.664 26.375 1 39.94 37 GLU B CA 1
ATOM 3028 C C . GLU B 1 37 ? -10.188 11.648 25.25 1 39.94 37 GLU B C 1
ATOM 3030 O O . GLU B 1 37 ? -10.938 11.75 24.281 1 39.94 37 GLU B O 1
ATOM 3035 N N . ARG B 1 38 ? -9.758 12.938 25.5 1 39.12 38 ARG B N 1
ATOM 3036 C CA . ARG B 1 38 ? -9.117 13.758 24.484 1 39.12 38 ARG B CA 1
ATOM 3037 C C . ARG B 1 38 ? -8.414 12.883 23.453 1 39.12 38 ARG B C 1
ATOM 3039 O O . ARG B 1 38 ? -7.551 12.078 23.797 1 39.12 38 ARG B O 1
ATOM 3046 N N . PHE B 1 39 ? -9.266 12.445 22.516 1 51.16 39 PHE B N 1
ATOM 3047 C CA . PHE B 1 39 ? -8.734 11.703 21.375 1 51.16 39 PHE B CA 1
ATOM 3048 C C . PHE B 1 39 ? -7.477 12.367 20.828 1 51.16 39 PHE B C 1
ATOM 3050 O O . PHE B 1 39 ? -7.516 13.523 20.406 1 51.16 39 PHE B O 1
ATOM 3057 N N . LEU B 1 40 ? -6.375 11.898 21.25 1 66.12 40 LEU B N 1
ATOM 3058 C CA . LEU B 1 40 ? -5.07 12.438 20.875 1 66.12 40 LEU B CA 1
ATOM 3059 C C . LEU B 1 40 ? -5.043 12.805 19.406 1 66.12 40 LEU B C 1
ATOM 3061 O O . LEU B 1 40 ? -4.266 13.672 18.984 1 66.12 40 LEU B O 1
ATOM 3065 N N . ASP B 1 41 ? -6.246 12.445 18.641 1 86.81 41 ASP B N 1
ATOM 3066 C CA . ASP B 1 41 ? -6.199 12.695 17.203 1 86.81 41 ASP B CA 1
ATOM 3067 C C . ASP B 1 41 ? -7.309 13.656 16.781 1 86.81 41 ASP B C 1
ATOM 3069 O O . ASP B 1 41 ? -7.414 14.008 15.602 1 86.81 41 ASP B O 1
ATOM 3073 N N . ILE B 1 42 ? -8.211 14.109 17.75 1 93.44 42 ILE B N 1
ATOM 3074 C CA . ILE B 1 42 ? -9.281 15.07 17.469 1 93.44 42 ILE B CA 1
ATOM 3075 C C . ILE B 1 42 ? -9.18 16.25 18.438 1 93.44 42 ILE B C 1
ATOM 3077 O O . ILE B 1 42 ? -9.32 16.094 19.641 1 93.44 42 ILE B O 1
ATOM 3081 N N . PHE B 1 43 ? -9.117 17.422 17.922 1 92.75 43 PHE B N 1
ATOM 3082 C CA . PHE B 1 43 ? -8.82 18.609 18.719 1 92.75 43 PHE B CA 1
ATOM 3083 C C . PHE B 1 43 ? -10.086 19.422 18.969 1 92.75 43 PHE B C 1
ATOM 3085 O O . PHE B 1 43 ? -10.852 19.688 18.031 1 92.75 43 PHE B O 1
ATOM 3092 N N . PRO B 1 44 ? -10.258 19.766 20.234 1 92.75 44 PRO B N 1
ATOM 3093 C CA . PRO B 1 44 ? -11.422 20.609 20.516 1 92.75 44 PRO B CA 1
ATOM 3094 C C . PRO B 1 44 ? -11.289 22.016 19.906 1 92.75 44 PRO B C 1
ATOM 3096 O O . PRO B 1 44 ? -10.234 22.641 20.016 1 92.75 44 PRO B O 1
ATOM 3099 N N . LEU B 1 45 ? -12.367 22.438 19.234 1 95.88 45 LEU B N 1
ATOM 3100 C CA . LEU B 1 45 ? -12.406 23.766 18.625 1 95.88 45 LEU B CA 1
ATOM 3101 C C . LEU B 1 45 ? -13.516 24.609 19.234 1 95.88 45 LEU B C 1
ATOM 3103 O O . LEU B 1 45 ? -14.594 24.109 19.547 1 95.88 45 LEU B O 1
ATOM 3107 N N . SER B 1 46 ? -13.211 25.828 19.438 1 95.44 46 SER B N 1
ATOM 3108 C CA . SER B 1 46 ? -14.133 26.812 19.984 1 95.44 46 SER B CA 1
ATOM 3109 C C . SER B 1 46 ? -14.047 28.125 19.234 1 95.44 46 SER B C 1
ATOM 3111 O O . SER B 1 46 ? -13.258 28.266 18.297 1 95.44 46 SER B O 1
ATOM 3113 N N . SER B 1 47 ? -14.891 29.047 19.703 1 94.75 47 SER B N 1
ATOM 3114 C CA . SER B 1 47 ? -14.859 30.375 19.109 1 94.75 47 SER B CA 1
ATOM 3115 C C . SER B 1 47 ? -13.508 31.047 19.312 1 94.75 47 SER B C 1
ATOM 3117 O O . SER B 1 47 ? -13.086 31.875 18.5 1 94.75 47 SER B O 1
ATOM 3119 N N . ASP B 1 48 ? -12.758 30.625 20.297 1 94.25 48 ASP B N 1
ATOM 3120 C CA . ASP B 1 48 ? -11.516 31.281 20.688 1 94.25 48 ASP B CA 1
ATOM 3121 C C . ASP B 1 48 ? -10.352 30.828 19.812 1 94.25 48 ASP B C 1
ATOM 3123 O O . ASP B 1 48 ? -9.398 31.578 19.594 1 94.25 48 ASP B O 1
ATOM 3127 N N . ASN B 1 49 ? -10.438 29.594 19.328 1 95 49 ASN B N 1
ATOM 3128 C CA . ASN B 1 49 ? -9.234 29.078 18.672 1 95 49 ASN B CA 1
ATOM 3129 C C . ASN B 1 49 ? -9.516 28.672 17.234 1 95 49 ASN B C 1
ATOM 3131 O O . ASN B 1 49 ? -8.594 28.328 16.484 1 95 49 ASN B O 1
ATOM 3135 N N . PHE B 1 50 ? -10.719 28.766 16.766 1 97.19 50 PHE B N 1
ATOM 3136 C CA . PHE B 1 50 ? -11.109 28.266 15.461 1 97.19 50 PHE B CA 1
ATOM 3137 C C . PHE B 1 50 ? -10.352 29 14.352 1 97.19 50 PHE B C 1
ATOM 3139 O O . PHE B 1 50 ? -9.797 28.359 13.461 1 97.19 50 PHE B O 1
ATOM 3146 N N . THR B 1 51 ? -10.312 30.281 14.383 1 96 51 THR B N 1
ATOM 3147 C CA . THR B 1 51 ? -9.664 31.078 13.344 1 96 51 THR B CA 1
ATOM 3148 C C . THR B 1 51 ? -8.172 30.766 13.289 1 96 51 THR B C 1
ATOM 3150 O O . THR B 1 51 ? -7.617 30.531 12.211 1 96 51 THR B O 1
ATOM 3153 N N . ASP B 1 52 ? -7.527 30.75 14.391 1 95.06 52 ASP B N 1
ATOM 3154 C CA . ASP B 1 52 ? -6.086 30.547 14.445 1 95.06 52 ASP B CA 1
ATOM 3155 C C . ASP B 1 52 ? -5.727 29.109 14.055 1 95.06 52 ASP B C 1
ATOM 3157 O O . ASP B 1 52 ? -4.754 28.891 13.328 1 95.06 52 ASP B O 1
ATOM 3161 N N . SER B 1 53 ? -6.492 28.156 14.484 1 94.62 53 SER B N 1
ATOM 3162 C CA . SER B 1 53 ? -6.164 26.75 14.273 1 94.62 53 SER B CA 1
ATOM 3163 C C . SER B 1 53 ? -6.582 26.281 12.883 1 94.62 53 SER B C 1
ATOM 3165 O O . SER B 1 53 ? -5.828 25.594 12.203 1 94.62 53 SER B O 1
ATOM 3167 N N . VAL B 1 54 ? -7.723 26.703 12.453 1 97 54 VAL B N 1
ATOM 3168 C CA . VAL B 1 54 ? -8.297 26.141 11.234 1 97 54 VAL B CA 1
ATOM 3169 C C . VAL B 1 54 ? -8.102 27.125 10.078 1 97 54 VAL B C 1
ATOM 3171 O O . VAL B 1 54 ? -7.484 26.781 9.07 1 97 54 VAL B O 1
ATOM 3174 N N . MET B 1 55 ? -8.469 28.375 10.25 1 96.69 55 MET B N 1
ATOM 3175 C CA . MET B 1 55 ? -8.562 29.297 9.133 1 96.69 55 MET B CA 1
ATOM 3176 C C . MET B 1 55 ? -7.18 29.812 8.742 1 96.69 55 MET B C 1
ATOM 3178 O O . MET B 1 55 ? -6.898 30 7.555 1 96.69 55 MET B O 1
ATOM 3182 N N . LYS B 1 56 ? -6.34 29.984 9.672 1 95.94 56 LYS B N 1
ATOM 3183 C CA . LYS B 1 56 ? -5.035 30.578 9.375 1 95.94 56 LYS B CA 1
ATOM 3184 C C . LYS B 1 56 ? -4.004 29.484 9.07 1 95.94 56 LYS B C 1
ATOM 3186 O O . LYS B 1 56 ? -2.908 29.781 8.594 1 95.94 56 LYS B O 1
ATOM 3191 N N . SER B 1 57 ? -4.375 28.297 9.406 1 94.12 57 SER B N 1
ATOM 3192 C CA . SER B 1 57 ? -3.49 27.188 9.086 1 94.12 57 SER B CA 1
ATOM 3193 C C . SER B 1 57 ? -3.6 26.812 7.609 1 94.12 57 SER B C 1
ATOM 3195 O O . SER B 1 57 ? -4.703 26.656 7.082 1 94.12 57 SER B O 1
ATOM 3197 N N . PRO B 1 58 ? -2.467 26.641 6.969 1 94.69 58 PRO B N 1
ATOM 3198 C CA . PRO B 1 58 ? -2.553 26.219 5.57 1 94.69 58 PRO B CA 1
ATOM 3199 C C . PRO B 1 58 ? -2.969 24.75 5.434 1 94.69 58 PRO B C 1
ATOM 3201 O O . PRO B 1 58 ? -3.348 24.312 4.344 1 94.69 58 PRO B O 1
ATOM 3204 N N . ASP B 1 59 ? -2.941 23.969 6.453 1 96.38 59 ASP B N 1
ATOM 3205 C CA . ASP B 1 59 ? -3.238 22.547 6.414 1 96.38 59 ASP B CA 1
ATOM 3206 C C . ASP B 1 59 ? -4.738 22.297 6.27 1 96.38 59 ASP B C 1
ATOM 3208 O O . ASP B 1 59 ? -5.551 23.156 6.629 1 96.38 59 ASP B O 1
ATOM 3212 N N . ALA B 1 60 ? -5.043 21.172 5.695 1 97.69 60 ALA B N 1
ATOM 3213 C CA . ALA B 1 60 ? -6.445 20.766 5.605 1 97.69 60 ALA B CA 1
ATOM 3214 C C . ALA B 1 60 ? -7 20.391 6.977 1 97.69 60 ALA B C 1
ATOM 3216 O O . ALA B 1 60 ? -6.309 19.781 7.789 1 97.69 60 ALA B O 1
ATOM 3217 N N . TRP B 1 61 ? -8.273 20.766 7.23 1 98.06 61 TRP B N 1
ATOM 3218 C CA . TRP B 1 61 ? -8.961 20.469 8.484 1 98.06 61 TRP B CA 1
ATOM 3219 C C . TRP B 1 61 ? -10.32 19.828 8.227 1 98.06 61 TRP B C 1
ATOM 3221 O O . TRP B 1 61 ? -11.047 20.234 7.32 1 98.06 61 TRP B O 1
ATOM 3231 N N . ILE B 1 62 ? -10.578 18.797 8.93 1 98.19 62 ILE B N 1
ATOM 3232 C CA . ILE B 1 62 ? -11.93 18.266 9.047 1 98.19 62 ILE B CA 1
ATOM 3233 C C . ILE B 1 62 ? -12.523 18.656 10.398 1 98.19 62 ILE B C 1
ATOM 3235 O O . ILE B 1 62 ? -11.969 18.328 11.445 1 98.19 62 ILE B O 1
ATOM 3239 N N . VAL B 1 63 ? -13.633 19.359 10.344 1 98.12 63 VAL B N 1
ATOM 3240 C CA . VAL B 1 63 ? -14.297 19.797 11.57 1 98.12 63 VAL B CA 1
ATOM 3241 C C . VAL B 1 63 ? -15.578 19 11.773 1 98.12 63 VAL B C 1
ATOM 3243 O O . VAL B 1 63 ? -16.469 19.016 10.922 1 98.12 63 VAL B O 1
ATOM 3246 N N . ILE B 1 64 ? -15.625 18.328 12.859 1 97.06 64 ILE B N 1
ATOM 3247 C CA . ILE B 1 64 ? -16.781 17.5 13.195 1 97.06 64 ILE B CA 1
ATOM 3248 C C . ILE B 1 64 ? -17.672 18.234 14.195 1 97.06 64 ILE B C 1
ATOM 3250 O O . ILE B 1 64 ? -17.172 18.766 15.195 1 97.06 64 ILE B O 1
ATOM 3254 N N . PHE B 1 65 ? -18.969 18.297 13.898 1 96.62 65 PHE B N 1
ATOM 3255 C CA . PHE B 1 65 ? -19.938 18.922 14.789 1 96.62 65 PHE B CA 1
ATOM 3256 C C . PHE B 1 65 ? -20.719 17.859 15.562 1 96.62 65 PHE B C 1
ATOM 3258 O O . PHE B 1 65 ? -21.344 16.984 14.969 1 96.62 65 PHE B O 1
ATOM 3265 N N . HIS B 1 66 ? -20.609 17.953 16.875 1 93.19 66 HIS B N 1
ATOM 3266 C CA . HIS B 1 66 ? -21.25 16.938 17.688 1 93.19 66 HIS B CA 1
ATOM 3267 C C . HIS B 1 66 ? -22.062 17.578 18.812 1 93.19 66 HIS B C 1
ATOM 3269 O O . HIS B 1 66 ? -21.844 18.75 19.156 1 93.19 66 HIS B O 1
ATOM 3275 N N . SER B 1 67 ? -23.047 16.828 19.328 1 91.62 67 SER B N 1
ATOM 3276 C CA . SER B 1 67 ? -23.875 17.312 20.422 1 91.62 67 SER B CA 1
ATOM 3277 C C . SER B 1 67 ? -23.578 16.562 21.719 1 91.62 67 SER B C 1
ATOM 3279 O O . SER B 1 67 ? -24.5 16.266 22.484 1 91.62 67 SER B O 1
ATOM 3281 N N . GLY B 1 68 ? -22.312 16.094 21.828 1 88 68 GLY B N 1
ATOM 3282 C CA . GLY B 1 68 ? -21.906 15.43 23.062 1 88 68 GLY B CA 1
ATOM 3283 C C . GLY B 1 68 ? -21.359 14.031 22.828 1 88 68 GLY B C 1
ATOM 3284 O O . GLY B 1 68 ? -20.672 13.477 23.688 1 88 68 GLY B O 1
ATOM 3285 N N . GLN B 1 69 ? -21.719 13.469 21.719 1 87.75 69 GLN B N 1
ATOM 3286 C CA . GLN B 1 69 ? -21.219 12.141 21.391 1 87.75 69 GLN B CA 1
ATOM 3287 C C . GLN B 1 69 ? -20.625 12.109 19.984 1 87.75 69 GLN B C 1
ATOM 3289 O O . GLN B 1 69 ? -21.078 12.844 19.094 1 87.75 69 GLN B O 1
ATOM 3294 N N . LEU B 1 70 ? -19.578 11.289 19.844 1 87.94 70 LEU B N 1
ATOM 3295 C CA . LEU B 1 70 ? -18.953 11.109 18.547 1 87.94 70 LEU B CA 1
ATOM 3296 C C . LEU B 1 70 ? -18.984 9.641 18.125 1 87.94 70 LEU B C 1
ATOM 3298 O O . LEU B 1 70 ? -18.625 8.758 18.891 1 87.94 70 LEU B O 1
ATOM 3302 N N . LYS B 1 71 ? -19.422 9.43 16.891 1 87.88 71 LYS B N 1
ATOM 3303 C CA . LYS B 1 71 ? -19.438 8.07 16.359 1 87.88 71 LYS B CA 1
ATOM 3304 C C . LYS B 1 71 ? -18.031 7.5 16.25 1 87.88 71 LYS B C 1
ATOM 3306 O O . LYS B 1 71 ? -17.078 8.234 15.977 1 87.88 71 LYS B O 1
ATOM 3311 N N . LYS B 1 72 ? -17.969 6.188 16.453 1 87.56 72 LYS B N 1
ATOM 3312 C CA . LYS B 1 72 ? -16.688 5.488 16.375 1 87.56 72 LYS B CA 1
ATOM 3313 C C . LYS B 1 72 ? -16.047 5.668 15 1 87.56 72 LYS B C 1
ATOM 3315 O O . LYS B 1 72 ? -14.828 5.73 14.883 1 87.56 72 LYS B O 1
ATOM 3320 N N . SER B 1 73 ? -16.875 5.777 14.008 1 90.25 73 SER B N 1
ATOM 3321 C CA . SER B 1 73 ? -16.375 5.918 12.641 1 90.25 73 SER B CA 1
ATOM 3322 C C . SER B 1 73 ? -15.539 7.188 12.484 1 90.25 73 SER B C 1
ATOM 3324 O O . SER B 1 73 ? -14.523 7.188 11.789 1 90.25 73 SER B O 1
ATOM 3326 N N . TRP B 1 74 ? -15.914 8.219 13.164 1 93.06 74 TRP B N 1
ATOM 3327 C CA . TRP B 1 74 ? -15.164 9.477 13.117 1 93.06 74 TRP B CA 1
ATOM 3328 C C . TRP B 1 74 ? -13.82 9.328 13.82 1 93.06 74 TRP B C 1
ATOM 3330 O O . TRP B 1 74 ? -12.812 9.867 13.359 1 93.06 74 TRP B O 1
ATOM 3340 N N . LYS B 1 75 ? -13.828 8.594 14.875 1 89.38 75 LYS B N 1
ATOM 3341 C CA . LYS B 1 75 ? -12.586 8.359 15.609 1 89.38 75 LYS B CA 1
ATOM 3342 C C . LYS B 1 75 ? -11.602 7.543 14.781 1 89.38 75 LYS B C 1
ATOM 3344 O O . LYS B 1 75 ? -10.414 7.863 14.719 1 89.38 75 LYS B O 1
ATOM 3349 N N . SER B 1 76 ? -12.141 6.555 14.188 1 88.94 76 SER B N 1
ATOM 3350 C CA . SER B 1 76 ? -11.305 5.719 13.336 1 88.94 76 SER B CA 1
ATOM 3351 C C . SER B 1 76 ? -10.711 6.523 12.18 1 88.94 76 SER B C 1
ATOM 3353 O O . SER B 1 76 ? -9.539 6.34 11.828 1 88.94 76 SER B O 1
ATOM 3355 N N . MET B 1 77 ? -11.453 7.383 11.609 1 93 77 MET B N 1
ATOM 3356 C CA . MET B 1 77 ? -10.969 8.25 10.531 1 93 77 MET B CA 1
ATOM 3357 C C . MET B 1 77 ? -9.836 9.141 11.031 1 93 77 MET B C 1
ATOM 3359 O O . MET B 1 77 ? -8.828 9.305 10.344 1 93 77 MET B O 1
ATOM 3363 N N . ALA B 1 78 ? -10.062 9.68 12.188 1 93.56 78 ALA B N 1
ATOM 3364 C CA . ALA B 1 78 ? -9.055 10.586 12.742 1 93.56 78 ALA B CA 1
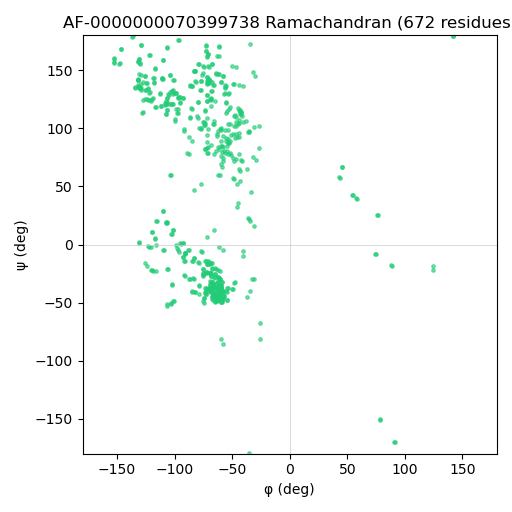ATOM 3365 C C . ALA B 1 78 ? -7.719 9.875 12.93 1 93.56 78 ALA B C 1
ATOM 3367 O O . ALA B 1 78 ? -6.664 10.43 12.633 1 93.56 78 ALA B O 1
ATOM 3368 N N . VAL B 1 79 ? -7.812 8.672 13.375 1 88.5 79 VAL B N 1
ATOM 3369 C CA . VAL B 1 79 ? -6.609 7.871 13.562 1 88.5 79 VAL B CA 1
ATOM 3370 C C . VAL B 1 79 ? -5.953 7.598 12.211 1 88.5 79 VAL B C 1
ATOM 3372 O O . VAL B 1 79 ? -4.73 7.695 12.07 1 88.5 79 VAL B O 1
ATOM 3375 N N . ASN B 1 80 ? -6.727 7.281 11.242 1 89.12 80 ASN B N 1
ATOM 3376 C CA . ASN B 1 80 ? -6.254 7 9.891 1 89.12 80 ASN B CA 1
ATOM 3377 C C . ASN B 1 80 ? -5.539 8.211 9.281 1 89.12 80 ASN B C 1
ATOM 3379 O O . ASN B 1 80 ? -4.625 8.055 8.477 1 89.12 80 ASN B O 1
ATOM 3383 N N . LEU B 1 81 ? -5.914 9.359 9.664 1 93.38 81 LEU B N 1
ATOM 3384 C CA . LEU B 1 81 ? -5.426 10.586 9.039 1 93.38 81 LEU B CA 1
ATOM 3385 C C . LEU B 1 81 ? -4.352 11.242 9.898 1 93.38 81 LEU B C 1
ATOM 3387 O O . LEU B 1 81 ? -3.965 12.391 9.656 1 93.38 81 LEU B O 1
ATOM 3391 N N . ARG B 1 82 ? -3.883 10.492 10.875 1 89.62 82 ARG B N 1
ATOM 3392 C CA . ARG B 1 82 ? -2.887 11.031 11.797 1 89.62 82 ARG B CA 1
ATOM 3393 C C . ARG B 1 82 ? -1.674 11.562 11.039 1 89.62 82 ARG B C 1
ATOM 3395 O O . ARG B 1 82 ? -1.061 10.836 10.25 1 89.62 82 ARG B O 1
ATOM 3402 N N . GLY B 1 83 ? -1.422 12.82 11.266 1 90.06 83 GLY B N 1
ATOM 3403 C CA . GLY B 1 83 ? -0.258 13.438 10.641 1 90.06 83 GLY B CA 1
ATOM 3404 C C . GLY B 1 83 ? -0.547 14.008 9.266 1 90.06 83 GLY B C 1
ATOM 3405 O O . GLY B 1 83 ? 0.184 14.875 8.789 1 90.06 83 GLY B O 1
ATOM 3406 N N . VAL B 1 84 ? -1.585 13.648 8.633 1 93.62 84 VAL B N 1
ATOM 3407 C CA . VAL B 1 84 ? -1.885 14.008 7.254 1 93.62 84 VAL B CA 1
ATOM 3408 C C . VAL B 1 84 ? -2.898 15.148 7.223 1 93.62 84 VAL B C 1
ATOM 3410 O O . VAL B 1 84 ? -2.725 16.125 6.488 1 93.62 84 VAL B O 1
ATOM 3413 N N . VAL B 1 85 ? -3.934 14.984 7.969 1 96.62 85 VAL B N 1
ATOM 3414 C CA . VAL B 1 85 ? -5.004 15.977 8.055 1 96.62 85 VAL B CA 1
ATOM 3415 C C . VAL B 1 85 ? -5.332 16.25 9.523 1 96.62 85 VAL B C 1
ATOM 3417 O O . VAL B 1 85 ? -5.336 15.336 10.352 1 96.62 85 VAL B O 1
ATOM 3420 N N . TRP B 1 86 ? -5.59 17.5 9.797 1 96.06 86 TRP B N 1
ATOM 3421 C CA . TRP B 1 86 ? -6.047 17.844 11.141 1 96.06 86 TRP B CA 1
ATOM 3422 C C . TRP B 1 86 ? -7.539 17.578 11.297 1 96.06 86 TRP B C 1
ATOM 3424 O O . TRP B 1 86 ? -8.32 17.844 10.375 1 96.06 86 TRP B O 1
ATOM 3434 N N . VAL B 1 87 ? -7.875 17.047 12.461 1 96.94 87 VAL B N 1
ATOM 3435 C CA . VAL B 1 87 ? -9.281 16.781 12.758 1 96.94 87 VAL B CA 1
ATOM 3436 C C . VAL B 1 87 ? -9.68 17.5 14.039 1 96.94 87 VAL B C 1
ATOM 3438 O O . VAL B 1 87 ? -8.992 17.391 15.062 1 96.94 87 VAL B O 1
ATOM 3441 N N . GLY B 1 88 ? -10.695 18.297 13.906 1 96.69 88 GLY B N 1
ATOM 3442 C CA . GLY B 1 88 ? -11.219 19.016 15.062 1 96.69 88 GLY B CA 1
ATOM 3443 C C . GLY B 1 88 ? -12.68 18.703 15.336 1 96.69 88 GLY B C 1
ATOM 3444 O O . GLY B 1 88 ? -13.375 18.156 14.484 1 96.69 88 GLY B O 1
ATOM 3445 N N . MET B 1 89 ? -13.133 19.031 16.562 1 95.81 89 MET B N 1
ATOM 3446 C CA . MET B 1 89 ? -14.539 18.859 16.922 1 95.81 89 MET B CA 1
ATOM 3447 C C . MET B 1 89 ? -15.102 20.109 17.578 1 95.81 89 MET B C 1
ATOM 3449 O O . MET B 1 89 ? -14.391 20.812 18.297 1 95.81 89 MET B O 1
ATOM 3453 N N . VAL B 1 90 ? -16.328 20.406 17.25 1 96.31 90 VAL B N 1
ATOM 3454 C CA . VAL B 1 90 ? -17.062 21.531 17.828 1 96.31 90 VAL B CA 1
ATOM 3455 C C . VAL B 1 90 ? -18.312 21.031 18.531 1 96.31 90 VAL B C 1
ATOM 3457 O O . VAL B 1 90 ? -19.125 20.312 17.953 1 96.31 90 VAL B O 1
ATOM 3460 N N . ASP B 1 91 ? -18.422 21.359 19.781 1 94.81 91 ASP B N 1
ATOM 3461 C CA . ASP B 1 91 ? -19.625 21.047 20.547 1 94.81 91 ASP B CA 1
ATOM 3462 C C . ASP B 1 91 ? -20.734 22.047 20.266 1 94.81 91 ASP B C 1
ATOM 3464 O O . ASP B 1 91 ? -20.688 23.188 20.734 1 94.81 91 ASP B O 1
ATOM 3468 N N . THR B 1 92 ? -21.75 21.578 19.562 1 95.06 92 THR B N 1
ATOM 3469 C CA . THR B 1 92 ? -22.797 22.484 19.078 1 95.06 92 THR B CA 1
ATOM 3470 C C . THR B 1 92 ? -23.656 22.984 20.234 1 95.06 92 THR B C 1
ATOM 3472 O O . THR B 1 92 ? -24.375 23.969 20.094 1 95.06 92 THR B O 1
ATOM 3475 N N . ARG B 1 93 ? -23.609 22.391 21.422 1 93.5 93 ARG B N 1
ATOM 3476 C CA . ARG B 1 93 ? -24.391 22.797 22.578 1 93.5 93 ARG B CA 1
ATOM 3477 C C . ARG B 1 93 ? -23.828 24.062 23.219 1 93.5 93 ARG B C 1
ATOM 3479 O O . ARG B 1 93 ? -24.562 24.844 23.828 1 93.5 93 ARG B O 1
ATOM 3486 N N . TYR B 1 94 ? -22.5 24.25 23 1 92.69 94 TYR B N 1
ATOM 3487 C CA . TYR B 1 94 ? -21.844 25.312 23.75 1 92.69 94 TYR B CA 1
ATOM 3488 C C . TYR B 1 94 ? -21.266 26.375 22.828 1 92.69 94 TYR B C 1
ATOM 3490 O O . TYR B 1 94 ? -21.031 27.5 23.25 1 92.69 94 TYR B O 1
ATOM 3498 N N . GLU B 1 95 ? -21.031 26 21.625 1 93.31 95 GLU B N 1
ATOM 3499 C CA . GLU B 1 95 ? -20.344 26.922 20.734 1 93.31 95 GLU B CA 1
ATOM 3500 C C . GLU B 1 95 ? -21.312 27.578 19.75 1 93.31 95 GLU B C 1
ATOM 3502 O O . GLU B 1 95 ? -21.094 27.547 18.547 1 93.31 95 GLU B O 1
ATOM 3507 N N . THR B 1 96 ? -22.312 28.297 20.312 1 93 96 THR B N 1
ATOM 3508 C CA . THR B 1 96 ? -23.375 28.891 19.516 1 93 96 THR B CA 1
ATOM 3509 C C . THR B 1 96 ? -22.859 30.047 18.672 1 93 96 THR B C 1
ATOM 3511 O O . THR B 1 96 ? -23.25 30.219 17.531 1 93 96 THR B O 1
ATOM 3514 N N . ASP B 1 97 ? -21.969 30.828 19.25 1 94.62 97 ASP B N 1
ATOM 3515 C CA . ASP B 1 97 ? -21.406 31.969 18.547 1 94.62 97 ASP B CA 1
ATOM 3516 C C . ASP B 1 97 ? -20.609 31.516 17.328 1 94.62 97 ASP B C 1
ATOM 3518 O O . ASP B 1 97 ? -20.719 32.094 16.25 1 94.62 97 ASP B O 1
ATOM 3522 N N . LEU B 1 98 ? -19.844 30.547 17.516 1 96 98 LEU B N 1
ATOM 3523 C CA . LEU B 1 98 ? -19.062 29.984 16.422 1 96 98 LEU B CA 1
ATOM 3524 C C . LEU B 1 98 ? -19.953 29.453 15.312 1 96 98 LEU B C 1
ATOM 3526 O O . LEU B 1 98 ? -19.703 29.688 14.133 1 96 98 LEU B O 1
ATOM 3530 N N . LEU B 1 99 ? -20.984 28.781 15.641 1 96.19 99 LEU B N 1
ATOM 3531 C CA . LEU B 1 99 ? -21.922 28.203 14.68 1 96.19 99 LEU B CA 1
ATOM 3532 C C . LEU B 1 99 ? -22.578 29.297 13.844 1 96.19 99 LEU B C 1
ATOM 3534 O O . LEU B 1 99 ? -22.734 29.141 12.633 1 96.19 99 LEU B O 1
ATOM 3538 N N . LYS B 1 100 ? -22.953 30.359 14.547 1 94.88 100 LYS B N 1
ATOM 3539 C CA . LYS B 1 100 ? -23.562 31.484 13.844 1 94.88 100 LYS B CA 1
ATOM 3540 C C . LYS B 1 100 ? -22.594 32.094 12.844 1 94.88 100 LYS B C 1
ATOM 3542 O O . LYS B 1 100 ? -22.969 32.375 11.695 1 94.88 100 LYS B O 1
ATOM 3547 N N . ARG B 1 101 ? -21.375 32.25 13.258 1 93.44 101 ARG B N 1
ATOM 3548 C CA . ARG B 1 101 ? -20.359 32.844 12.391 1 93.44 101 ARG B CA 1
ATOM 3549 C C . ARG B 1 101 ? -20.109 31.953 11.164 1 93.44 101 ARG B C 1
ATOM 3551 O O . ARG B 1 101 ? -19.844 32.438 10.07 1 93.44 101 ARG B O 1
ATOM 3558 N N . MET B 1 102 ? -20.234 30.656 11.344 1 94 102 MET B N 1
ATOM 3559 C CA . MET B 1 102 ? -19.984 29.703 10.273 1 94 102 MET B CA 1
ATOM 3560 C C . MET B 1 102 ? -21.25 29.453 9.453 1 94 102 MET B C 1
ATOM 3562 O O . MET B 1 102 ? -21.219 28.734 8.453 1 94 102 MET B O 1
ATOM 3566 N N . ASN B 1 103 ? -22.312 30.016 9.859 1 93.31 103 ASN B N 1
ATOM 3567 C CA . ASN B 1 103 ? -23.609 29.75 9.25 1 93.31 103 ASN B CA 1
ATOM 3568 C C . ASN B 1 103 ? -23.938 28.266 9.234 1 93.31 103 ASN B C 1
ATOM 3570 O O . ASN B 1 103 ? -24.297 27.719 8.195 1 93.31 103 ASN B O 1
ATOM 3574 N N . TYR B 1 104 ? -23.625 27.672 10.352 1 95.19 104 TYR B N 1
ATOM 3575 C CA . TYR B 1 104 ? -23.906 26.25 10.508 1 95.19 104 TYR B CA 1
ATOM 3576 C C . TYR B 1 104 ? -25.219 26.031 11.242 1 95.19 104 TYR B C 1
ATOM 3578 O O . TYR B 1 104 ? -25.438 26.562 12.328 1 95.19 104 TYR B O 1
ATOM 3586 N N . LYS B 1 105 ? -26.078 25.266 10.656 1 93.5 105 LYS B N 1
ATOM 3587 C CA . LYS B 1 105 ? -27.375 24.938 11.25 1 93.5 105 LYS B CA 1
ATOM 3588 C C . LYS B 1 105 ? -27.406 23.5 11.742 1 93.5 105 LYS B C 1
ATOM 3590 O O . LYS B 1 105 ? -27.359 22.562 10.945 1 93.5 105 LYS B O 1
ATOM 3595 N N . VAL B 1 106 ? -27.703 23.516 12.992 1 90.56 106 VAL B N 1
ATOM 3596 C CA . VAL B 1 106 ? -27.75 22.203 13.625 1 90.56 106 VAL B CA 1
ATOM 3597 C C . VAL B 1 106 ? -28.953 21.422 13.078 1 90.56 106 VAL B C 1
ATOM 3599 O O . VAL B 1 106 ? -30.016 21.984 12.852 1 90.56 106 VAL B O 1
ATOM 3602 N N . ASN B 1 107 ? -28.922 20.156 12.805 1 86.69 107 ASN B N 1
ATOM 3603 C CA . ASN B 1 107 ? -29.969 19.266 12.312 1 86.69 107 ASN B CA 1
ATOM 3604 C C . ASN B 1 107 ? -30.25 19.5 10.828 1 86.69 107 ASN B C 1
ATOM 3606 O O . ASN B 1 10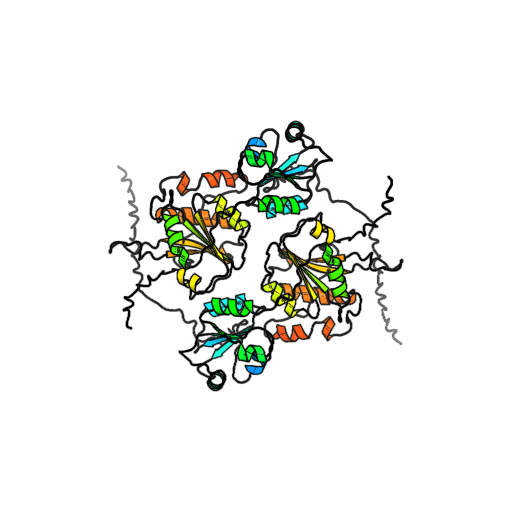7 ? -31.141 18.859 10.258 1 86.69 107 ASN B O 1
ATOM 3610 N N . HIS B 1 108 ? -29.688 20.5 10.305 1 90.56 108 HIS B N 1
ATOM 3611 C CA . HIS B 1 108 ? -29.828 20.766 8.875 1 90.56 108 HIS B CA 1
ATOM 3612 C C . HIS B 1 108 ? -28.547 20.438 8.117 1 90.56 108 HIS B C 1
ATOM 3614 O O . HIS B 1 108 ? -28.594 19.766 7.082 1 90.56 108 HIS B O 1
ATOM 3620 N N . ASP B 1 109 ? -27.5 20.984 8.57 1 93.06 109 ASP B N 1
ATOM 3621 C CA . ASP B 1 109 ? -26.219 20.781 7.918 1 93.06 109 ASP B CA 1
ATOM 3622 C C . ASP B 1 109 ? -25.625 19.422 8.289 1 93.06 109 ASP B C 1
ATOM 3624 O O . ASP B 1 109 ? -25.938 18.875 9.352 1 93.06 109 ASP B O 1
ATOM 3628 N N . PRO B 1 110 ? -24.75 18.906 7.379 1 93.19 110 PRO B N 1
ATOM 3629 C CA . PRO B 1 110 ? -24.094 17.641 7.68 1 93.19 110 PRO B CA 1
ATOM 3630 C C . PRO B 1 110 ? -23.219 17.703 8.938 1 93.19 110 PRO B C 1
ATOM 3632 O O . PRO B 1 110 ? -22.938 18.797 9.438 1 93.19 110 PRO B O 1
ATOM 3635 N N . GLU B 1 111 ? -22.75 16.516 9.383 1 91.94 111 GLU B N 1
ATOM 3636 C CA . GLU B 1 111 ? -22.047 16.375 10.656 1 91.94 111 GLU B CA 1
ATOM 3637 C C . GLU B 1 111 ? -20.609 16.891 10.562 1 91.94 111 GLU B C 1
ATOM 3639 O O . GLU B 1 111 ? -19.906 16.969 11.57 1 91.94 111 GLU B O 1
ATOM 3644 N N . SER B 1 112 ? -20.234 17.234 9.344 1 96.75 112 SER B N 1
ATOM 3645 C CA . SER B 1 112 ? -18.844 17.672 9.266 1 96.75 112 SER B CA 1
ATOM 3646 C C . SER B 1 112 ? -18.625 18.656 8.117 1 96.75 112 SER B C 1
ATOM 3648 O O . SER B 1 112 ? -19.453 18.719 7.199 1 96.75 112 SER B O 1
ATOM 3650 N N . ARG B 1 113 ? -17.609 19.391 8.297 1 97.69 113 ARG B N 1
ATOM 3651 C CA . ARG B 1 113 ? -17.156 20.344 7.285 1 97.69 113 ARG B CA 1
ATOM 3652 C C . ARG B 1 113 ? -15.664 20.203 7.043 1 97.69 113 ARG B C 1
ATOM 3654 O O . ARG B 1 113 ? -14.883 20.047 7.988 1 97.69 113 ARG B O 1
ATOM 3661 N N . VAL B 1 114 ? -15.305 20.234 5.695 1 98.38 114 VAL B N 1
ATOM 3662 C CA . VAL B 1 114 ? -13.906 20.109 5.328 1 98.38 114 VAL B CA 1
ATOM 3663 C C . VAL B 1 114 ? -13.359 21.453 4.848 1 98.38 114 VAL B C 1
ATOM 3665 O O . VAL B 1 114 ? -13.961 22.094 3.984 1 98.38 114 VAL B O 1
ATOM 3668 N N . TYR B 1 115 ? -12.336 21.953 5.504 1 98.31 115 TYR B N 1
ATOM 3669 C CA . TYR B 1 115 ? -11.562 23.109 5.047 1 98.31 115 TYR B CA 1
ATOM 3670 C C . TYR B 1 115 ? -10.305 22.656 4.309 1 98.31 115 TYR B C 1
ATOM 3672 O O . TYR B 1 115 ? -9.398 22.062 4.914 1 98.31 115 TYR B O 1
ATOM 3680 N N . PRO B 1 116 ? -10.227 22.906 3.035 1 97.69 116 PRO B N 1
ATOM 3681 C CA . PRO B 1 116 ? -9.133 22.359 2.225 1 97.69 116 PRO B CA 1
ATOM 3682 C C . PRO B 1 116 ? -7.785 23.016 2.541 1 97.69 116 PRO B C 1
ATOM 3684 O O . PRO B 1 116 ? -7.738 24.047 3.217 1 97.69 116 PRO B O 1
ATOM 3687 N N . HIS B 1 117 ? -6.773 22.344 2.1 1 96.81 117 HIS B N 1
ATOM 3688 C CA . HIS B 1 117 ? -5.434 22.922 2.158 1 96.81 117 HIS B CA 1
ATOM 3689 C C . HIS B 1 117 ? -5.383 24.266 1.445 1 96.81 117 HIS B C 1
ATOM 3691 O O . HIS B 1 117 ? -5.973 24.422 0.375 1 96.81 117 HIS B O 1
ATOM 3697 N N . GLY B 1 118 ? -4.73 25.266 2.09 1 95.25 118 GLY B N 1
ATOM 3698 C CA . GLY B 1 118 ? -4.582 26.578 1.456 1 95.25 118 GLY B CA 1
ATOM 3699 C C . GLY B 1 118 ? -4.715 27.734 2.428 1 95.25 118 GLY B C 1
ATOM 3700 O O . GLY B 1 118 ? -4.895 27.516 3.629 1 95.25 118 GLY B O 1
ATOM 3701 N N . PRO B 1 119 ? -4.559 28.953 1.855 1 95.44 119 PRO B N 1
ATOM 3702 C CA . PRO B 1 119 ? -4.672 30.141 2.695 1 95.44 119 PRO B CA 1
ATOM 3703 C C . PRO B 1 119 ? -6.109 30.422 3.121 1 95.44 119 PRO B C 1
ATOM 3705 O O . PRO B 1 119 ? -7.039 29.766 2.658 1 95.44 119 PRO B O 1
ATOM 3708 N N . THR B 1 120 ? -6.234 31.328 3.988 1 95.75 120 THR B N 1
ATOM 3709 C CA . THR B 1 120 ? -7.527 31.719 4.551 1 95.75 120 THR B CA 1
ATOM 3710 C C . THR B 1 120 ? -8.516 32.062 3.439 1 95.75 120 THR B C 1
ATOM 3712 O O . THR B 1 120 ? -9.703 31.703 3.531 1 95.75 120 THR B O 1
ATOM 3715 N N . SER B 1 121 ? -8.062 32.688 2.383 1 95.12 121 SER B N 1
ATOM 3716 C CA . SER B 1 121 ? -8.938 33.094 1.29 1 95.12 121 SER B CA 1
ATOM 3717 C C . SER B 1 121 ? -9.578 31.891 0.611 1 95.12 121 SER B C 1
ATOM 3719 O O . SER B 1 121 ? -10.758 31.922 0.247 1 95.12 121 SER B O 1
ATOM 3721 N N . ILE B 1 122 ? -8.805 30.828 0.479 1 94.12 122 ILE B N 1
ATOM 3722 C CA . ILE B 1 122 ? -9.305 29.609 -0.144 1 94.12 122 ILE B CA 1
ATOM 3723 C C . ILE B 1 122 ? -10.266 28.891 0.811 1 94.12 122 ILE B C 1
ATOM 3725 O O . ILE B 1 122 ? -11.336 28.453 0.404 1 94.12 122 ILE B O 1
ATOM 3729 N N . LYS B 1 123 ? -9.922 28.859 2.051 1 94.88 123 LYS B N 1
ATOM 3730 C CA . LYS B 1 123 ? -10.734 28.125 3.027 1 94.88 123 LYS B CA 1
ATOM 3731 C C . LYS B 1 123 ? -12.094 28.797 3.217 1 94.88 123 LYS B C 1
ATOM 3733 O O . LYS B 1 123 ? -13.094 28.109 3.438 1 94.88 123 LYS B O 1
ATOM 3738 N N . LYS B 1 124 ? -12.133 30.125 3.094 1 93.62 124 LYS B N 1
ATOM 3739 C CA . LYS B 1 124 ? -13.391 30.859 3.252 1 93.62 124 LYS B CA 1
ATOM 3740 C C . LYS B 1 124 ? -14.352 30.547 2.111 1 93.62 124 LYS B C 1
ATOM 3742 O O . LYS B 1 124 ? -15.57 30.5 2.314 1 93.62 124 LYS B O 1
ATOM 3747 N N . LYS B 1 125 ? -13.797 30.203 0.993 1 93.69 125 LYS B N 1
ATOM 3748 C CA . LYS B 1 125 ? -14.641 30.078 -0.197 1 93.69 125 LYS B CA 1
ATOM 3749 C C . LYS B 1 125 ? -14.859 28.609 -0.554 1 93.69 125 LYS B C 1
ATOM 3751 O O . LYS B 1 125 ? -15.844 28.266 -1.216 1 93.69 125 LYS B O 1
ATOM 3756 N N . SER B 1 126 ? -13.953 27.766 -0.066 1 94.06 126 SER B N 1
ATOM 3757 C CA . SER B 1 126 ? -13.953 26.438 -0.655 1 94.06 126 SER B CA 1
ATOM 3758 C C . SER B 1 126 ? -14.234 25.375 0.395 1 94.06 126 SER B C 1
ATOM 3760 O O . SER B 1 126 ? -14 24.188 0.156 1 94.06 126 SER B O 1
ATOM 3762 N N . TRP B 1 127 ? -14.641 25.797 1.559 1 96.12 127 TRP B N 1
ATOM 3763 C CA . TRP B 1 127 ? -15.055 24.75 2.502 1 96.12 127 TRP B CA 1
ATOM 3764 C C . TRP B 1 127 ? -16.234 23.953 1.957 1 96.12 127 TRP B C 1
ATOM 3766 O O . TRP B 1 127 ? -17.016 24.469 1.149 1 96.12 127 TRP B O 1
ATOM 3776 N N . VAL B 1 128 ? -16.312 22.625 2.279 1 96.25 128 VAL B N 1
ATOM 3777 C CA . VAL B 1 128 ? -17.344 21.75 1.772 1 96.25 128 VAL B CA 1
ATOM 3778 C C . VAL B 1 128 ? -17.906 20.891 2.91 1 96.25 128 VAL B C 1
ATOM 3780 O O . VAL B 1 128 ? -17.141 20.406 3.752 1 96.25 128 VAL B O 1
ATOM 3783 N N . ASN B 1 129 ? -19.188 20.781 2.961 1 95.81 129 ASN B N 1
ATOM 3784 C CA . ASN B 1 129 ? -19.812 19.875 3.922 1 95.81 129 ASN B CA 1
ATOM 3785 C C . ASN B 1 129 ? -19.609 18.406 3.531 1 95.81 129 ASN B C 1
ATOM 3787 O O . ASN B 1 129 ? -19.578 18.078 2.346 1 95.81 129 ASN B O 1
ATOM 3791 N N . ALA B 1 130 ? -19.375 17.578 4.52 1 93.75 130 ALA B N 1
ATOM 3792 C CA . ALA B 1 130 ? -19.234 16.141 4.297 1 93.75 130 ALA B CA 1
ATOM 3793 C C . ALA B 1 130 ? -20.219 15.352 5.16 1 93.75 130 ALA B C 1
ATOM 3795 O O . ALA B 1 130 ? -20.344 15.609 6.359 1 93.75 130 ALA B O 1
ATOM 3796 N N . LYS B 1 131 ? -20.797 14.344 4.594 1 88.94 131 LYS B N 1
ATOM 3797 C CA . LYS B 1 131 ? -21.891 13.633 5.246 1 88.94 131 LYS B CA 1
ATOM 3798 C C . LYS B 1 131 ? -21.375 12.523 6.152 1 88.94 131 LYS B C 1
ATOM 3800 O O . LYS B 1 131 ? -22.031 12.141 7.117 1 88.94 131 LYS B O 1
ATOM 3805 N N . ASN B 1 132 ? -20.281 12 5.805 1 89.44 132 ASN B N 1
ATOM 3806 C CA . ASN B 1 132 ? -19.719 10.891 6.57 1 89.44 132 ASN B CA 1
ATOM 3807 C C . ASN B 1 132 ? -18.188 10.93 6.574 1 89.44 132 ASN B C 1
ATOM 3809 O O . ASN B 1 132 ? -17.594 11.719 5.852 1 89.44 132 ASN B O 1
ATOM 3813 N N . PRO B 1 133 ? -17.594 10.117 7.43 1 92.94 133 PRO B N 1
ATOM 3814 C CA . PRO B 1 133 ? -16.141 10.156 7.574 1 92.94 133 PRO B CA 1
ATOM 3815 C C . PRO B 1 133 ? -15.406 9.844 6.273 1 92.94 133 PRO B C 1
ATOM 3817 O O . PRO B 1 133 ? -14.352 10.422 5.996 1 92.94 133 PRO B O 1
ATOM 3820 N N . ASN B 1 134 ? -15.922 8.977 5.496 1 89.56 134 ASN B N 1
ATOM 3821 C CA . ASN B 1 134 ? -15.273 8.602 4.246 1 89.56 134 ASN B CA 1
ATOM 3822 C C . ASN B 1 134 ? -15.234 9.766 3.264 1 89.56 134 ASN B C 1
ATOM 3824 O O . ASN B 1 134 ? -14.203 10.023 2.635 1 89.56 134 ASN B O 1
ATOM 3828 N N . GLU B 1 135 ? -16.312 10.406 3.154 1 90.19 135 GLU B N 1
ATOM 3829 C CA . GLU B 1 135 ? -16.375 11.586 2.289 1 90.19 135 GLU B CA 1
ATOM 3830 C C . GLU B 1 135 ? -15.469 12.695 2.797 1 90.19 135 GLU B C 1
ATOM 3832 O O . GLU B 1 135 ? -14.773 13.344 2.01 1 90.19 135 GLU B O 1
ATOM 3837 N N . ALA B 1 136 ? -15.492 12.906 4.09 1 95.5 136 ALA B N 1
ATOM 3838 C CA . ALA B 1 136 ? -14.641 13.93 4.688 1 95.5 136 ALA B CA 1
ATOM 3839 C C . ALA B 1 136 ? -13.164 13.648 4.406 1 95.5 136 ALA B C 1
ATOM 3841 O O . ALA B 1 136 ? -12.422 14.555 4.016 1 95.5 136 ALA B O 1
ATOM 3842 N N . ARG B 1 137 ? -12.82 12.391 4.59 1 94.5 137 ARG B N 1
ATOM 3843 C CA . ARG B 1 137 ? -11.438 11.992 4.332 1 94.5 137 ARG B CA 1
ATOM 3844 C C . ARG B 1 137 ? -11.047 12.258 2.883 1 94.5 137 ARG B C 1
ATOM 3846 O O . ARG B 1 137 ? -10 12.844 2.615 1 94.5 137 ARG B O 1
ATOM 3853 N N . MET B 1 138 ? -11.867 11.828 2.008 1 90.62 138 MET B N 1
ATOM 3854 C CA . MET B 1 138 ? -11.578 11.969 0.585 1 90.62 138 MET B CA 1
ATOM 3855 C C . MET B 1 138 ? -11.398 13.438 0.212 1 90.62 138 MET B C 1
ATOM 3857 O O . MET B 1 138 ? -10.43 13.797 -0.462 1 90.62 138 MET B O 1
ATOM 3861 N N . LEU B 1 139 ? -12.273 14.281 0.636 1 93.88 139 LEU B N 1
ATOM 3862 C CA . LEU B 1 139 ? -12.242 15.703 0.316 1 93.88 139 LEU B CA 1
ATOM 3863 C C . LEU B 1 139 ? -10.984 16.359 0.882 1 93.88 139 LEU B C 1
ATOM 3865 O O . LEU B 1 139 ? -10.328 17.156 0.196 1 93.88 139 LEU B O 1
ATOM 3869 N N . ALA B 1 140 ? -10.688 15.992 2.105 1 96.94 140 ALA B N 1
ATOM 3870 C CA . ALA B 1 140 ? -9.531 16.578 2.764 1 96.94 140 ALA B CA 1
ATOM 3871 C C . ALA B 1 140 ? -8.227 16.156 2.092 1 96.94 140 ALA B C 1
ATOM 3873 O O . ALA B 1 140 ? -7.375 16.984 1.776 1 96.94 140 ALA B O 1
ATOM 3874 N N . VAL B 1 141 ? -8.109 14.867 1.838 1 94 141 VAL B N 1
ATOM 3875 C CA . VAL B 1 141 ? -6.887 14.297 1.289 1 94 141 VAL B CA 1
ATOM 3876 C C . VAL B 1 141 ? -6.672 14.812 -0.134 1 94 141 VAL B C 1
ATOM 3878 O O . VAL B 1 141 ? -5.539 15.086 -0.535 1 94 141 VAL B O 1
ATOM 3881 N N . ASP B 1 142 ? -7.711 15 -0.887 1 92.44 142 ASP B N 1
ATOM 3882 C CA . ASP B 1 142 ? -7.617 15.469 -2.266 1 92.44 142 ASP B CA 1
ATOM 3883 C C . ASP B 1 142 ? -7.117 16.922 -2.32 1 92.44 142 ASP B C 1
ATOM 3885 O O . ASP B 1 142 ? -6.594 17.359 -3.344 1 92.44 142 ASP B O 1
ATOM 3889 N N . SER B 1 143 ? -7.242 17.609 -1.254 1 95.94 143 SER B N 1
ATOM 3890 C CA . SER B 1 143 ? -6.859 19.016 -1.241 1 95.94 143 SER B CA 1
ATOM 3891 C C . SER B 1 143 ? -5.363 19.188 -0.978 1 95.94 143 SER B C 1
ATOM 3893 O O . SER B 1 143 ? -4.809 20.266 -1.176 1 95.94 143 SER B O 1
ATOM 3895 N N . ILE B 1 144 ? -4.73 18.156 -0.528 1 96 144 ILE B N 1
ATOM 3896 C CA . ILE B 1 144 ? -3.309 18.219 -0.213 1 96 144 ILE B CA 1
ATOM 3897 C C . ILE B 1 144 ? -2.496 18.297 -1.504 1 96 144 ILE B C 1
ATOM 3899 O O . ILE B 1 144 ? -2.613 17.422 -2.365 1 96 144 ILE B O 1
ATOM 3903 N N . PRO B 1 145 ? -1.704 19.328 -1.602 1 94.75 145 PRO B N 1
ATOM 3904 C CA . PRO B 1 145 ? -0.892 19.422 -2.816 1 94.75 145 PRO B CA 1
ATOM 3905 C C . PRO B 1 145 ? 0.216 18.375 -2.871 1 94.75 145 PRO B C 1
ATOM 3907 O O . PRO B 1 145 ? 0.645 17.875 -1.831 1 94.75 145 PRO B O 1
ATOM 3910 N N . ASP B 1 146 ? 0.613 18.016 -4.051 1 94.5 146 ASP B N 1
ATOM 3911 C CA . ASP B 1 146 ? 1.746 17.109 -4.262 1 94.5 146 ASP B CA 1
ATOM 3912 C C . ASP B 1 146 ? 3.008 17.891 -4.617 1 94.5 146 ASP B C 1
ATOM 3914 O O . ASP B 1 146 ? 3.139 18.391 -5.738 1 94.5 146 ASP B O 1
ATOM 3918 N N . SER B 1 147 ? 3.916 17.969 -3.674 1 95 147 SER B N 1
ATOM 3919 C CA . SER B 1 147 ? 5.156 18.703 -3.896 1 95 147 SER B CA 1
ATOM 3920 C C . SER B 1 147 ? 6.27 17.781 -4.371 1 95 147 SER B C 1
ATOM 3922 O O . SER B 1 147 ? 7.398 18.219 -4.594 1 95 147 SER B O 1
ATOM 3924 N N . SER B 1 148 ? 5.949 16.516 -4.52 1 96.38 148 SER B N 1
ATOM 3925 C CA . SER B 1 148 ? 6.973 15.578 -4.98 1 96.38 148 SER B CA 1
ATOM 3926 C C . SER B 1 148 ? 7.113 15.625 -6.5 1 96.38 148 SER B C 1
ATOM 3928 O O . SER B 1 148 ? 6.148 15.906 -7.211 1 96.38 148 SER B O 1
ATOM 3930 N N . LEU B 1 149 ? 8.289 15.375 -6.949 1 96.88 149 LEU B N 1
ATOM 3931 C CA . LEU B 1 149 ? 8.586 15.344 -8.375 1 96.88 149 LEU B CA 1
ATOM 3932 C C . LEU B 1 149 ? 8.75 13.914 -8.867 1 96.88 149 LEU B C 1
ATOM 3934 O O . LEU B 1 149 ? 9.484 13.125 -8.266 1 96.88 149 LEU B O 1
ATOM 3938 N N . ARG B 1 150 ? 8.047 13.633 -9.898 1 97.19 150 ARG B N 1
ATOM 3939 C CA . ARG B 1 150 ? 8.297 12.352 -10.539 1 97.19 150 ARG B CA 1
ATOM 3940 C C . ARG B 1 150 ? 9.539 12.406 -11.422 1 97.19 150 ARG B C 1
ATOM 3942 O O . ARG B 1 150 ? 9.625 13.242 -12.328 1 97.19 150 ARG B O 1
ATOM 3949 N N . ILE B 1 151 ? 10.5 11.539 -11.141 1 97.31 151 ILE B N 1
ATOM 3950 C CA . ILE B 1 151 ? 11.734 11.586 -11.914 1 97.31 151 ILE B CA 1
ATOM 3951 C C . ILE B 1 151 ? 12.086 10.188 -12.406 1 97.31 151 ILE B C 1
ATOM 3953 O O . ILE B 1 151 ? 11.578 9.188 -11.883 1 97.31 151 ILE B O 1
ATOM 3957 N N . LYS B 1 152 ? 12.914 10.141 -13.445 1 95.5 152 LYS B N 1
ATOM 3958 C CA . LYS B 1 152 ? 13.594 8.938 -13.906 1 95.5 152 LYS B CA 1
ATOM 3959 C C . LYS B 1 152 ? 15.078 8.977 -13.562 1 95.5 152 LYS B C 1
ATOM 3961 O O . LYS B 1 152 ? 15.586 9.992 -13.094 1 95.5 152 LYS B O 1
ATOM 3966 N N . GLY B 1 153 ? 15.68 7.852 -13.75 1 91.56 153 GLY B N 1
ATOM 3967 C CA . GLY B 1 153 ? 17.109 7.781 -13.469 1 91.56 153 GLY B CA 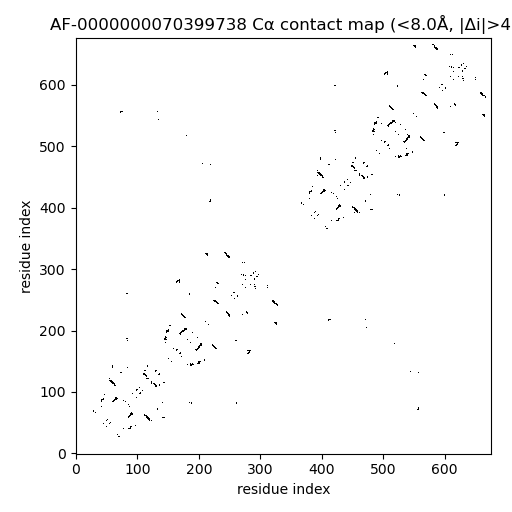1
ATOM 3968 C C . GLY B 1 153 ? 17.906 8.906 -14.102 1 91.56 153 GLY B C 1
ATOM 3969 O O . GLY B 1 153 ? 18.781 9.484 -13.469 1 91.56 153 GLY B O 1
ATOM 3970 N N . LYS B 1 154 ? 17.578 9.305 -15.266 1 90.5 154 LYS B N 1
ATOM 3971 C CA . LYS B 1 154 ? 18.281 10.336 -16.016 1 90.5 154 LYS B CA 1
ATOM 3972 C C . LYS B 1 154 ? 18.078 11.711 -15.367 1 90.5 154 LYS B C 1
ATOM 3974 O O . LYS B 1 154 ? 18.906 12.609 -15.539 1 90.5 154 LYS B O 1
ATOM 3979 N N . GLY B 1 155 ? 17.031 11.922 -14.625 1 93.88 155 GLY B N 1
ATOM 3980 C CA . GLY B 1 155 ? 16.719 13.195 -14 1 93.88 155 GLY B CA 1
ATOM 3981 C C . GLY B 1 155 ? 17.25 13.312 -12.586 1 93.88 155 GLY B C 1
ATOM 3982 O O . GLY B 1 155 ? 17.109 14.359 -11.945 1 93.88 155 GLY B O 1
ATOM 3983 N N . LEU B 1 156 ? 17.906 12.297 -12.172 1 94.06 156 LEU B N 1
ATOM 3984 C CA . LEU B 1 156 ? 18.359 12.258 -10.781 1 94.06 156 LEU B CA 1
ATOM 3985 C C . LEU B 1 156 ? 19.375 13.352 -10.516 1 94.06 156 LEU B C 1
ATOM 3987 O O . LEU B 1 156 ? 19.312 14.031 -9.484 1 94.06 156 LEU B O 1
ATOM 3991 N N . GLN B 1 157 ? 20.312 13.539 -11.391 1 91.19 157 GLN B N 1
ATOM 3992 C CA . GLN B 1 157 ? 21.359 14.516 -11.188 1 91.19 157 GLN B CA 1
ATOM 3993 C C . GLN B 1 157 ? 20.797 15.93 -11.07 1 91.19 157 GLN B C 1
ATOM 3995 O O . GLN B 1 157 ? 21.188 16.703 -10.195 1 91.19 157 GLN B O 1
ATOM 4000 N N . GLU B 1 158 ? 19.922 16.25 -11.992 1 94.62 158 GLU B N 1
ATOM 4001 C CA . GLU B 1 158 ? 19.281 17.547 -11.938 1 94.62 158 GLU B CA 1
ATOM 4002 C C . GLU B 1 158 ? 18.531 17.75 -10.617 1 94.62 158 GLU B C 1
ATOM 4004 O O . GLU B 1 158 ? 18.578 18.828 -10.023 1 94.62 158 GLU B O 1
ATOM 4009 N N . PHE B 1 159 ? 17.922 16.734 -10.219 1 96.69 159 PHE B N 1
ATOM 4010 C CA . PHE B 1 159 ? 17.188 16.766 -8.961 1 96.69 159 PHE B CA 1
ATOM 4011 C C . PHE B 1 159 ? 18.141 17.031 -7.793 1 96.69 159 PHE B C 1
ATOM 4013 O O . PHE B 1 159 ? 17.844 17.828 -6.91 1 96.69 159 PHE B O 1
ATOM 4020 N N . LEU B 1 160 ? 19.234 16.375 -7.824 1 93.81 160 LEU B N 1
ATOM 4021 C CA . LEU B 1 160 ? 20.203 16.531 -6.75 1 93.81 160 LEU B CA 1
ATOM 4022 C C . LEU B 1 160 ? 20.781 17.938 -6.723 1 93.81 160 LEU B C 1
ATOM 4024 O O . LEU B 1 160 ? 20.938 18.531 -5.648 1 93.81 160 LEU B O 1
ATOM 4028 N N . VAL B 1 161 ? 21.047 18.422 -7.867 1 93.69 161 VAL B N 1
ATOM 4029 C CA . VAL B 1 161 ? 21.562 19.781 -7.961 1 93.69 161 VAL B CA 1
ATOM 4030 C C . VAL B 1 161 ? 20.562 20.766 -7.371 1 93.69 161 VAL B C 1
ATOM 4032 O O . VAL B 1 161 ? 20.922 21.656 -6.602 1 93.69 161 VAL B O 1
ATOM 4035 N N . ASP B 1 162 ? 19.328 20.609 -7.695 1 95.75 162 ASP B N 1
ATOM 4036 C CA . ASP B 1 162 ? 18.281 21.469 -7.172 1 95.75 162 ASP B CA 1
ATOM 4037 C C . ASP B 1 162 ? 18.219 21.422 -5.648 1 95.75 162 ASP B C 1
ATOM 4039 O O . ASP B 1 162 ? 18 22.438 -4.988 1 95.75 162 ASP B O 1
ATOM 4043 N N . CYS B 1 163 ? 18.391 20.234 -5.137 1 96 163 CYS B N 1
ATOM 4044 C CA . CYS B 1 163 ? 18.391 20.062 -3.689 1 96 163 CYS B CA 1
ATOM 4045 C C . CYS B 1 163 ? 19.531 20.844 -3.041 1 96 163 CYS B C 1
ATOM 4047 O O . CYS B 1 163 ? 19.312 21.609 -2.105 1 96 163 CYS B O 1
ATOM 4049 N N . PHE B 1 164 ? 20.688 20.688 -3.594 1 93.12 164 PHE B N 1
ATOM 4050 C CA . PHE B 1 164 ? 21.891 21.156 -2.922 1 93.12 164 PHE B CA 1
ATOM 4051 C C . PHE B 1 164 ? 22.109 22.641 -3.168 1 93.12 164 PHE B C 1
ATOM 4053 O O . PHE B 1 164 ? 22.859 23.297 -2.445 1 93.12 164 PHE B O 1
ATOM 4060 N N . MET B 1 165 ? 21.328 23.156 -4.113 1 94.44 165 MET B N 1
ATOM 4061 C CA . MET B 1 165 ? 21.438 24.578 -4.406 1 94.44 165 MET B CA 1
ATOM 4062 C C . MET B 1 165 ? 20.375 25.375 -3.658 1 94.44 165 MET B C 1
ATOM 4064 O O . MET B 1 165 ? 20.406 26.609 -3.66 1 94.44 165 MET B O 1
ATOM 4068 N N . SER B 1 166 ? 19.516 24.719 -3.021 1 95.62 166 SER B N 1
ATOM 4069 C CA . SER B 1 166 ? 18.469 25.406 -2.268 1 95.62 166 SER B CA 1
ATOM 4070 C C . SER B 1 166 ? 19.047 26.078 -1.026 1 95.62 166 SER B C 1
ATOM 4072 O O . SER B 1 166 ? 20.156 25.766 -0.594 1 95.62 166 SER B O 1
ATOM 4074 N N . LYS B 1 167 ? 18.297 27.031 -0.471 1 95 167 LYS B N 1
ATOM 4075 C CA . LYS B 1 167 ? 18.656 27.734 0.755 1 95 167 LYS B CA 1
ATOM 4076 C C . LYS B 1 167 ? 17.516 27.672 1.774 1 95 167 LYS B C 1
ATOM 4078 O O . LYS B 1 167 ? 16.469 28.297 1.578 1 95 167 LYS B O 1
ATOM 4083 N N . PRO B 1 168 ? 17.797 27.016 2.814 1 96.56 168 PRO B N 1
ATOM 4084 C CA . PRO B 1 168 ? 18.922 26.141 3.113 1 96.56 168 PRO B CA 1
ATOM 4085 C C . PRO B 1 168 ? 19 24.938 2.18 1 96.56 168 PRO B C 1
ATOM 4087 O O . PRO B 1 168 ? 18.016 24.625 1.49 1 96.56 168 PRO B O 1
ATOM 4090 N N . THR B 1 169 ? 20.172 24.297 2.143 1 97.06 169 THR B N 1
ATOM 4091 C CA . THR B 1 169 ? 20.312 23.062 1.384 1 97.06 169 THR B CA 1
ATOM 4092 C C . THR B 1 169 ? 19.297 22.016 1.841 1 97.06 169 THR B C 1
ATOM 4094 O O . THR B 1 169 ? 19.062 21.859 3.039 1 97.06 169 THR B O 1
ATOM 4097 N N . ARG B 1 170 ? 18.719 21.359 0.872 1 98.12 170 ARG B N 1
ATOM 4098 C CA . ARG B 1 170 ? 17.688 20.375 1.184 1 98.12 170 ARG B CA 1
ATOM 4099 C C . ARG B 1 170 ? 18.172 18.969 0.897 1 98.12 170 ARG B C 1
ATOM 4101 O O . ARG B 1 170 ? 18.906 18.734 -0.06 1 98.12 170 ARG B O 1
ATOM 4108 N N . PHE B 1 171 ? 17.75 18.031 1.771 1 97.62 171 PHE B N 1
ATOM 4109 C CA . PHE B 1 171 ? 18.047 16.625 1.543 1 97.62 171 PHE B CA 1
ATOM 4110 C C . PHE B 1 171 ? 17.234 16.078 0.382 1 97.62 171 PHE B C 1
ATOM 4112 O O . PHE B 1 171 ? 16.047 16.391 0.249 1 97.62 171 PHE B O 1
ATOM 4119 N N . PRO B 1 172 ? 17.797 15.273 -0.482 1 97.75 172 PRO B N 1
ATOM 4120 C CA . PRO B 1 172 ? 17.016 14.547 -1.475 1 97.75 172 PRO B CA 1
ATOM 4121 C C . PRO B 1 172 ? 16.25 13.367 -0.87 1 97.75 172 PRO B C 1
ATOM 4123 O O . PRO B 1 172 ? 16.844 12.352 -0.516 1 97.75 172 PRO B O 1
ATOM 4126 N N . LEU B 1 173 ? 14.984 13.516 -0.724 1 98.31 173 LEU B N 1
ATOM 4127 C CA . LEU B 1 173 ? 14.102 12.453 -0.263 1 98.31 173 LEU B CA 1
ATOM 4128 C C . LEU B 1 173 ? 13.461 11.734 -1.443 1 98.31 173 LEU B C 1
ATOM 4130 O O . LEU B 1 173 ? 12.758 12.344 -2.246 1 98.31 173 LEU B O 1
ATOM 4134 N N . ILE B 1 174 ? 13.656 10.375 -1.558 1 97.94 174 ILE B N 1
ATOM 4135 C CA . ILE B 1 174 ? 13.195 9.641 -2.734 1 97.94 174 ILE B CA 1
ATOM 4136 C C . ILE B 1 174 ? 12.297 8.484 -2.307 1 97.94 174 ILE B C 1
ATOM 4138 O O . ILE B 1 174 ? 12.602 7.773 -1.347 1 97.94 174 ILE B O 1
ATOM 4142 N N . LEU B 1 175 ? 11.195 8.391 -2.971 1 97.81 175 LEU B N 1
ATOM 4143 C CA . LEU B 1 175 ? 10.289 7.246 -2.83 1 97.81 175 LEU B CA 1
ATOM 4144 C C . LEU B 1 175 ? 10.273 6.41 -4.105 1 97.81 175 LEU B C 1
ATOM 4146 O O . LEU B 1 175 ? 9.984 6.93 -5.188 1 97.81 175 LEU B O 1
ATOM 4150 N N . ILE B 1 176 ? 10.672 5.141 -4.008 1 95.12 176 ILE B N 1
ATOM 4151 C CA . ILE B 1 176 ? 10.469 4.188 -5.098 1 95.12 176 ILE B CA 1
ATOM 4152 C C . ILE B 1 176 ? 9.156 3.441 -4.891 1 95.12 176 ILE B C 1
ATOM 4154 O O . ILE B 1 176 ? 8.906 2.895 -3.812 1 95.12 176 ILE B O 1
ATOM 4158 N N . THR B 1 177 ? 8.32 3.479 -5.906 1 92.75 177 THR B N 1
ATOM 4159 C CA . THR B 1 177 ? 7.008 2.857 -5.746 1 92.75 177 THR B CA 1
ATOM 4160 C C . THR B 1 177 ? 6.512 2.287 -7.07 1 92.75 177 THR B C 1
ATOM 4162 O O . THR B 1 177 ? 6.938 2.727 -8.141 1 92.75 177 THR B O 1
ATOM 4165 N N . ASP B 1 178 ? 5.621 1.295 -6.91 1 86.5 178 ASP B N 1
ATOM 4166 C CA . ASP B 1 178 ? 4.977 0.733 -8.094 1 86.5 178 ASP B CA 1
ATOM 4167 C C . ASP B 1 178 ? 3.674 1.466 -8.406 1 86.5 178 ASP B C 1
ATOM 4169 O O . ASP B 1 178 ? 3.096 1.279 -9.484 1 86.5 178 ASP B O 1
ATOM 4173 N N . GLU B 1 179 ? 3.295 2.346 -7.488 1 86 179 GLU B N 1
ATOM 4174 C CA . GLU B 1 179 ? 2.043 3.074 -7.656 1 86 179 GLU B CA 1
ATOM 4175 C C . GLU B 1 179 ? 2.236 4.309 -8.531 1 86 179 GLU B C 1
ATOM 4177 O O . GLU B 1 179 ? 3.188 5.066 -8.344 1 86 179 GLU B O 1
ATOM 4182 N N . LYS B 1 180 ? 1.269 4.457 -9.406 1 89.31 180 LYS B N 1
ATOM 4183 C CA . LYS B 1 180 ? 1.357 5.598 -10.312 1 89.31 180 LYS B CA 1
ATOM 4184 C C . LYS B 1 180 ? 1.067 6.902 -9.578 1 89.31 180 LYS B C 1
ATOM 4186 O O . LYS B 1 180 ? 1.763 7.902 -9.781 1 89.31 180 LYS B O 1
ATOM 4191 N N . ASP B 1 181 ? 0.053 6.867 -8.734 1 90.75 181 ASP B N 1
ATOM 4192 C CA . ASP B 1 181 ? -0.298 8.062 -7.973 1 90.75 181 ASP B CA 1
ATOM 4193 C C . ASP B 1 181 ? 0.572 8.188 -6.723 1 90.75 181 ASP B C 1
ATOM 4195 O O . ASP B 1 181 ? 0.999 7.184 -6.152 1 90.75 181 ASP B O 1
ATOM 4199 N N . THR B 1 182 ? 0.812 9.414 -6.34 1 94 182 THR B N 1
ATOM 4200 C CA . THR B 1 182 ? 1.558 9.648 -5.109 1 94 182 THR B CA 1
ATOM 4201 C C . THR B 1 182 ? 0.736 9.227 -3.891 1 94 182 THR B C 1
ATOM 4203 O O . THR B 1 182 ? -0.402 9.672 -3.723 1 94 182 THR B O 1
ATOM 4206 N N . PRO B 1 183 ? 1.31 8.383 -3.102 1 92.25 183 PRO B N 1
ATOM 4207 C CA . PRO B 1 183 ? 0.593 8.055 -1.867 1 92.25 183 PRO B CA 1
ATOM 4208 C C . PRO B 1 183 ? 0.3 9.281 -1.011 1 92.25 183 PRO B C 1
ATOM 4210 O O . PRO B 1 183 ? 1.127 10.195 -0.93 1 92.25 183 PRO B O 1
ATOM 4213 N N . VAL B 1 184 ? -0.812 9.289 -0.362 1 91.94 184 VAL B N 1
ATOM 4214 C CA . VAL B 1 184 ? -1.278 10.43 0.421 1 91.94 184 VAL B CA 1
ATOM 4215 C C . VAL B 1 184 ? -0.256 10.766 1.503 1 91.94 184 VAL B C 1
ATOM 4217 O O . VAL B 1 184 ? 0.076 11.938 1.709 1 91.94 184 VAL B O 1
ATOM 4220 N N . LEU B 1 185 ? 0.228 9.758 2.148 1 94.31 185 LEU B N 1
ATOM 4221 C CA . LEU B 1 185 ? 1.219 9.938 3.205 1 94.31 185 LEU B CA 1
ATOM 4222 C C . LEU B 1 185 ? 2.449 10.672 2.676 1 94.31 185 LEU B C 1
ATOM 4224 O O . LEU B 1 185 ? 2.953 11.586 3.32 1 94.31 185 LEU B O 1
ATOM 4228 N N . TYR B 1 186 ? 2.92 10.266 1.488 1 96.88 186 TYR B N 1
ATOM 4229 C CA . TYR B 1 186 ? 4.117 10.867 0.909 1 96.88 186 TYR B CA 1
ATOM 4230 C C . TYR B 1 186 ? 3.852 12.312 0.485 1 96.88 186 TYR B C 1
ATOM 4232 O O . TYR B 1 186 ? 4.73 13.164 0.591 1 96.88 186 TYR B O 1
ATOM 4240 N N . ARG B 1 187 ? 2.676 12.641 0.034 1 95.94 187 ARG B N 1
ATOM 4241 C CA . ARG B 1 187 ? 2.297 14.008 -0.288 1 95.94 187 ARG B CA 1
ATOM 4242 C C . ARG B 1 187 ? 2.352 14.898 0.951 1 95.94 187 ARG B C 1
ATOM 4244 O O . ARG B 1 187 ? 2.916 15.992 0.913 1 95.94 187 ARG B O 1
ATOM 4251 N N . ALA B 1 188 ? 1.766 14.367 1.991 1 95.5 188 ALA B N 1
ATOM 4252 C CA . ALA B 1 188 ? 1.723 15.125 3.24 1 95.5 188 ALA B CA 1
ATOM 4253 C C . ALA B 1 188 ? 3.129 15.383 3.771 1 95.5 188 ALA B C 1
ATOM 4255 O O . ALA B 1 188 ? 3.457 16.516 4.152 1 95.5 188 ALA B O 1
ATOM 4256 N N . VAL B 1 189 ? 3.979 14.383 3.73 1 96.75 189 VAL B N 1
ATOM 4257 C CA . VAL B 1 189 ? 5.34 14.484 4.242 1 96.75 189 VAL B CA 1
ATOM 4258 C C . VAL B 1 189 ? 6.152 15.445 3.379 1 96.75 189 VAL B C 1
ATOM 4260 O O . VAL B 1 189 ? 6.883 16.281 3.898 1 96.75 189 VAL B O 1
ATOM 4263 N N . SER B 1 190 ? 5.98 15.266 2.062 1 97.44 190 SER B N 1
ATOM 4264 C CA . SER B 1 190 ? 6.723 16.109 1.137 1 97.44 190 SER B CA 1
ATOM 4265 C C . SER B 1 190 ? 6.387 17.594 1.343 1 97.44 190 SER B C 1
ATOM 4267 O O . SER B 1 190 ? 7.27 18.453 1.287 1 97.44 190 SER B O 1
ATOM 4269 N N . TYR B 1 191 ? 5.199 17.844 1.612 1 95.69 191 TYR B N 1
ATOM 4270 C CA . TYR B 1 191 ? 4.77 19.219 1.826 1 95.69 191 TYR B CA 1
ATOM 4271 C C . TYR B 1 191 ? 5.246 19.734 3.182 1 95.69 191 TYR B C 1
ATOM 4273 O O . TYR B 1 191 ? 5.773 20.844 3.281 1 95.69 191 TYR B O 1
ATOM 4281 N N . ARG B 1 192 ? 5.059 18.922 4.203 1 95.44 192 ARG B N 1
ATOM 4282 C CA . ARG B 1 192 ? 5.402 19.312 5.566 1 95.44 192 ARG B CA 1
ATOM 4283 C C . ARG B 1 192 ? 6.887 19.625 5.691 1 95.44 192 ARG B C 1
ATOM 4285 O O . ARG B 1 192 ? 7.273 20.578 6.375 1 95.44 192 ARG B O 1
ATOM 4292 N N . PHE B 1 193 ? 7.738 18.891 4.992 1 97.19 193 PHE B N 1
ATOM 4293 C CA . PHE B 1 193 ? 9.18 19 5.18 1 97.19 193 PHE B CA 1
ATOM 4294 C C . PHE B 1 193 ? 9.836 19.703 4.004 1 97.19 193 PHE B C 1
ATOM 4296 O O . PHE B 1 193 ? 11.047 19.641 3.826 1 97.19 193 PHE B O 1
ATOM 4303 N N . LYS B 1 194 ? 9.102 20.422 3.229 1 96.75 194 LYS B N 1
ATOM 4304 C CA . LYS B 1 194 ? 9.562 20.969 1.959 1 96.75 194 LYS B CA 1
ATOM 4305 C C . LYS B 1 194 ? 10.68 22 2.176 1 96.75 194 LYS B C 1
ATOM 4307 O O . LYS B 1 194 ? 11.453 22.281 1.262 1 96.75 194 LYS B O 1
ATOM 4312 N N . ARG B 1 195 ? 10.789 22.547 3.361 1 96.81 195 ARG B N 1
ATOM 4313 C CA . ARG B 1 195 ? 11.844 23.516 3.668 1 96.81 195 ARG B CA 1
ATOM 4314 C C . ARG B 1 195 ? 13.195 22.812 3.801 1 96.81 195 ARG B C 1
ATOM 4316 O O . ARG B 1 195 ? 14.234 23.422 3.549 1 96.81 195 ARG B O 1
ATOM 4323 N N . TYR B 1 196 ? 13.156 21.531 4.121 1 97.88 196 TYR B N 1
ATOM 4324 C CA . TYR B 1 196 ? 14.391 20.844 4.5 1 97.88 196 TYR B CA 1
ATOM 4325 C C . TYR B 1 196 ? 14.688 19.688 3.557 1 97.88 196 TYR B C 1
ATOM 4327 O O . TYR B 1 196 ? 15.82 19.203 3.496 1 97.88 196 TYR B O 1
ATOM 4335 N N . PHE B 1 197 ? 13.656 19.203 2.898 1 98.25 197 PHE B N 1
ATOM 4336 C CA . PHE B 1 197 ? 13.766 18.047 2.002 1 98.25 197 PHE B CA 1
ATOM 4337 C C . PHE B 1 197 ? 13.109 18.344 0.662 1 98.25 197 PHE B C 1
ATOM 4339 O O . PHE B 1 197 ? 12.047 18.969 0.611 1 98.25 197 PHE B O 1
ATOM 4346 N N . ASN B 1 198 ? 13.758 18 -0.439 1 98.31 198 ASN B N 1
ATOM 4347 C CA . ASN B 1 198 ? 13.102 17.875 -1.738 1 98.31 198 ASN B CA 1
ATOM 4348 C C . ASN B 1 198 ? 12.688 16.438 -2.033 1 98.31 198 ASN B C 1
ATOM 4350 O O . ASN B 1 198 ? 13.508 15.523 -1.961 1 98.31 198 ASN B O 1
ATOM 4354 N N . ALA B 1 199 ? 11.43 16.312 -2.352 1 98.5 199 ALA B N 1
ATOM 4355 C CA . ALA B 1 199 ? 10.891 14.961 -2.502 1 98.5 199 ALA B CA 1
ATOM 4356 C C . ALA B 1 199 ? 10.766 14.578 -3.975 1 98.5 199 ALA B C 1
ATOM 4358 O O . ALA B 1 199 ? 10.289 15.375 -4.789 1 98.5 199 ALA B O 1
ATOM 4359 N N . ALA B 1 200 ? 11.25 13.391 -4.281 1 98.38 200 ALA B N 1
ATOM 4360 C CA . ALA B 1 200 ? 11.086 12.82 -5.617 1 98.38 200 ALA B CA 1
ATOM 4361 C C . ALA B 1 200 ? 10.539 11.398 -5.539 1 98.38 200 ALA B C 1
ATOM 4363 O O . ALA B 1 200 ? 10.625 10.75 -4.5 1 98.38 200 ALA B O 1
ATOM 4364 N N . ARG B 1 201 ? 9.922 11.023 -6.594 1 97.56 201 ARG B N 1
ATOM 4365 C CA . ARG B 1 201 ? 9.391 9.664 -6.688 1 97.56 201 ARG B CA 1
ATOM 4366 C C . ARG B 1 201 ? 9.828 8.992 -7.984 1 97.56 201 ARG B C 1
ATOM 4368 O O . ARG B 1 201 ? 9.883 9.641 -9.039 1 97.56 201 ARG B O 1
ATOM 4375 N N . ILE B 1 202 ? 10.25 7.812 -7.863 1 96.38 202 ILE B N 1
ATOM 4376 C CA . ILE B 1 202 ? 10.523 6.945 -9.008 1 96.38 202 ILE B CA 1
ATOM 4377 C C . ILE B 1 202 ? 9.445 5.863 -9.094 1 96.38 202 ILE B C 1
ATOM 4379 O O . ILE B 1 202 ? 9.352 4.996 -8.227 1 96.38 202 ILE B O 1
ATOM 4383 N N . VAL B 1 203 ? 8.656 5.98 -10.156 1 93.81 203 VAL B N 1
ATOM 4384 C CA . VAL B 1 203 ? 7.488 5.117 -10.328 1 93.81 203 VAL B CA 1
ATOM 4385 C C . VAL B 1 203 ? 7.832 3.975 -11.281 1 93.81 203 VAL B C 1
ATOM 4387 O O . VAL B 1 203 ? 8.352 4.207 -12.375 1 93.81 203 VAL B O 1
ATOM 4390 N N . LYS B 1 204 ? 7.5 2.725 -10.852 1 88.5 204 LYS B N 1
ATOM 4391 C CA . LYS B 1 204 ? 7.809 1.546 -11.656 1 88.5 204 LYS B CA 1
ATOM 4392 C C . LYS B 1 204 ? 9.234 1.606 -12.188 1 88.5 204 LYS B C 1
ATOM 4394 O O . LYS B 1 204 ? 9.445 1.676 -13.406 1 88.5 204 LYS B O 1
ATOM 4399 N N . PRO B 1 205 ? 10.141 1.523 -11.258 1 91.38 205 PRO B N 1
ATOM 4400 C CA . PRO B 1 205 ? 11.547 1.714 -11.633 1 91.38 205 PRO B CA 1
ATOM 4401 C C . PRO B 1 205 ? 12.031 0.695 -12.664 1 91.38 205 PRO B C 1
ATOM 4403 O O . PRO B 1 205 ? 11.656 -0.48 -12.594 1 91.38 205 PRO B O 1
ATOM 4406 N N . THR B 1 206 ? 12.805 1.228 -13.562 1 88 206 THR B N 1
ATOM 4407 C CA . THR B 1 206 ? 13.469 0.396 -14.555 1 88 206 THR B CA 1
ATOM 4408 C C . THR B 1 206 ? 14.898 0.073 -14.117 1 88 206 THR B C 1
ATOM 4410 O O . THR B 1 206 ? 15.359 0.562 -13.086 1 88 206 THR B O 1
ATOM 4413 N N . LEU B 1 207 ? 15.539 -0.732 -14.914 1 84.56 207 LEU B N 1
ATOM 4414 C CA . LEU B 1 207 ? 16.938 -1.042 -14.633 1 84.56 207 LEU B CA 1
ATOM 4415 C C . LEU B 1 207 ? 17.797 0.219 -14.68 1 84.56 207 LEU B C 1
ATOM 4417 O O . LEU B 1 207 ? 18.703 0.38 -13.875 1 84.56 207 LEU B O 1
ATOM 4421 N N . ASP B 1 208 ? 17.406 1.051 -15.578 1 89.12 208 ASP B N 1
ATOM 4422 C CA . ASP B 1 208 ? 18.141 2.307 -15.703 1 89.12 208 ASP B CA 1
ATOM 4423 C C . ASP B 1 208 ? 17.984 3.16 -14.445 1 89.12 208 ASP B C 1
ATOM 4425 O O . ASP B 1 208 ? 18.938 3.828 -14.023 1 89.12 208 ASP B O 1
ATOM 4429 N N . ASP B 1 209 ? 16.828 3.143 -13.875 1 92.25 209 ASP B N 1
ATOM 4430 C CA . ASP B 1 209 ? 16.578 3.896 -12.648 1 92.25 209 ASP B CA 1
ATOM 4431 C C . ASP B 1 209 ? 17.453 3.379 -11.5 1 92.25 209 ASP B C 1
ATOM 4433 O O . ASP B 1 209 ? 18.094 4.16 -10.797 1 92.25 209 ASP B O 1
ATOM 4437 N N . TYR B 1 210 ? 17.5 2.074 -11.414 1 88.06 210 TYR B N 1
ATOM 4438 C CA . TYR B 1 210 ? 18.281 1.468 -10.344 1 88.06 210 TYR B CA 1
ATOM 4439 C C . TYR B 1 210 ? 19.781 1.7 -10.562 1 88.06 210 TYR B C 1
ATOM 4441 O O . TYR B 1 210 ? 20.531 1.889 -9.609 1 88.06 210 TYR B O 1
ATOM 4449 N N . THR B 1 211 ? 20.188 1.65 -11.789 1 87.44 211 THR B N 1
ATOM 4450 C CA . THR B 1 211 ? 21.578 1.911 -12.117 1 87.44 211 THR B CA 1
ATOM 4451 C C . THR B 1 211 ? 21.969 3.342 -11.758 1 87.44 211 THR B C 1
ATOM 4453 O O . THR B 1 211 ? 23.031 3.578 -11.18 1 87.44 211 THR B O 1
ATOM 4456 N N . ALA B 1 212 ? 21.062 4.238 -12.062 1 89.25 212 ALA B N 1
ATOM 4457 C CA . ALA B 1 212 ? 21.312 5.641 -11.734 1 89.25 212 ALA B CA 1
ATOM 4458 C C . ALA B 1 212 ? 21.453 5.84 -10.234 1 89.25 212 ALA B C 1
ATOM 4460 O O . ALA B 1 212 ? 22.219 6.711 -9.789 1 89.25 212 ALA B O 1
ATOM 4461 N N . LEU B 1 213 ? 20.812 4.996 -9.508 1 88.75 213 LEU B N 1
ATOM 4462 C CA . LEU B 1 213 ? 20.859 5.098 -8.055 1 88.75 213 LEU B CA 1
ATOM 4463 C C . LEU B 1 213 ? 22 4.277 -7.48 1 88.75 213 LEU B C 1
ATOM 4465 O O . LEU B 1 213 ? 22.266 4.316 -6.273 1 88.75 213 LEU B O 1
ATOM 4469 N N . GLY B 1 214 ? 22.625 3.506 -8.312 1 83.62 214 GLY B N 1
ATOM 4470 C CA . GLY B 1 214 ? 23.672 2.611 -7.848 1 83.62 214 GLY B CA 1
ATOM 4471 C C . GLY B 1 214 ? 23.141 1.382 -7.141 1 83.62 214 GLY B C 1
ATOM 4472 O O . GLY B 1 214 ? 23.797 0.833 -6.25 1 83.62 214 GLY B O 1
ATOM 4473 N N . MET B 1 215 ? 21.906 1.016 -7.484 1 83 215 MET B N 1
ATOM 4474 C CA . MET B 1 215 ? 21.234 -0.082 -6.797 1 83 215 MET B CA 1
ATOM 4475 C C . MET B 1 215 ? 20.984 -1.246 -7.75 1 83 215 MET B C 1
ATOM 4477 O O . MET B 1 215 ? 20.078 -2.055 -7.523 1 83 215 MET B O 1
ATOM 4481 N N . GLU B 1 216 ? 21.641 -1.373 -8.82 1 78.75 216 GLU B N 1
ATOM 4482 C CA . GLU B 1 216 ? 21.359 -2.34 -9.883 1 78.75 216 GLU B CA 1
ATOM 4483 C C . GLU B 1 216 ? 21.547 -3.77 -9.383 1 78.75 216 GLU B C 1
ATOM 4485 O O . GLU B 1 216 ? 20.891 -4.691 -9.875 1 78.75 216 GLU B O 1
ATOM 4490 N N . ASP B 1 217 ? 22.359 -3.928 -8.391 1 76.19 217 ASP B N 1
ATOM 4491 C CA . ASP B 1 217 ? 22.641 -5.285 -7.938 1 76.19 217 ASP B CA 1
ATOM 4492 C C . ASP B 1 217 ? 21.875 -5.617 -6.664 1 76.19 217 ASP B C 1
ATOM 4494 O O . ASP B 1 217 ? 22.109 -6.652 -6.035 1 76.19 217 ASP B O 1
ATOM 4498 N N . SER B 1 218 ? 20.984 -4.746 -6.293 1 82.44 218 SER B N 1
ATOM 4499 C CA . SER B 1 218 ? 20.219 -4.934 -5.07 1 82.44 218 SER B CA 1
ATOM 4500 C C . SER B 1 218 ? 18.734 -5.086 -5.375 1 82.44 218 SER B C 1
ATOM 4502 O O . SER B 1 218 ? 18.281 -4.746 -6.469 1 82.44 218 SER B O 1
ATOM 4504 N N . PHE B 1 219 ? 18.141 -5.836 -4.445 1 87.38 219 PHE B N 1
ATOM 4505 C CA . PHE B 1 219 ? 16.688 -5.945 -4.512 1 87.38 219 PHE B CA 1
ATOM 4506 C C . PHE B 1 219 ? 16.047 -5.406 -3.24 1 87.38 219 PHE B C 1
ATOM 4508 O O . PHE B 1 219 ? 16.438 -5.777 -2.135 1 87.38 219 PHE B O 1
ATOM 4515 N N . PHE B 1 220 ? 15.133 -4.461 -3.51 1 83.5 220 PHE B N 1
ATOM 4516 C CA . PHE B 1 220 ? 14.406 -3.881 -2.387 1 83.5 220 PHE B CA 1
ATOM 4517 C C . PHE B 1 220 ? 12.898 -3.986 -2.598 1 83.5 220 PHE B C 1
ATOM 4519 O O . PHE B 1 220 ? 12.414 -3.84 -3.723 1 83.5 220 PHE B O 1
ATOM 4526 N N . ASP B 1 221 ? 12.289 -4.191 -1.469 1 84.69 221 ASP B N 1
ATOM 4527 C CA . ASP B 1 221 ? 10.836 -4.137 -1.53 1 84.69 221 ASP B CA 1
ATOM 4528 C C . ASP B 1 221 ? 10.344 -2.705 -1.734 1 84.69 221 ASP B C 1
ATOM 4530 O O . ASP B 1 221 ? 10.969 -1.756 -1.254 1 84.69 221 ASP B O 1
ATOM 4534 N N . THR B 1 222 ? 9.258 -2.656 -2.516 1 88.94 222 THR B N 1
ATOM 4535 C CA . THR B 1 222 ? 8.609 -1.359 -2.666 1 88.94 222 THR B CA 1
ATOM 4536 C C . THR B 1 222 ? 7.324 -1.299 -1.838 1 88.94 222 THR B C 1
ATOM 4538 O O . THR B 1 222 ? 6.672 -2.322 -1.617 1 88.94 222 THR B O 1
ATOM 4541 N N . PRO B 1 223 ? 6.945 -0.117 -1.267 1 91.62 223 PRO B N 1
ATOM 4542 C CA . PRO B 1 223 ? 7.602 1.183 -1.438 1 91.62 223 PRO B CA 1
ATOM 4543 C C . PRO B 1 223 ? 8.883 1.309 -0.623 1 91.62 223 PRO B C 1
ATOM 4545 O O . PRO B 1 223 ? 8.961 0.797 0.497 1 91.62 223 PRO B O 1
ATOM 4548 N N . LEU B 1 224 ? 9.852 1.943 -1.253 1 93.44 224 LEU B N 1
ATOM 4549 C CA . LEU B 1 224 ? 11.141 2.182 -0.601 1 93.44 224 LEU B CA 1
ATOM 4550 C C . LEU B 1 224 ? 11.391 3.674 -0.432 1 93.44 224 LEU B C 1
ATOM 4552 O O . LEU B 1 224 ? 11.406 4.422 -1.412 1 93.44 224 LEU B O 1
ATOM 4556 N N . LEU B 1 225 ? 11.516 4.121 0.817 1 96.94 225 LEU B N 1
ATOM 4557 C CA . LEU B 1 225 ? 11.797 5.512 1.155 1 96.94 225 LEU B CA 1
ATOM 4558 C C . LEU B 1 225 ? 13.234 5.676 1.635 1 96.94 225 LEU B C 1
ATOM 4560 O O . LEU B 1 225 ? 13.695 4.926 2.496 1 96.94 225 LEU B O 1
ATOM 4564 N N . PHE B 1 226 ? 13.953 6.59 0.986 1 96 226 PHE B N 1
ATOM 4565 C CA . PHE B 1 226 ? 15.32 6.797 1.446 1 96 226 PHE B CA 1
ATOM 4566 C C . PHE B 1 226 ? 15.789 8.219 1.145 1 96 226 PHE B C 1
ATOM 4568 O O . PHE B 1 226 ? 15.148 8.93 0.371 1 96 226 PHE B O 1
ATOM 4575 N N . VAL B 1 227 ? 16.812 8.641 1.854 1 97 227 VAL B N 1
ATOM 4576 C CA . VAL B 1 227 ? 17.453 9.938 1.684 1 97 227 VAL B CA 1
ATOM 4577 C C . VAL B 1 227 ? 18.859 9.758 1.139 1 97 227 VAL B C 1
ATOM 4579 O O . VAL B 1 227 ? 19.625 8.914 1.622 1 97 227 VAL B O 1
ATOM 4582 N N . LEU B 1 228 ? 19.156 10.477 0.103 1 94.69 228 LEU B N 1
ATOM 4583 C CA . LEU B 1 228 ? 20.5 10.438 -0.448 1 94.69 228 LEU B CA 1
ATOM 4584 C C . LEU B 1 228 ? 21.406 11.438 0.262 1 94.69 228 LEU B C 1
ATOM 4586 O O . LEU B 1 228 ? 20.984 12.555 0.563 1 94.69 228 LEU B O 1
ATOM 4590 N N . LEU B 1 229 ? 22.641 10.953 0.563 1 92.06 229 LEU B N 1
ATOM 4591 C CA . LEU B 1 229 ? 23.656 11.781 1.216 1 92.06 229 LEU B CA 1
ATOM 4592 C C . LEU B 1 229 ? 24.875 11.953 0.323 1 92.06 229 LEU B C 1
ATOM 4594 O O . LEU B 1 229 ? 25.297 11.008 -0.357 1 92.06 229 LEU B O 1
ATOM 4598 N N . PRO B 1 230 ? 25.453 13.109 0.37 1 84.94 230 PRO B N 1
ATOM 4599 C CA . PRO B 1 230 ? 26.703 13.281 -0.375 1 84.94 230 PRO B CA 1
ATOM 4600 C C . PRO B 1 230 ? 27.875 12.539 0.26 1 84.94 230 PRO B C 1
ATOM 4602 O O . PRO B 1 230 ? 27.938 12.406 1.484 1 84.94 230 PRO B O 1
ATOM 4605 N N . GLU B 1 231 ? 28.594 11.766 -0.432 1 75.88 231 GLU B N 1
ATOM 4606 C CA . GLU B 1 231 ? 29.797 11.117 0.073 1 75.88 231 GLU B CA 1
ATOM 4607 C C . GLU B 1 231 ? 31.016 12.016 -0.093 1 75.88 231 GLU B C 1
ATOM 4609 O O . GLU B 1 231 ? 31.219 12.609 -1.152 1 75.88 231 GLU B O 1
ATOM 4614 N N . VAL B 1 232 ? 31.562 12.555 1.058 1 54.19 232 VAL B N 1
ATOM 4615 C CA . VAL B 1 232 ? 32.812 13.32 1.026 1 54.19 232 VAL B CA 1
ATOM 4616 C C . VAL B 1 232 ? 33.969 12.383 0.764 1 54.19 232 VAL B C 1
ATOM 4618 O O . VAL B 1 232 ? 34.25 11.484 1.561 1 54.19 232 VAL B O 1
ATOM 4621 N N . LYS B 1 233 ? 34.312 12.008 -0.438 1 51.19 233 LYS B N 1
ATOM 4622 C CA . LYS B 1 233 ? 35.594 11.344 -0.585 1 51.19 233 LYS B CA 1
ATOM 4623 C C . LYS B 1 233 ? 36.719 12.125 0.123 1 51.19 233 LYS B C 1
ATOM 4625 O O . LYS B 1 233 ? 36.625 13.352 0.238 1 51.19 233 LYS B O 1
ATOM 4630 N N . ASP B 1 234 ? 37.656 11.547 0.825 1 45.94 234 ASP B N 1
ATOM 4631 C CA . ASP B 1 234 ? 38.844 12.133 1.439 1 45.94 234 ASP B CA 1
ATOM 4632 C C . ASP B 1 234 ? 39.344 13.305 0.611 1 45.94 234 ASP B C 1
ATOM 4634 O O . ASP B 1 234 ? 39.219 13.32 -0.612 1 45.94 234 ASP B O 1
ATOM 4638 N N . LYS B 1 235 ? 39.969 14.375 1.28 1 39.78 235 LYS B N 1
ATOM 4639 C CA . LYS B 1 235 ? 40.5 15.695 0.956 1 39.78 235 LYS B CA 1
ATOM 4640 C C . LYS B 1 235 ? 41.406 15.633 -0.269 1 39.78 235 LYS B C 1
ATOM 4642 O O . LYS B 1 235 ? 41.969 16.641 -0.674 1 39.78 235 LYS B O 1
ATOM 4647 N N . GLY B 1 236 ? 42.188 14.641 -0.625 1 37.81 236 GLY B N 1
ATOM 4648 C CA . GLY B 1 236 ? 43.188 15.234 -1.51 1 37.81 236 GLY B CA 1
ATOM 4649 C C . GLY B 1 236 ? 42.562 15.891 -2.736 1 37.81 236 GLY B C 1
ATOM 4650 O O . GLY B 1 236 ? 43 16.969 -3.143 1 37.81 236 GLY B O 1
ATOM 4651 N N . SER B 1 237 ? 42.188 15.18 -3.838 1 36.84 237 SER B N 1
ATOM 4652 C CA . SER B 1 237 ? 42.094 15.898 -5.105 1 36.84 237 SER B CA 1
ATOM 4653 C C . SER B 1 237 ? 40.812 16.734 -5.148 1 36.84 237 SER B C 1
ATOM 4655 O O . SER B 1 237 ? 39.844 16.438 -4.457 1 36.84 237 SER B O 1
ATOM 4657 N N . LYS B 1 238 ? 40.844 17.875 -5.785 1 36.72 238 LYS B N 1
ATOM 4658 C CA . LYS B 1 238 ? 39.844 18.891 -6.105 1 36.72 238 LYS B CA 1
ATOM 4659 C C . LYS B 1 238 ? 38.5 18.234 -6.402 1 36.72 238 LYS B C 1
ATOM 4661 O O . LYS B 1 238 ? 38.375 17.438 -7.336 1 36.72 238 LYS B O 1
ATOM 4666 N N . ALA B 1 239 ? 37.562 18.125 -5.473 1 36.5 239 ALA B N 1
ATOM 4667 C CA . ALA B 1 239 ? 36.219 17.562 -5.426 1 36.5 239 ALA B CA 1
ATOM 4668 C C . ALA B 1 239 ? 35.375 18.047 -6.613 1 36.5 239 ALA B C 1
ATOM 4670 O O . ALA B 1 239 ? 34.938 19.203 -6.648 1 36.5 239 ALA B O 1
ATOM 4671 N N . THR B 1 240 ? 35.75 17.859 -7.832 1 34.75 240 THR B N 1
ATOM 4672 C CA . THR B 1 240 ? 34.844 18.281 -8.883 1 34.75 240 THR B CA 1
ATOM 4673 C C . THR B 1 240 ? 33.5 17.594 -8.734 1 34.75 240 THR B C 1
ATOM 4675 O O . THR B 1 240 ? 33.438 16.453 -8.266 1 34.75 240 THR B O 1
ATOM 4678 N N . THR B 1 241 ? 32.281 18.266 -8.734 1 41.03 241 THR B N 1
ATOM 4679 C CA . THR B 1 241 ? 30.875 17.875 -8.68 1 41.03 241 THR B CA 1
ATOM 4680 C C . THR B 1 241 ? 30.672 16.516 -9.359 1 41.03 241 THR B C 1
ATOM 4682 O O . THR B 1 241 ? 29.688 15.836 -9.102 1 41.03 241 THR B O 1
ATOM 4685 N N . GLN B 1 242 ? 31.516 16.203 -10.359 1 41.5 242 GLN B N 1
ATOM 4686 C CA . GLN B 1 242 ? 31.328 15.047 -11.227 1 41.5 242 GLN B CA 1
ATOM 4687 C C . GLN B 1 242 ? 31.547 13.742 -10.453 1 41.5 242 GLN B C 1
ATOM 4689 O O . GLN B 1 242 ? 30.984 12.703 -10.805 1 41.5 242 GLN B O 1
ATOM 4694 N N . ASP B 1 243 ? 32.344 13.758 -9.328 1 45.03 243 ASP B N 1
ATOM 4695 C CA . ASP B 1 243 ? 32.812 12.547 -8.648 1 45.03 243 ASP B CA 1
ATOM 4696 C C . ASP B 1 243 ? 32.062 12.344 -7.332 1 45.03 243 ASP B C 1
ATOM 4698 O O . ASP B 1 243 ? 32.562 11.703 -6.41 1 45.03 243 ASP B O 1
ATOM 4702 N N . MET B 1 244 ? 30.938 12.984 -7.234 1 52.38 244 MET B N 1
ATOM 4703 C CA . MET B 1 244 ? 30.297 12.906 -5.93 1 52.38 244 MET B CA 1
ATOM 4704 C C . MET B 1 244 ? 29.578 11.562 -5.758 1 52.38 244 MET B C 1
ATOM 4706 O O . MET B 1 244 ? 28.766 11.18 -6.598 1 52.38 244 MET B O 1
ATOM 4710 N N . GLY B 1 245 ? 30.141 10.664 -5.094 1 66.5 245 GLY B N 1
ATOM 4711 C CA . GLY B 1 245 ? 29.453 9.453 -4.668 1 66.5 245 GLY B CA 1
ATOM 4712 C C . GLY B 1 245 ? 28.359 9.719 -3.646 1 66.5 245 GLY B C 1
ATOM 4713 O O . GLY B 1 245 ? 28.328 10.789 -3.037 1 66.5 245 GLY B O 1
ATOM 4714 N N . PHE B 1 246 ? 27.219 9.062 -3.814 1 76.75 246 PHE B N 1
ATOM 4715 C CA . PHE B 1 246 ? 26.141 9.234 -2.852 1 76.75 246 PHE B CA 1
ATOM 4716 C C . PHE B 1 246 ? 25.922 7.953 -2.049 1 76.75 246 PHE B C 1
ATOM 4718 O O . PHE B 1 246 ? 26.234 6.859 -2.525 1 76.75 246 PHE B O 1
ATOM 4725 N N . SER B 1 247 ? 25.641 8.234 -0.816 1 86.38 247 SER B N 1
ATOM 4726 C CA . SER B 1 247 ? 25.141 7.168 0.042 1 86.38 247 SER B CA 1
ATOM 4727 C C . SER B 1 247 ? 23.672 7.387 0.386 1 86.38 247 SER B C 1
ATOM 4729 O O . SER B 1 247 ? 23.109 8.445 0.098 1 86.38 247 SER B O 1
ATOM 4731 N N . ALA B 1 248 ? 23.047 6.332 0.755 1 90.12 248 ALA B N 1
ATOM 4732 C CA . ALA B 1 248 ? 21.625 6.441 1.05 1 90.12 248 ALA B CA 1
ATOM 4733 C C . ALA B 1 248 ? 21.312 5.977 2.471 1 90.12 248 ALA B C 1
ATOM 4735 O O . ALA B 1 248 ? 21.891 4.996 2.947 1 90.12 248 ALA B O 1
ATOM 4736 N N . VAL B 1 249 ? 20.562 6.727 3.143 1 92.69 249 VAL B N 1
ATOM 4737 C CA . VAL B 1 249 ? 19.938 6.281 4.383 1 92.69 249 VAL B CA 1
ATOM 4738 C C . VAL B 1 249 ? 18.516 5.812 4.105 1 92.69 249 VAL B C 1
ATOM 4740 O O . VAL B 1 249 ? 17.656 6.609 3.713 1 92.69 249 VAL B O 1
ATOM 4743 N N . MET B 1 250 ? 18.266 4.539 4.348 1 92.75 250 MET B N 1
ATOM 4744 C CA . MET B 1 250 ? 17 3.934 3.957 1 92.75 250 MET B CA 1
ATOM 4745 C C . MET B 1 250 ? 16.062 3.811 5.156 1 92.75 250 MET B C 1
ATOM 4747 O O . MET B 1 250 ? 16.5 3.527 6.27 1 92.75 250 MET B O 1
ATOM 4751 N N . PHE B 1 251 ? 14.773 4.055 4.902 1 93.56 251 PHE B N 1
ATOM 4752 C CA . PHE B 1 251 ? 13.75 3.699 5.883 1 93.56 251 PHE B CA 1
ATOM 4753 C C . PHE B 1 251 ? 13.531 2.193 5.914 1 93.56 251 PHE B C 1
ATOM 4755 O O . PHE B 1 251 ? 13.055 1.607 4.941 1 93.56 251 PHE B O 1
ATOM 4762 N N . GLU B 1 252 ? 13.836 1.555 7.023 1 88 252 GLU B N 1
ATOM 4763 C CA . GLU B 1 252 ? 13.695 0.109 7.164 1 88 252 GLU B CA 1
ATOM 4764 C C . GLU B 1 252 ? 12.508 -0.243 8.055 1 88 252 GLU B C 1
ATOM 4766 O O . GLU B 1 252 ? 12.562 -0.046 9.273 1 88 252 GLU B O 1
ATOM 4771 N N . THR B 1 253 ? 11.594 -0.87 7.473 1 85.81 253 THR B N 1
ATOM 4772 C CA . THR B 1 253 ? 10.383 -1.2 8.203 1 85.81 253 THR B CA 1
ATOM 4773 C C . THR B 1 253 ? 10.68 -2.158 9.352 1 85.81 253 THR B C 1
ATOM 4775 O O . THR B 1 253 ? 10.055 -2.084 10.414 1 85.81 253 THR B O 1
ATOM 4778 N N . LYS B 1 254 ? 11.602 -3.1 9.156 1 81.19 254 LYS B N 1
ATOM 4779 C CA . LYS B 1 254 ? 11.945 -4.074 10.188 1 81.19 254 LYS B CA 1
ATOM 4780 C C . LYS B 1 254 ? 12.508 -3.389 11.43 1 81.19 254 LYS B C 1
ATOM 4782 O O . LYS B 1 254 ? 12.281 -3.85 12.547 1 81.19 254 LYS B O 1
ATOM 4787 N N . LYS B 1 255 ? 13.125 -2.281 11.242 1 85.12 255 LYS B N 1
ATOM 4788 C CA . LYS B 1 255 ? 13.797 -1.589 12.336 1 85.12 255 LYS B CA 1
ATOM 4789 C C . LYS B 1 255 ? 12.961 -0.413 12.836 1 85.12 255 LYS B C 1
ATOM 4791 O O . LYS B 1 255 ? 12.93 -0.126 14.031 1 85.12 255 LYS B O 1
ATOM 4796 N N . MET B 1 256 ? 12.266 0.222 11.922 1 88.62 256 MET B N 1
ATOM 4797 C CA . MET B 1 256 ? 11.656 1.512 12.234 1 88.62 256 MET B CA 1
ATOM 4798 C C . MET B 1 256 ? 10.133 1.391 12.32 1 88.62 256 MET B C 1
ATOM 4800 O O . MET B 1 256 ? 9.453 2.35 12.68 1 88.62 256 MET B O 1
ATOM 4804 N N . GLY B 1 257 ? 9.664 0.223 12.008 1 83.62 257 GLY B N 1
ATOM 4805 C CA . GLY B 1 257 ? 8.219 0.042 12.008 1 83.62 257 GLY B CA 1
ATOM 4806 C C . GLY B 1 257 ? 7.582 0.32 10.664 1 83.62 257 GLY B C 1
ATOM 4807 O O . GLY B 1 257 ? 8.281 0.511 9.664 1 83.62 257 GLY B O 1
ATOM 4808 N N . ASP B 1 258 ? 6.281 0.375 10.672 1 85.31 258 ASP B N 1
ATOM 4809 C CA . ASP B 1 258 ? 5.52 0.549 9.438 1 85.31 258 ASP B CA 1
ATOM 4810 C C . ASP B 1 258 ? 5.754 1.936 8.836 1 85.31 258 ASP B C 1
ATOM 4812 O O . ASP B 1 258 ? 6.141 2.865 9.547 1 85.31 258 ASP B O 1
ATOM 4816 N N . LEU B 1 259 ? 5.551 1.979 7.59 1 90.75 259 LEU B N 1
ATOM 4817 C CA . LEU B 1 259 ? 5.629 3.256 6.891 1 90.75 259 LEU B CA 1
ATOM 4818 C C . LEU B 1 259 ? 4.418 4.125 7.207 1 90.75 259 LEU B C 1
ATOM 4820 O O . LEU B 1 259 ? 3.436 4.121 6.461 1 90.75 259 LEU B O 1
ATOM 4824 N N . ASN B 1 260 ? 4.469 4.805 8.344 1 89.19 260 ASN B N 1
ATOM 4825 C CA . ASN B 1 260 ? 3.428 5.73 8.781 1 89.19 260 ASN B CA 1
ATOM 4826 C C . ASN B 1 260 ? 4.012 7.086 9.18 1 89.19 260 ASN B C 1
ATOM 4828 O O . ASN B 1 260 ? 5.23 7.254 9.203 1 89.19 260 ASN B O 1
ATOM 4832 N N . TYR B 1 261 ? 3.186 8.031 9.43 1 91.25 261 TYR B N 1
ATOM 4833 C CA . TYR B 1 261 ? 3.619 9.414 9.578 1 91.25 261 TYR B CA 1
ATOM 4834 C C . TYR B 1 261 ? 4.559 9.57 10.773 1 91.25 261 TYR B C 1
ATOM 4836 O O . TYR B 1 261 ? 5.648 10.125 10.641 1 91.25 261 TYR B O 1
ATOM 4844 N N . PRO B 1 262 ? 4.246 9.023 11.961 1 87.62 262 PRO B N 1
ATOM 4845 C CA . PRO B 1 262 ? 5.148 9.203 13.102 1 87.62 262 PRO B CA 1
ATOM 4846 C C . PRO B 1 262 ? 6.527 8.602 12.867 1 87.62 262 PRO B C 1
ATOM 4848 O O . PRO B 1 262 ? 7.539 9.203 13.234 1 87.62 262 PRO B O 1
ATOM 4851 N N . ASN B 1 263 ? 6.582 7.445 12.266 1 91.62 263 ASN B N 1
ATOM 4852 C CA . ASN B 1 263 ? 7.859 6.793 11.992 1 91.62 263 ASN B CA 1
ATOM 4853 C C . ASN B 1 263 ? 8.68 7.559 10.961 1 91.62 263 ASN B C 1
ATOM 4855 O O . ASN B 1 263 ? 9.898 7.668 11.078 1 91.62 263 ASN B O 1
ATOM 4859 N N . ILE B 1 264 ? 7.996 8.102 9.961 1 94.69 264 ILE B N 1
ATOM 4860 C CA . ILE B 1 264 ? 8.688 8.891 8.945 1 94.69 264 ILE B CA 1
ATOM 4861 C C . ILE B 1 264 ? 9.211 10.18 9.57 1 94.69 264 ILE B C 1
ATOM 4863 O O . ILE B 1 264 ? 10.32 10.617 9.258 1 94.69 264 ILE B O 1
ATOM 4867 N N . LEU B 1 265 ? 8.383 10.789 10.445 1 92.06 265 LEU B N 1
ATOM 4868 C CA . LEU B 1 265 ? 8.82 11.977 11.172 1 92.06 265 LEU B CA 1
ATOM 4869 C C . LEU B 1 265 ? 10.125 11.711 11.914 1 92.06 265 LEU B C 1
ATOM 4871 O O . LEU B 1 265 ? 11.086 12.469 11.773 1 92.06 265 LEU B O 1
ATOM 4875 N N . ARG B 1 266 ? 10.156 10.625 12.594 1 91.12 266 ARG B N 1
ATOM 4876 C CA . ARG B 1 266 ? 11.352 10.25 13.344 1 91.12 266 ARG B CA 1
ATOM 4877 C C . ARG B 1 266 ? 12.539 10.031 12.414 1 91.12 266 ARG B C 1
ATOM 4879 O O . ARG B 1 266 ? 13.656 10.461 12.711 1 91.12 266 ARG B O 1
ATOM 4886 N N . PHE B 1 267 ? 12.281 9.383 11.367 1 94.19 267 PHE B N 1
ATOM 4887 C CA . PHE B 1 267 ? 13.305 9.102 10.367 1 94.19 267 PHE B CA 1
ATOM 4888 C C . PHE B 1 267 ? 13.906 10.391 9.828 1 94.19 267 PHE B C 1
ATOM 4890 O O . PHE B 1 267 ? 15.133 10.555 9.812 1 94.19 267 PHE B O 1
ATOM 4897 N N . LEU B 1 268 ? 13.07 11.359 9.43 1 96.19 268 LEU B N 1
ATOM 4898 C CA . LEU B 1 268 ? 13.539 12.594 8.805 1 96.19 268 LEU B CA 1
ATOM 4899 C C . LEU B 1 268 ? 14.227 13.484 9.828 1 96.19 268 LEU B C 1
ATOM 4901 O O . LEU B 1 268 ? 15.227 14.141 9.508 1 96.19 268 LEU B O 1
ATOM 4905 N N . PHE B 1 269 ? 13.695 13.516 11.047 1 93.81 269 PHE B N 1
ATOM 4906 C CA . PHE B 1 269 ? 14.383 14.242 12.102 1 93.81 269 PHE B CA 1
ATOM 4907 C C . PHE B 1 269 ? 15.766 13.656 12.359 1 93.81 269 PHE B C 1
ATOM 4909 O O . PHE B 1 269 ? 16.734 14.391 12.539 1 93.81 269 PHE B O 1
ATOM 4916 N N . GLY B 1 270 ? 15.828 12.32 12.367 1 92.62 270 GLY B N 1
ATOM 4917 C CA . GLY B 1 270 ? 17.109 11.648 12.539 1 92.62 270 GLY B CA 1
ATOM 4918 C C . GLY B 1 270 ? 18.109 11.984 11.445 1 92.62 270 GLY B C 1
ATOM 4919 O O . GLY B 1 270 ? 19.281 12.234 11.727 1 92.62 270 GLY B O 1
ATOM 4920 N N . VAL B 1 271 ? 17.625 12.016 10.25 1 94.5 271 VAL B N 1
ATOM 4921 C CA . VAL B 1 271 ? 18.5 12.328 9.117 1 94.5 271 VAL B CA 1
ATOM 4922 C C . VAL B 1 271 ? 19.016 13.758 9.242 1 94.5 271 VAL B C 1
ATOM 4924 O O . VAL B 1 271 ? 20.203 14.016 9.094 1 94.5 271 VAL B O 1
ATOM 4927 N N . ASN B 1 272 ? 18.078 14.656 9.492 1 96 272 ASN B N 1
ATOM 4928 C CA . ASN B 1 272 ? 18.469 16.062 9.617 1 96 272 ASN B CA 1
ATOM 4929 C C . ASN B 1 272 ? 19.5 16.25 10.727 1 96 272 ASN B C 1
ATOM 4931 O O . ASN B 1 272 ? 20.547 16.875 10.508 1 96 272 ASN B O 1
ATOM 4935 N N . ASN B 1 273 ? 19.266 15.656 11.844 1 92.19 273 ASN B N 1
ATOM 4936 C CA . ASN B 1 273 ? 20.125 15.82 13.008 1 92.19 273 ASN B CA 1
ATOM 4937 C C . ASN B 1 273 ? 21.516 15.219 12.773 1 92.19 273 ASN B C 1
ATOM 4939 O O . ASN B 1 273 ? 22.531 15.805 13.164 1 92.19 273 ASN B O 1
ATOM 4943 N N . SER B 1 274 ? 21.594 14.164 12.039 1 92.44 274 SER B N 1
ATOM 4944 C CA . SER B 1 274 ? 22.828 13.406 11.906 1 92.44 274 SER B CA 1
ATOM 4945 C C . SER B 1 274 ? 23.656 13.898 10.719 1 92.44 274 SER B C 1
ATOM 4947 O O . SER B 1 274 ? 24.875 13.797 10.727 1 92.44 274 SER B O 1
ATOM 4949 N N . TYR B 1 275 ? 22.938 14.477 9.703 1 93.5 275 TYR B N 1
ATOM 4950 C CA . TYR B 1 275 ? 23.688 14.578 8.453 1 93.5 275 TYR B CA 1
ATOM 4951 C C . TYR B 1 275 ? 23.594 15.977 7.871 1 93.5 275 TYR B C 1
ATOM 4953 O O . TYR B 1 275 ? 24.203 16.266 6.844 1 93.5 275 TYR B O 1
ATOM 4961 N N . ARG B 1 276 ? 22.938 16.906 8.523 1 95.31 276 ARG B N 1
ATOM 4962 C CA . ARG B 1 276 ? 22.781 18.234 7.953 1 95.31 276 ARG B CA 1
ATOM 4963 C C . ARG B 1 276 ? 24.141 18.906 7.773 1 95.31 276 ARG B C 1
ATOM 4965 O O . ARG B 1 276 ? 24.375 19.594 6.77 1 95.31 276 ARG B O 1
ATOM 4972 N N . HIS B 1 277 ? 25.094 18.609 8.656 1 92.81 277 HIS B N 1
ATOM 4973 C CA . HIS B 1 277 ? 26.375 19.297 8.672 1 92.81 277 HIS B CA 1
ATOM 4974 C C . HIS B 1 277 ? 27.234 18.875 7.484 1 92.81 277 HIS B C 1
ATOM 4976 O O . HIS B 1 277 ? 28.203 19.562 7.133 1 92.81 277 HIS B O 1
ATOM 4982 N N . ILE B 1 278 ? 26.891 17.734 6.809 1 91.69 278 ILE B N 1
ATOM 4983 C CA . ILE B 1 278 ? 27.766 17.266 5.734 1 91.69 278 ILE B CA 1
ATOM 4984 C C . ILE B 1 278 ? 27.188 17.703 4.383 1 91.69 278 ILE B C 1
ATOM 4986 O O . ILE B 1 278 ? 27.812 17.469 3.34 1 91.69 278 ILE B O 1
ATOM 4990 N N . LEU B 1 279 ? 26.031 18.391 4.387 1 93.62 279 LEU B N 1
ATOM 4991 C CA . LEU B 1 279 ? 25.422 18.828 3.135 1 93.62 279 LEU B CA 1
ATOM 4992 C C . LEU B 1 279 ? 26.234 19.969 2.514 1 93.62 279 LEU B C 1
ATOM 4994 O O . LEU B 1 279 ? 26.703 20.859 3.221 1 93.62 279 LEU B O 1
ATOM 4998 N N . PRO B 1 280 ? 26.344 19.859 1.261 1 91.19 280 PRO B N 1
ATOM 4999 C CA . PRO B 1 280 ? 27.031 20.953 0.583 1 91.19 280 PRO B CA 1
ATOM 5000 C C . PRO B 1 280 ? 26.188 22.234 0.525 1 91.19 280 PRO B C 1
ATOM 5002 O O . PRO B 1 280 ? 25.016 22.219 0.887 1 91.19 280 PRO B O 1
ATOM 5005 N N . GLY B 1 281 ? 26.797 23.312 0.188 1 91.5 281 GLY B N 1
ATOM 5006 C CA . GLY B 1 281 ? 26.094 24.578 0.082 1 91.5 281 GLY B CA 1
ATOM 5007 C C . GLY B 1 281 ? 25.828 25.234 1.426 1 91.5 281 GLY B C 1
ATOM 5008 O O . GLY B 1 281 ? 26.656 25.141 2.34 1 91.5 281 GLY B O 1
ATOM 5009 N N . GLU B 1 282 ? 24.734 26 1.436 1 94.31 282 GLU B N 1
ATOM 5010 C CA . GLU B 1 282 ? 24.328 26.641 2.68 1 94.31 282 GLU B CA 1
ATOM 5011 C C . GLU B 1 282 ? 23.422 25.734 3.514 1 94.31 282 GLU B C 1
ATOM 5013 O O . GLU B 1 282 ? 22.219 25.938 3.561 1 94.31 282 GLU B O 1
ATOM 5018 N N . ASN B 1 283 ? 24.016 24.859 4.125 1 94.19 283 ASN B N 1
ATOM 5019 C CA . ASN B 1 283 ? 23.25 23.844 4.832 1 94.19 283 ASN B CA 1
ATOM 5020 C C . ASN B 1 283 ? 22.656 24.391 6.129 1 94.19 283 ASN B C 1
ATOM 5022 O O . ASN B 1 283 ? 21.719 23.797 6.688 1 94.19 283 ASN B O 1
ATOM 5026 N N . GLN B 1 284 ? 23.234 25.516 6.676 1 96.06 284 GLN B N 1
ATOM 5027 C CA . GLN B 1 284 ? 22.734 26.219 7.852 1 96.06 284 GLN B CA 1
ATOM 5028 C C . GLN B 1 284 ? 22.656 25.297 9.062 1 96.06 284 GLN B C 1
ATOM 5030 O O . GLN B 1 284 ? 21.703 25.344 9.836 1 96.06 284 GLN B O 1
ATOM 5035 N N . SER B 1 285 ? 23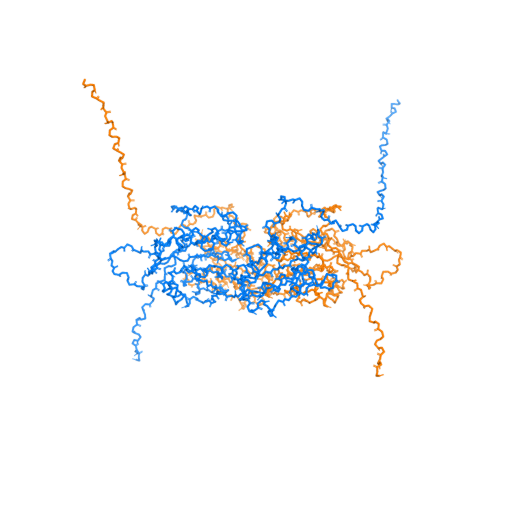.672 24.453 9.203 1 93.44 285 SER B N 1
ATOM 5036 C CA . SER B 1 285 ? 23.734 23.516 10.312 1 93.44 285 SER B CA 1
ATOM 5037 C C . SER B 1 285 ? 23.984 24.234 11.633 1 93.44 285 SER B C 1
ATOM 5039 O O . SER B 1 285 ? 23.75 23.688 12.711 1 93.44 285 SER B O 1
ATOM 5041 N N . ASN B 1 286 ? 24.391 25.438 11.547 1 94.12 286 ASN B N 1
ATOM 5042 C CA . ASN B 1 286 ? 24.672 26.219 12.75 1 94.12 286 ASN B CA 1
ATOM 5043 C C . ASN B 1 286 ? 23.469 27.031 13.188 1 94.12 286 ASN B C 1
ATOM 5045 O O . ASN B 1 286 ? 23.484 27.656 14.25 1 94.12 286 ASN B O 1
ATOM 5049 N N . ASP B 1 287 ? 22.484 27.094 12.344 1 94.88 287 ASP B N 1
ATOM 5050 C CA . ASP B 1 287 ? 21.219 27.75 12.695 1 94.88 287 ASP B CA 1
ATOM 5051 C C . ASP B 1 287 ? 20.297 26.781 13.43 1 94.88 287 ASP B C 1
ATOM 5053 O O . ASP B 1 287 ? 19.828 25.797 12.852 1 94.88 287 ASP B O 1
ATOM 5057 N N . GLN B 1 288 ? 19.984 27.031 14.609 1 93 288 GLN B N 1
ATOM 5058 C CA . GLN B 1 288 ? 19.203 26.141 15.453 1 93 288 GLN B CA 1
ATOM 5059 C C . GLN B 1 288 ? 17.844 25.844 14.82 1 93 288 GLN B C 1
ATOM 5061 O O . GLN B 1 288 ? 17.344 24.719 14.914 1 93 288 GLN B O 1
ATOM 5066 N N . GLU B 1 289 ? 17.203 26.844 14.266 1 94.81 289 GLU B N 1
ATOM 5067 C CA . GLU B 1 289 ? 15.906 26.688 13.625 1 94.81 289 GLU B CA 1
ATOM 5068 C C . GLU B 1 289 ? 15.945 25.609 12.555 1 94.81 289 GLU B C 1
ATOM 5070 O O . GLU B 1 289 ? 15.039 24.766 12.469 1 94.81 289 GLU B O 1
ATOM 5075 N N . VAL B 1 290 ? 17.062 25.625 11.82 1 96.62 290 VAL B N 1
ATOM 5076 C CA . VAL B 1 290 ? 17.219 24.703 10.703 1 96.62 290 VAL B CA 1
ATOM 5077 C C . VAL B 1 290 ? 17.75 23.359 11.211 1 96.62 290 VAL B C 1
ATOM 5079 O O . VAL B 1 290 ? 17.234 22.297 10.836 1 96.62 290 VAL B O 1
ATOM 5082 N N . ALA B 1 291 ? 18.688 23.375 12.148 1 94.44 291 ALA B N 1
ATOM 5083 C CA . ALA B 1 291 ? 19.359 22.188 12.664 1 94.44 291 ALA B CA 1
ATOM 5084 C C . ALA B 1 291 ? 18.359 21.297 13.406 1 94.44 291 ALA B C 1
ATOM 5086 O O . ALA B 1 291 ? 18.5 20.062 13.391 1 94.44 291 ALA B O 1
ATOM 5087 N N . GLU B 1 292 ? 17.359 21.938 13.945 1 93 292 GLU B N 1
ATOM 5088 C CA . GLU B 1 292 ? 16.406 21.188 14.75 1 93 292 GLU B CA 1
ATOM 5089 C C . GLU B 1 292 ? 15.008 21.219 14.125 1 93 292 GLU B C 1
ATOM 5091 O O . GLU B 1 292 ? 14.055 20.672 14.695 1 93 292 GLU B O 1
ATOM 5096 N N . MET B 1 293 ? 14.883 21.781 12.969 1 95.81 293 MET B N 1
ATOM 5097 C CA . MET B 1 293 ? 13.602 21.938 12.281 1 95.81 293 MET B CA 1
ATOM 5098 C C . MET B 1 293 ? 12.516 22.375 13.25 1 95.81 293 MET B C 1
ATOM 5100 O O . MET B 1 293 ? 11.445 21.766 13.32 1 95.81 293 MET B O 1
ATOM 5104 N N . LEU B 1 294 ? 12.719 23.484 13.906 1 93.75 294 LEU B N 1
ATOM 5105 C CA . LEU B 1 294 ? 11.906 23.922 15.031 1 93.75 294 LEU B CA 1
ATOM 5106 C C . LEU B 1 294 ? 10.5 24.312 14.57 1 93.75 294 LEU B C 1
ATOM 5108 O O . LEU B 1 294 ? 9.539 24.172 15.328 1 93.75 294 LEU B O 1
ATOM 5112 N N . ASP B 1 295 ? 10.383 24.828 13.328 1 94.19 295 ASP B N 1
ATOM 5113 C CA . ASP B 1 295 ? 9.047 25.141 12.82 1 94.19 295 ASP B CA 1
ATOM 5114 C C . ASP B 1 295 ? 8.172 23.891 12.773 1 94.19 295 ASP B C 1
ATOM 5116 O O . ASP B 1 295 ? 6.988 23.953 13.133 1 94.19 295 ASP B O 1
ATOM 5120 N N . ILE B 1 296 ? 8.734 22.766 12.375 1 94.12 296 ILE B N 1
ATOM 5121 C CA . ILE B 1 296 ? 7.996 21.516 12.32 1 94.12 296 ILE B CA 1
ATOM 5122 C C . ILE B 1 296 ? 7.75 21 13.734 1 94.12 296 ILE B C 1
ATOM 5124 O O . ILE B 1 296 ? 6.668 20.484 14.039 1 94.12 296 ILE B O 1
ATOM 5128 N N . VAL B 1 297 ? 8.719 21.141 14.617 1 91.69 297 VAL B N 1
ATOM 5129 C CA . VAL B 1 297 ? 8.578 20.719 16 1 91.69 297 VAL B CA 1
ATOM 5130 C C . VAL B 1 297 ? 7.414 21.453 16.656 1 91.69 297 VAL B C 1
ATOM 5132 O O . VAL B 1 297 ? 6.582 20.844 17.328 1 91.69 297 VAL B O 1
ATOM 5135 N N . ARG B 1 298 ? 7.348 22.75 16.438 1 90.31 298 ARG B N 1
ATOM 5136 C CA . ARG B 1 298 ? 6.293 23.562 17.031 1 90.31 298 ARG B CA 1
ATOM 5137 C C . ARG B 1 298 ? 4.918 23.109 16.547 1 90.31 298 ARG B C 1
ATOM 5139 O O . ARG B 1 298 ? 3.963 23.062 17.328 1 90.31 298 ARG B O 1
AT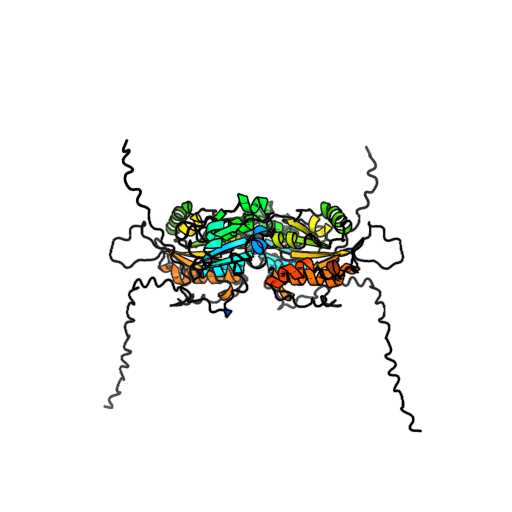OM 5146 N N . LEU B 1 299 ? 4.848 22.766 15.336 1 89.94 299 LEU B N 1
ATOM 5147 C CA . LEU B 1 299 ? 3.578 22.375 14.75 1 89.94 299 LEU B CA 1
ATOM 5148 C C . LEU B 1 299 ? 3.184 20.969 15.203 1 89.94 299 LEU B C 1
ATOM 5150 O O . LEU B 1 299 ? 2.061 20.75 15.672 1 89.94 299 LEU B O 1
ATOM 5154 N N . GLU B 1 300 ? 4.121 20.047 15.102 1 88.5 300 GLU B N 1
ATOM 5155 C CA . GLU B 1 300 ? 3.814 18.641 15.328 1 88.5 300 GLU B CA 1
ATOM 5156 C C . GLU B 1 300 ? 3.756 18.328 16.828 1 88.5 300 GLU B C 1
ATOM 5158 O O . GLU B 1 300 ? 3.215 17.281 17.219 1 88.5 300 GLU B O 1
ATOM 5163 N N . SER B 1 301 ? 4.25 19.172 17.703 1 86.31 301 SER B N 1
ATOM 5164 C CA . SER B 1 301 ? 4.18 18.984 19.156 1 86.31 301 SER B CA 1
ATOM 5165 C C . SER B 1 301 ? 2.746 19.094 19.656 1 86.31 301 SER B C 1
ATOM 5167 O O . SER B 1 301 ? 2.439 18.656 20.766 1 86.31 301 SER B O 1
ATOM 5169 N N . LYS B 1 302 ? 1.928 19.641 18.828 1 83.62 302 LYS B N 1
ATOM 5170 C CA . LYS B 1 302 ? 0.517 19.734 19.203 1 83.62 302 LYS B CA 1
ATOM 5171 C C . LYS B 1 302 ? -0.16 18.375 19.156 1 83.62 302 LYS B C 1
ATOM 5173 O O . LYS B 1 302 ? -1.2 18.172 19.781 1 83.62 302 LYS B O 1
ATOM 5178 N N . ARG B 1 303 ? 0.403 17.469 18.375 1 82 303 ARG B N 1
ATOM 5179 C CA . ARG B 1 303 ? -0.291 16.188 18.25 1 82 303 ARG B CA 1
ATOM 5180 C C . ARG B 1 303 ? 0.633 15.023 18.594 1 82 303 ARG B C 1
ATOM 5182 O O . ARG B 1 303 ? 0.171 13.914 18.859 1 82 303 ARG B O 1
ATOM 5189 N N . PHE B 1 304 ? 1.931 15.289 18.625 1 76.69 304 PHE B N 1
ATOM 5190 C CA . PHE B 1 304 ? 2.873 14.227 18.938 1 76.69 304 PHE B CA 1
ATOM 5191 C C . PHE B 1 304 ? 3.83 14.664 20.047 1 76.69 304 PHE B C 1
ATOM 5193 O O . PHE B 1 304 ? 4.145 15.852 20.156 1 76.69 304 PHE B O 1
ATOM 5200 N N . GLU B 1 305 ? 4.035 13.695 20.922 1 70.5 305 GLU B N 1
ATOM 5201 C CA . GLU B 1 305 ? 5.168 13.945 21.812 1 70.5 305 GLU B CA 1
ATOM 5202 C C . GLU B 1 305 ? 6.496 13.766 21.078 1 70.5 305 GLU B C 1
ATOM 5204 O O . GLU B 1 305 ? 6.84 12.656 20.672 1 70.5 305 GLU B O 1
ATOM 5209 N N . ILE B 1 306 ? 7.105 14.805 20.734 1 60.12 306 ILE B N 1
ATOM 5210 C CA . ILE B 1 306 ? 8.352 14.75 19.984 1 60.12 306 ILE B CA 1
ATOM 5211 C C . ILE B 1 306 ? 9.539 14.742 20.953 1 60.12 306 ILE B C 1
ATOM 5213 O O . ILE B 1 306 ? 9.703 15.68 21.75 1 60.12 306 ILE B O 1
ATOM 5217 N N . GLU B 1 307 ? 10 13.508 21.172 1 58.09 307 GLU B N 1
ATOM 5218 C CA . GLU B 1 307 ? 11.195 13.398 22 1 58.09 307 GLU B CA 1
ATOM 5219 C C . GLU B 1 307 ? 12.43 13.922 21.266 1 58.09 307 GLU B C 1
ATOM 5221 O O . GLU B 1 307 ? 12.484 13.891 20.031 1 58.09 307 GLU B O 1
ATOM 5226 N N . GLU B 1 308 ? 13.25 14.539 21.953 1 54.91 308 GLU B N 1
ATOM 5227 C CA . GLU B 1 308 ? 14.5 15.016 21.359 1 54.91 308 GLU B CA 1
ATOM 5228 C C . GLU B 1 308 ? 15.125 13.961 20.453 1 54.91 308 GLU B C 1
ATOM 5230 O O . GLU B 1 308 ? 15.195 12.781 20.828 1 54.91 308 GLU B O 1
ATOM 5235 N N . PRO B 1 309 ? 15.219 14.242 19.172 1 50.59 309 PRO B N 1
ATOM 5236 C CA . PRO B 1 309 ? 15.734 13.273 18.188 1 50.59 309 PRO B CA 1
ATOM 5237 C C . PRO B 1 309 ? 17.031 12.625 18.641 1 50.59 309 PRO B C 1
ATOM 5239 O O . PRO B 1 309 ? 17.906 13.297 19.188 1 50.59 309 PRO B O 1
ATOM 5242 N N . HIS B 1 310 ? 17.016 11.305 18.969 1 50.03 310 HIS B N 1
ATOM 5243 C CA . HIS B 1 310 ? 18.281 10.625 19.141 1 50.03 310 HIS B CA 1
ATOM 5244 C C . HIS B 1 310 ? 19.031 10.484 17.828 1 50.03 310 HIS B C 1
ATOM 5246 O O . HIS B 1 310 ? 18.422 10.195 16.797 1 50.03 310 HIS B O 1
ATOM 5252 N N . PRO B 1 311 ? 20.219 10.953 17.781 1 49.81 311 PRO B N 1
ATOM 5253 C CA . PRO B 1 311 ? 21 10.742 16.547 1 49.81 311 PRO B CA 1
ATOM 5254 C C . PRO B 1 311 ? 20.891 9.312 16.016 1 49.81 311 PRO B C 1
ATOM 5256 O O . PRO B 1 311 ? 20.75 8.367 16.797 1 49.81 311 PRO B O 1
ATOM 5259 N N . ILE B 1 312 ? 20.359 9.055 14.828 1 49.91 312 ILE B N 1
ATOM 5260 C CA . ILE B 1 312 ? 20.422 7.723 14.227 1 49.91 312 ILE B CA 1
ATOM 5261 C C . ILE B 1 312 ? 21.797 7.109 14.484 1 49.91 312 ILE B C 1
ATOM 5263 O O . ILE B 1 312 ? 22.828 7.719 14.188 1 49.91 312 ILE B O 1
ATOM 5267 N N . PRO B 1 313 ? 21.891 6.098 15.445 1 38.91 313 PRO B N 1
ATOM 5268 C CA . PRO B 1 313 ? 23.219 5.527 15.68 1 38.91 313 PRO B CA 1
ATOM 5269 C C . PRO B 1 313 ? 24.016 5.305 14.398 1 38.91 313 PRO B C 1
ATOM 5271 O O . PRO B 1 313 ? 23.453 4.824 13.406 1 38.91 313 PRO B O 1
ATOM 5274 N N . LYS B 1 314 ? 24.953 5.996 14.227 1 38.88 314 LYS B N 1
ATOM 5275 C CA . LYS B 1 314 ? 25.891 5.641 13.164 1 38.88 314 LYS B CA 1
ATOM 5276 C C . LYS B 1 314 ? 26.219 4.148 13.203 1 38.88 314 LYS B C 1
ATOM 5278 O O . LYS B 1 314 ? 26.953 3.695 14.078 1 38.88 314 LYS B O 1
ATOM 5283 N N . THR B 1 315 ? 25.219 3.195 13.219 1 34.78 315 THR B N 1
ATOM 5284 C CA . THR B 1 315 ? 25.734 1.829 13.234 1 34.78 315 THR B CA 1
ATOM 5285 C C . THR B 1 315 ? 27 1.723 12.406 1 34.78 315 THR B C 1
ATOM 5287 O O . THR B 1 315 ? 27 1.995 11.203 1 34.78 315 THR B O 1
ATOM 5290 N N . GLU B 1 316 ? 28.141 1.756 12.828 1 34.97 316 GLU B N 1
ATOM 5291 C CA . GLU B 1 316 ? 29.297 1.191 12.141 1 34.97 316 GLU B CA 1
ATOM 5292 C C . GLU B 1 316 ? 28.891 0.056 11.211 1 34.97 316 GLU B C 1
ATOM 5294 O O . GLU B 1 316 ? 29.391 -0.053 10.094 1 34.97 316 GLU B O 1
ATOM 5299 N N . ASN B 1 317 ? 28.391 -1.162 11.727 1 33.12 317 ASN B N 1
ATOM 5300 C CA . ASN B 1 317 ? 28.078 -2.404 11.023 1 33.12 317 ASN B CA 1
ATOM 5301 C C . ASN B 1 317 ? 26.734 -2.326 10.312 1 33.12 317 ASN B C 1
ATOM 5303 O O . ASN B 1 317 ? 26.406 -3.182 9.492 1 33.12 317 ASN B O 1
ATOM 5307 N N . TYR B 1 318 ? 25.688 -1.766 10.922 1 33.5 318 TYR B N 1
ATOM 5308 C CA . TYR B 1 318 ? 24.453 -1.9 10.164 1 33.5 318 TYR B CA 1
ATOM 5309 C C . TYR B 1 318 ? 24.344 -0.809 9.102 1 33.5 318 TYR B C 1
ATOM 5311 O O . TYR B 1 318 ? 23.922 0.314 9.406 1 33.5 318 TYR B O 1
ATOM 5319 N N . ASP B 1 319 ? 25.312 -0.469 8.273 1 31.83 319 ASP B N 1
ATOM 5320 C CA . ASP B 1 319 ? 25.391 0.364 7.074 1 31.83 319 ASP B CA 1
ATOM 5321 C C . ASP B 1 319 ? 24.125 0.219 6.223 1 31.83 319 ASP B C 1
ATOM 5323 O O . ASP B 1 319 ? 24 -0.738 5.453 1 31.83 319 ASP B O 1
ATOM 5327 N N . ASN B 1 320 ? 23.078 0.624 6.738 1 38.16 320 ASN B N 1
ATOM 5328 C CA . ASN B 1 320 ? 21.922 0.678 5.848 1 38.16 320 ASN B CA 1
ATOM 5329 C C . ASN B 1 320 ? 22.188 1.564 4.637 1 38.16 320 ASN B C 1
ATOM 5331 O O . ASN B 1 320 ? 21.266 1.952 3.928 1 38.16 320 ASN B O 1
ATOM 5335 N N . SER B 1 321 ? 23.344 2.229 4.594 1 36.44 321 SER B N 1
ATOM 5336 C CA . SER B 1 321 ? 23.625 3.078 3.443 1 36.44 321 SER B CA 1
ATOM 5337 C C . SER B 1 321 ? 24.047 2.25 2.236 1 36.44 321 SER B C 1
ATOM 5339 O O . SER B 1 321 ? 24.969 1.428 2.328 1 36.44 321 SER B O 1
ATOM 5341 N N . VAL B 1 322 ? 23.188 2.035 1.397 1 35.16 322 VAL B N 1
ATOM 5342 C CA . VAL B 1 322 ? 23.547 1.501 0.09 1 35.16 322 VAL B CA 1
ATOM 5343 C C . VAL B 1 322 ? 24.25 2.582 -0.732 1 35.16 322 VAL B C 1
ATOM 5345 O O . VAL B 1 322 ? 23.75 3.699 -0.859 1 35.16 322 VAL B O 1
ATOM 5348 N N . LYS B 1 323 ? 25.578 2.445 -0.958 1 33.09 323 LYS B N 1
ATOM 5349 C CA . LYS B 1 323 ? 26.344 3.367 -1.801 1 33.09 323 LYS B CA 1
ATOM 5350 C C . LYS B 1 323 ? 25.891 3.271 -3.258 1 33.09 323 LYS B C 1
ATOM 5352 O O . LYS B 1 323 ? 25.844 2.18 -3.828 1 33.09 323 LYS B O 1
ATOM 5357 N N . PHE B 1 324 ? 25.156 4.281 -3.736 1 32.91 324 PHE B N 1
ATOM 5358 C CA . PHE B 1 324 ? 24.859 4.387 -5.16 1 32.91 324 PHE B CA 1
ATOM 5359 C C . PHE B 1 324 ? 25.953 5.141 -5.895 1 32.91 324 PHE B C 1
ATOM 5361 O O . PHE B 1 324 ? 26.391 6.199 -5.445 1 32.91 324 PHE B O 1
ATOM 5368 N N . THR B 1 325 ? 27.016 4.41 -6.484 1 29.62 325 THR B N 1
ATOM 5369 C CA . THR B 1 325 ? 28.047 5.098 -7.242 1 29.62 325 THR B CA 1
ATOM 5370 C C . THR B 1 325 ? 27.516 5.559 -8.594 1 29.62 325 THR B C 1
ATOM 5372 O O . THR B 1 325 ? 27.016 4.75 -9.383 1 29.62 325 THR B O 1
ATOM 5375 N N . MET B 1 326 ? 27.234 6.715 -8.828 1 30.28 326 MET B N 1
ATOM 5376 C CA . MET B 1 326 ? 26.922 7.227 -10.156 1 30.28 326 MET B CA 1
ATOM 5377 C C . MET B 1 326 ? 28.188 7.281 -11.023 1 30.28 326 MET B C 1
ATOM 5379 O O . MET B 1 326 ? 29.156 7.957 -10.664 1 30.28 326 MET B O 1
ATOM 5383 N N . THR B 1 327 ? 28.594 6.219 -11.773 1 27.55 327 THR B N 1
ATOM 5384 C CA . THR B 1 327 ? 29.703 6.312 -12.719 1 27.55 327 THR B CA 1
ATOM 5385 C C . THR B 1 327 ? 29.359 7.266 -13.859 1 27.55 327 THR B C 1
ATOM 5387 O O . THR B 1 327 ? 28.281 7.184 -14.445 1 27.55 327 THR B O 1
ATOM 5390 N N . LYS B 1 328 ? 30.109 8.297 -14.141 1 26.48 328 LYS B N 1
ATOM 5391 C CA . LYS B 1 328 ? 30.109 9.258 -15.234 1 26.48 328 LYS B CA 1
ATOM 5392 C C . LYS B 1 328 ? 30.312 8.562 -16.578 1 26.48 328 LYS B C 1
ATOM 5394 O O . LYS B 1 328 ? 31.328 7.883 -16.781 1 26.48 328 LYS B O 1
ATOM 5399 N N . THR B 1 329 ? 29.281 8.25 -17.422 1 26.47 329 THR B N 1
ATOM 5400 C CA . THR B 1 329 ? 29.578 7.867 -18.812 1 26.47 329 THR B CA 1
ATOM 5401 C C . THR B 1 329 ? 30.297 8.992 -19.547 1 26.47 329 THR B C 1
ATOM 5403 O O . THR B 1 329 ? 29.797 10.109 -19.641 1 26.47 329 THR B O 1
ATOM 5406 N N . THR B 1 330 ? 31.625 8.961 -19.688 1 25.09 330 THR B N 1
ATOM 5407 C CA . THR B 1 330 ? 32.406 9.734 -20.656 1 25.09 330 THR B CA 1
ATOM 5408 C C . THR B 1 330 ? 31.875 9.5 -22.062 1 25.09 330 THR B C 1
ATOM 5410 O O . THR B 1 330 ? 31.734 8.359 -22.5 1 25.09 330 THR B O 1
ATOM 5413 N N . HIS B 1 331 ? 31.109 10.438 -22.703 1 24.77 331 HIS B N 1
ATOM 5414 C CA . HIS B 1 331 ? 30.812 10.594 -24.125 1 24.77 331 HIS B CA 1
ATOM 5415 C C . HIS B 1 331 ? 32.094 10.531 -24.953 1 24.77 331 HIS B C 1
ATOM 5417 O O . HIS B 1 331 ? 32.938 11.414 -24.859 1 24.77 331 HIS B O 1
ATOM 5423 N N . GLY B 1 332 ? 32.781 9.398 -25.203 1 25.45 332 GLY B N 1
ATOM 5424 C CA . GLY B 1 332 ? 33.75 9.328 -26.297 1 25.45 332 GLY B CA 1
ATOM 5425 C C . GLY B 1 332 ? 33.219 9.828 -27.609 1 25.45 332 GLY B C 1
ATOM 5426 O O . GLY B 1 332 ? 31.984 9.953 -27.781 1 25.45 332 GLY B O 1
ATOM 5427 N N . ASP B 1 333 ? 34.156 10.375 -28.625 1 25.17 333 ASP B N 1
ATOM 5428 C CA . ASP B 1 333 ? 34.156 10.961 -29.969 1 25.17 333 ASP B CA 1
ATOM 5429 C C . ASP B 1 333 ? 33.469 10.023 -30.969 1 25.17 333 ASP B C 1
ATOM 5431 O O . ASP B 1 333 ? 33.875 8.891 -31.156 1 25.17 333 ASP B O 1
ATOM 5435 N N . VAL B 1 334 ? 32.188 10.031 -31.234 1 22.72 334 VAL B N 1
ATOM 5436 C CA . VAL B 1 334 ? 31.562 9.523 -32.469 1 22.72 334 VAL B CA 1
ATOM 5437 C C . VAL B 1 334 ? 32.25 10.148 -33.688 1 22.72 334 VAL B C 1
ATOM 5439 O O . VAL B 1 334 ? 32.188 11.359 -33.875 1 22.72 334 VAL B O 1
ATOM 5442 N N . HIS B 1 335 ? 33.469 9.617 -34.062 1 23.22 335 HIS B N 1
ATOM 5443 C CA . HIS B 1 335 ? 33.875 9.82 -35.438 1 23.22 335 HIS B CA 1
ATOM 5444 C C . HIS B 1 335 ? 32.781 9.375 -36.406 1 23.22 335 HIS B C 1
ATOM 5446 O O . HIS B 1 335 ? 32.094 8.367 -36.156 1 23.22 335 HIS B O 1
ATOM 5452 N N . ASP B 1 336 ? 32.219 10.312 -37.25 1 20.95 336 ASP B N 1
ATOM 5453 C CA . ASP B 1 336 ? 31.391 10.258 -38.469 1 20.95 336 ASP B CA 1
ATOM 5454 C C . ASP B 1 336 ? 31.922 9.234 -39.469 1 20.95 336 ASP B C 1
ATOM 5456 O O . ASP B 1 336 ? 31.859 9.453 -40.688 1 20.95 336 ASP B O 1
ATOM 5460 N N . GLU B 1 337 ? 32.531 8.102 -39.156 1 19.23 337 GLU B N 1
ATOM 5461 C CA . GLU B 1 337 ? 32.875 7.285 -40.312 1 19.23 337 GLU B CA 1
ATOM 5462 C C . GLU B 1 337 ? 31.641 6.844 -41.062 1 19.23 337 GLU B C 1
ATOM 5464 O O . GLU B 1 337 ? 30.781 6.133 -40.531 1 19.23 337 GLU B O 1
ATOM 5469 N N . LEU B 1 338 ? 31.312 7.742 -42.125 1 17.72 338 LEU B N 1
ATOM 5470 C CA . LEU B 1 338 ? 30.922 7.316 -43.469 1 17.72 338 LEU B CA 1
ATOM 5471 C C . LEU B 1 338 ? 32 6.422 -44.094 1 17.72 338 LEU B C 1
ATOM 5473 O O . LEU B 1 338 ? 33.188 6.648 -43.906 1 17.72 338 LEU B O 1
#

Foldseek 3Di:
DPPPPPPPPPPPPPPPDPPDPDPPPPLVFPAACDPVVPLLLEAEDAPVCCCVPDLADLAKEKEFEDQRTDHVQQSVLSVVCVLQHHYYYYHCVPRVVVCVVVVHDDPPAARIKIQEGGHNVRSNPPIDGDRGSVRNSVRHLVRQDAQAAEDALVCVLVQQVVQLADVQRAWEKEWEAQDPDDDSQLSSVCVLCVNHHHYYYYHPHDCSRCLSQLNNPHDDDPGKIKTKAWDDDDPDDDPDPQFTKIWIDTDDCVPQNDPHNVSVVLVVQLCLQAHLVVRHDNSVCVPPCNSRVVVSVVVCVSSDVDDRRDRPPPPPPPSPTNTNGPDPPDPPDPDPDD/DPPPPPPPPPPPPPPPDPPDPDPPPPLPFPAACDPVPPLLQEAEDAPVCCCVPDLAALAKEKEFEDQRTDHVQQSVLSVVCVLQHHYYYYHCVPRVVVCVVVVHDDPPAARIKIQEGGHNVRSNVPIDGDRGSVRNSVRHLVRQDAQAAEDALVCVLVQQVVQLADVQRAWEKEWEAQDPDDDSQLSSVCVLCVNHHHYYYYHPHDCSRCLSQQNNPHDDDPRKIKTKAWDDDDPDDDPDPQFTWIWIDTDDCVPQNDPGNVSVVLVVQLCLLAHLVVRHDNSVCVPPCNSRVVVSVVVCVSSDVDDRRDNPPPPPPVRPIDTNGRDDPDPPDPDPPD

pLDDT: mean 77.31, std 27.02, range [17.31, 98.56]